Protein AF-0000000084964442 (afdb_homodimer)

Sequence (424 aa):
MKFLTIVCALVITWIYAESMQFTDYELRPHERMAIGCAGRRMQLNNQMKEVMCVPRHAMVKLIPQPGYTFYPNYASVKRCSGFCPRNKSCMPVRKNVKKIAVRMDGYDSSECYHVLLEEHIKCKCQCSVTENHCNIHQVYSEDNCACECMNKRECDKERQMVWNEKLCKCTCDKKEEICSSGLEWVPSRCGCAQMMEIYQLDKSNIDYIRNLMKFLTIVCALVITWIYAESMQFTDYELRPHERMAIGCAGRRMQLNNQMKEVMCVPRHAMVKLIPQPGYTFYPNYASVKRCSGFCPRNKSCMPVRKNVKKIAVRMDGYDSSECYHVLLEEHIKCKCQCSVTENHCNIHQVYSEDNCACECMNKRECDKERQMVWNEKLCKCTCDKKEEICSSGLEWVPSRCGCAQMMEIYQLDKSNIDYIRNL

Foldseek 3Di:
DDPPPPPPPPPPPPPPPVPVPCPCVVPDDDDDDDDDPPPCVVVVVVVQVVFDFWWDWDKDAADDPPQKDKVVRIDTATDTAGDDPAQWTKHAPDKDWDWDWIWIDHPPDIDIGTDIDIHGDGIDTAQPADQVNADPQWGQDRNRSDTAGPDADDDDVVLCWDADGRVRDTWQPDDFDDDPPQWGQDGVSNGTDHDPPPPPPPPVVVVVVVVD/DDPPPPPPPPPPPPPPPVPVPCPCVVPDDDDDDDDDPPPCVVVVVVVQVVFDFWWDWDKDAADDPPQKDKVVRIDIATDTAGDDPAQWTKHAPDKDWDWDWIWMDHPPDIDIGTDIDIHGDGIDTAQPADQVNADPQWDQDRNRSDTAGPDADDDDVVLPWDADGRVRDTWQPDDFDDDPPQWGQDGVSNGTDHDPPPPPPPPVVVVVVVVD

Organism: Atta cephalotes (NCBI:txid12957)

pLDDT: mean 80.45, std 22.85, range [29.47, 98.81]

Secondary structure (DSSP, 8-state):
------------------------GGGSPPPEEEE--TT-HHHHHHHHHHTBSEEEEEEEE--PPTT-EEES-EEEEEEEESB-STT-EEEEEEEEEEEEEEEEE-SS-EEEEEEEEEEEEEEEEE-SS-GGGS-TTEEEETTTTEEEES------GGGTEEEETTTTEEEE-SPPPPPPTTEEEEGGGTEEEEE-------HHHHHHHHT-/------------------------GGGSPPPEEEE--TT-HHHHHHHHHHTBSEEEEEEEE--PPTT-EEES-EEEEEEEESB-STT-EEEEEEEEEEEEEEEEE-SS-EEEEEEEEEEEEEEEEE-SS-GGG--TTEEEETTTTEEEES------GGGTEEEETTTTEEEE-SPPPPPPTTEEEEGGGTEEEEEE------HHHHHHHH--

Structure (mmCIF, N/CA/C/O backbone):
data_AF-0000000084964442-model_v1
#
loop_
_entity.id
_entity.type
_entity.pdbx_description
1 polymer 'Platelet-derived growth factor (PDGF) family profile domain-containing protein'
#
loop_
_atom_site.group_PDB
_atom_site.id
_atom_site.type_symbol
_atom_site.label_atom_id
_atom_site.label_alt_id
_atom_site.label_comp_id
_atom_site.label_asym_id
_atom_site.label_entity_id
_atom_site.label_seq_id
_atom_site.pdbx_PDB_ins_code
_atom_site.Cartn_x
_atom_site.Cartn_y
_atom_site.Cartn_z
_atom_site.occupancy
_atom_site.B_iso_or_equiv
_atom_site.auth_seq_id
_atom_site.auth_comp_id
_atom_site.auth_asym_id
_atom_site.auth_atom_id
_atom_site.pdbx_PDB_model_num
ATOM 1 N N . MET A 1 1 ? -24.625 49.094 -37.469 1 33.22 1 MET A N 1
ATOM 2 C CA . MET A 1 1 ? -23.469 48.75 -36.656 1 33.22 1 MET A CA 1
ATOM 3 C C . MET A 1 1 ? -23.719 47.469 -35.875 1 33.22 1 MET A C 1
ATOM 5 O O . MET A 1 1 ? -24.609 47.406 -35.031 1 33.22 1 MET A O 1
ATOM 9 N N . LYS A 1 2 ? -23.609 46.156 -36.531 1 39.91 2 LYS A N 1
ATOM 10 C CA . LYS A 1 2 ? -23.812 44.781 -36.094 1 39.91 2 LYS A CA 1
ATOM 11 C C . LYS A 1 2 ? -22.859 44.406 -34.969 1 39.91 2 LYS A C 1
ATOM 13 O O . LYS A 1 2 ? -21.656 44.656 -35.062 1 39.91 2 LYS A O 1
ATOM 18 N N . PHE A 1 3 ? -23.375 44.406 -33.719 1 40.03 3 PHE A N 1
ATOM 19 C CA . PHE A 1 3 ? -22.688 43.938 -32.531 1 40.03 3 PHE A CA 1
ATOM 20 C C . PHE A 1 3 ? -22.234 42.5 -32.688 1 40.03 3 PHE A C 1
ATOM 22 O O . PHE A 1 3 ? -23.062 41.625 -32.906 1 40.03 3 PHE A O 1
ATOM 29 N N . LEU A 1 4 ? -21.031 42.25 -33.281 1 45.59 4 LEU A N 1
ATOM 30 C CA . LEU A 1 4 ? -20.359 40.969 -33.281 1 45.59 4 LEU A CA 1
ATOM 31 C C . LEU A 1 4 ? -20.188 40.469 -31.844 1 45.59 4 LEU A C 1
ATOM 33 O O . LEU A 1 4 ? -19.484 41.094 -31.031 1 45.59 4 LEU A O 1
ATOM 37 N N . THR A 1 5 ? -21.234 39.812 -31.312 1 41.22 5 THR A N 1
ATOM 38 C CA . THR A 1 5 ? -21.125 39.125 -30.031 1 41.22 5 THR A CA 1
ATOM 39 C C . THR A 1 5 ? -20.031 38.062 -30.094 1 41.22 5 THR A C 1
ATOM 41 O O . THR A 1 5 ? -20.078 37.156 -30.953 1 41.22 5 THR A O 1
ATOM 44 N N . ILE A 1 6 ? -18.75 38.406 -29.891 1 42.53 6 ILE A N 1
ATOM 45 C CA . ILE A 1 6 ? -17.672 37.469 -29.703 1 42.53 6 ILE A CA 1
ATOM 46 C C . ILE A 1 6 ? -18.031 36.5 -28.562 1 42.53 6 ILE A C 1
ATOM 48 O O . ILE A 1 6 ? -18.188 36.906 -27.422 1 42.53 6 ILE A O 1
ATOM 52 N N . VAL A 1 7 ? -18.797 35.5 -28.828 1 40.34 7 VAL A N 1
ATOM 53 C CA . VAL A 1 7 ? -19.016 34.406 -27.875 1 40.34 7 VAL A CA 1
ATOM 54 C C . VAL A 1 7 ? -17.672 33.781 -27.516 1 40.34 7 VAL A C 1
ATOM 56 O O . VAL A 1 7 ? -17.016 33.188 -28.359 1 40.34 7 VAL A O 1
ATOM 59 N N . CYS A 1 8 ? -16.922 34.375 -26.594 1 35.75 8 CYS A N 1
ATOM 60 C CA . CYS A 1 8 ? -15.75 33.719 -26.016 1 35.75 8 CYS A CA 1
ATOM 61 C C . CYS A 1 8 ? -16.109 32.375 -25.406 1 35.75 8 CYS A C 1
ATOM 63 O O . CYS A 1 8 ? -16.875 32.312 -24.438 1 35.75 8 CYS A O 1
ATOM 65 N N . ALA A 1 9 ? -16.219 31.359 -26.234 1 36.69 9 ALA A N 1
ATOM 66 C CA . ALA A 1 9 ? -16.312 30 -25.719 1 36.69 9 ALA A CA 1
ATOM 67 C C . ALA A 1 9 ? -15.172 29.688 -24.766 1 36.69 9 ALA A C 1
ATOM 69 O O . ALA A 1 9 ? -14.008 29.625 -25.172 1 36.69 9 ALA A O 1
ATOM 70 N N . LEU A 1 10 ? -15.305 30.062 -23.484 1 38.28 10 LEU A N 1
ATOM 71 C CA . LEU A 1 10 ? -14.414 29.547 -22.438 1 38.28 10 LEU A CA 1
ATOM 72 C C . LEU A 1 10 ? -14.273 28.031 -22.531 1 38.28 10 LEU A C 1
ATOM 74 O O . LEU A 1 10 ? -15.25 27.312 -22.328 1 38.28 10 LEU A O 1
ATOM 78 N N . VAL A 1 11 ? -13.445 27.484 -23.406 1 36.84 11 VAL A N 1
ATOM 79 C CA . VAL A 1 11 ? -13.039 26.094 -23.312 1 36.84 11 VAL A CA 1
ATOM 80 C C . VAL A 1 11 ? -12.5 25.812 -21.906 1 36.84 11 VAL A C 1
ATOM 82 O O . VAL A 1 11 ? -11.461 26.328 -21.516 1 36.84 11 VAL A O 1
ATOM 85 N N . ILE A 1 12 ? -13.359 25.703 -20.938 1 35.16 12 ILE A N 1
ATOM 86 C CA . ILE A 1 12 ? -12.93 25.094 -19.688 1 35.16 12 ILE A CA 1
ATOM 87 C C . ILE A 1 12 ? -12.109 23.844 -19.969 1 35.16 12 ILE A C 1
ATOM 89 O O . ILE A 1 12 ? -12.664 22.812 -20.359 1 35.16 12 ILE A O 1
ATOM 93 N N . THR A 1 13 ? -10.922 23.969 -20.547 1 33.75 13 THR A N 1
ATOM 94 C CA . THR A 1 13 ? -9.992 22.844 -20.453 1 33.75 13 THR A CA 1
ATOM 95 C C . THR A 1 13 ? -10 22.234 -19.047 1 33.75 13 THR A C 1
ATOM 97 O O . THR A 1 13 ? -9.656 22.922 -18.078 1 33.75 13 THR A O 1
ATOM 100 N N . TRP A 1 14 ? -11.016 21.422 -18.828 1 35.5 14 TRP A N 1
ATOM 101 C CA . TRP A 1 14 ? -10.891 20.484 -17.703 1 35.5 14 TRP A CA 1
ATOM 102 C C . TRP A 1 14 ? -9.484 19.891 -17.656 1 35.5 14 TRP A C 1
ATOM 104 O O . TRP A 1 14 ? -9.125 19.062 -18.5 1 35.5 14 TRP A O 1
ATOM 114 N N . ILE A 1 15 ? -8.484 20.719 -17.453 1 31.81 15 ILE A N 1
ATOM 115 C CA . ILE A 1 15 ? -7.258 20.094 -16.969 1 31.81 15 ILE A CA 1
ATOM 116 C C . ILE A 1 15 ? -7.598 19.078 -15.891 1 31.81 15 ILE A C 1
ATOM 118 O O . ILE A 1 15 ? -8.031 19.438 -14.797 1 31.81 15 ILE A O 1
ATOM 122 N N . TYR A 1 16 ? -8.141 17.938 -16.312 1 31.23 16 TYR A N 1
ATOM 123 C CA . TYR A 1 16 ? -8.078 16.766 -15.445 1 31.23 16 TYR A CA 1
ATOM 124 C C . TYR A 1 16 ? -6.691 16.625 -14.82 1 31.23 16 TYR A C 1
ATOM 126 O O . TYR A 1 16 ? -5.766 16.125 -15.461 1 31.23 16 TYR A O 1
ATOM 134 N N . ALA A 1 17 ? -6.277 17.625 -14.117 1 30.22 17 ALA A N 1
ATOM 135 C CA . ALA A 1 17 ? -5.207 17.25 -13.195 1 30.22 17 ALA A CA 1
ATOM 136 C C . ALA A 1 17 ? -5.523 15.922 -12.5 1 30.22 17 ALA A C 1
ATOM 138 O O . ALA A 1 17 ? -6.398 15.867 -11.633 1 30.22 17 ALA A O 1
ATOM 139 N N . GLU A 1 18 ? -5.5 14.797 -13.18 1 33.59 18 GLU A N 1
ATOM 140 C CA . GLU A 1 18 ? -5.383 13.539 -12.461 1 33.59 18 GLU A CA 1
ATOM 141 C C . GLU A 1 18 ? -4.324 13.625 -11.359 1 33.59 18 GLU A C 1
ATOM 143 O O . GLU A 1 18 ? -3.125 13.594 -11.648 1 33.59 18 GLU A O 1
ATOM 148 N N . SER A 1 19 ? -4.484 14.484 -10.422 1 30.66 19 SER A N 1
ATOM 149 C CA . SER A 1 19 ? -3.74 14.219 -9.195 1 30.66 19 SER A CA 1
ATOM 150 C C . SER A 1 19 ? -3.508 12.719 -9 1 30.66 19 SER A C 1
ATOM 152 O O . SER A 1 19 ? -4.434 11.922 -9.148 1 30.66 19 SER A O 1
ATOM 154 N N . MET A 1 20 ? -2.408 12.172 -9.461 1 32.12 20 MET A N 1
ATOM 155 C CA . MET A 1 20 ? -1.964 10.867 -8.984 1 32.12 20 MET A CA 1
ATOM 156 C C . MET A 1 20 ? -2.258 10.703 -7.496 1 32.12 20 MET A C 1
ATOM 158 O O . MET A 1 20 ? -1.438 11.07 -6.656 1 32.12 20 MET A O 1
ATOM 162 N N . GLN A 1 21 ? -3.33 11.172 -6.965 1 31.92 21 GLN A N 1
ATOM 163 C CA . GLN A 1 21 ? -3.703 10.609 -5.672 1 31.92 21 GLN A CA 1
ATOM 164 C C . GLN A 1 21 ? -3.377 9.117 -5.609 1 31.92 21 GLN A C 1
ATOM 166 O O . GLN A 1 21 ? -3.916 8.328 -6.383 1 31.92 21 GLN A O 1
ATOM 171 N N . PHE A 1 22 ? -2.148 8.75 -5.504 1 33.53 22 PHE A N 1
ATOM 172 C CA . PHE A 1 22 ? -1.961 7.398 -4.98 1 33.53 22 PHE A CA 1
ATOM 173 C C . PHE A 1 22 ? -3.119 7.004 -4.074 1 33.53 22 PHE A C 1
ATOM 175 O O . PHE A 1 22 ? -3.084 7.258 -2.869 1 33.53 22 PHE A O 1
ATOM 182 N N . THR A 1 23 ? -4.312 7.434 -4.227 1 37.41 23 THR A N 1
ATOM 183 C CA . THR A 1 23 ? -5.441 6.84 -3.516 1 37.41 23 THR A CA 1
ATOM 184 C C . THR A 1 23 ? -5.316 5.32 -3.479 1 37.41 23 THR A C 1
ATOM 186 O O . THR A 1 23 ? -4.75 4.715 -4.391 1 37.41 23 THR A O 1
ATOM 189 N N . ASP A 1 24 ? -5.211 4.727 -2.309 1 40.03 24 ASP A N 1
ATOM 190 C CA . ASP A 1 24 ? -5.406 3.297 -2.084 1 40.03 24 ASP A CA 1
ATOM 191 C C . ASP A 1 24 ? -6.422 2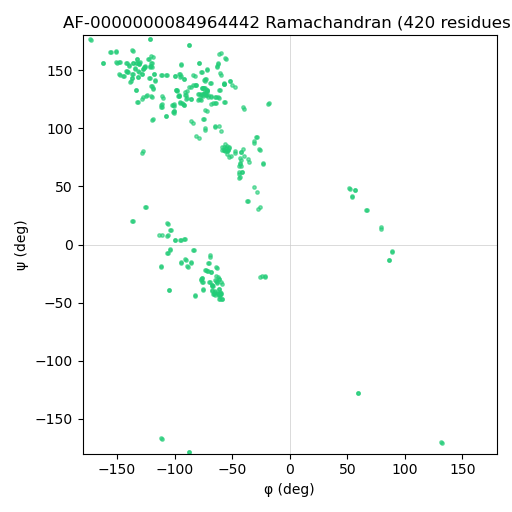.719 -3.068 1 40.03 24 ASP A C 1
ATOM 193 O O . ASP A 1 24 ? -7.617 2.666 -2.775 1 40.03 24 ASP A O 1
ATOM 197 N N . TYR A 1 25 ? -6.254 3 -4.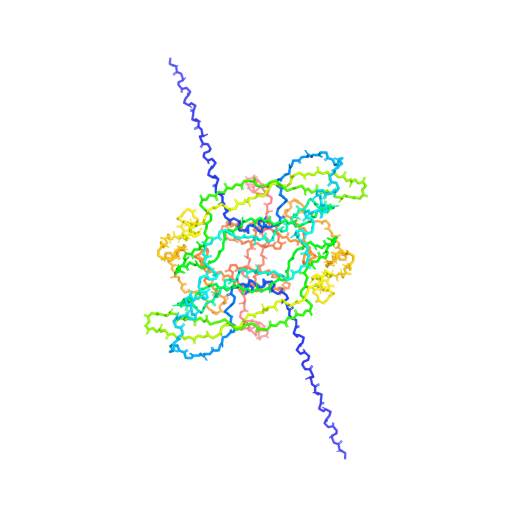32 1 44.97 25 TYR A N 1
ATOM 198 C CA . TYR A 1 25 ? -7.047 2.365 -5.367 1 44.97 25 TYR A CA 1
ATOM 199 C C . TYR A 1 25 ? -7.578 1.015 -4.902 1 44.97 25 TYR A C 1
ATOM 201 O O . TYR A 1 25 ? -8.68 0.61 -5.285 1 44.97 25 TYR A O 1
ATOM 209 N N . GLU A 1 26 ? -6.723 0.492 -3.953 1 51.12 26 GLU A N 1
ATOM 210 C CA . GLU A 1 26 ? -7.133 -0.833 -3.498 1 51.12 26 GLU A CA 1
ATOM 211 C C . GLU A 1 26 ? -8.414 -0.763 -2.668 1 51.12 26 GLU A C 1
ATOM 213 O O . GLU A 1 26 ? -9.102 -1.768 -2.498 1 51.12 26 GLU A O 1
ATOM 218 N N . LEU A 1 27 ? -8.781 0.522 -2.332 1 57.62 27 LEU A N 1
ATOM 219 C CA . LEU A 1 27 ? -9.891 0.501 -1.383 1 57.62 27 LEU A CA 1
ATOM 220 C C . LEU A 1 27 ? -11.164 1.023 -2.027 1 57.62 27 LEU A C 1
ATOM 222 O O . LEU A 1 27 ? -12.164 1.244 -1.342 1 57.62 27 LEU A O 1
ATOM 226 N N . ARG A 1 28 ? -11.148 1.254 -3.342 1 59.12 28 ARG A N 1
ATOM 227 C CA . ARG A 1 28 ? -12.391 1.725 -3.955 1 59.12 28 ARG A CA 1
ATOM 228 C C . ARG A 1 28 ? -13.227 0.557 -4.465 1 59.12 28 ARG A C 1
ATOM 230 O O . ARG A 1 28 ? -12.688 -0.456 -4.91 1 59.12 28 ARG A O 1
ATOM 237 N N . PRO A 1 29 ? -14.531 0.84 -4.238 1 73.62 29 PRO A N 1
ATOM 238 C CA . PRO A 1 29 ? -15.398 -0.229 -4.742 1 73.62 29 PRO A CA 1
ATOM 239 C C . PRO A 1 29 ? -15.195 -0.499 -6.23 1 73.62 29 PRO A C 1
ATOM 241 O O . PRO A 1 29 ? -14.938 0.43 -7 1 73.62 29 PRO A O 1
ATOM 244 N N . HIS A 1 30 ? -15.172 -1.658 -6.574 1 79.75 30 HIS A N 1
ATOM 245 C CA . HIS A 1 30 ? -15.008 -2.1 -7.957 1 79.75 30 HIS A CA 1
ATOM 246 C C . HIS A 1 30 ? -16.281 -1.85 -8.766 1 79.75 30 HIS A C 1
ATOM 248 O O . HIS A 1 30 ? -17.375 -1.835 -8.219 1 79.75 30 HIS A O 1
ATOM 254 N N . GLU A 1 31 ? -16.031 -1.445 -10.055 1 83.06 31 GLU A N 1
ATOM 255 C CA . GLU A 1 31 ? -17.188 -1.404 -10.953 1 83.06 31 GLU A CA 1
ATOM 256 C C . GLU A 1 31 ? -17.875 -2.764 -11.023 1 83.06 31 GLU A C 1
ATOM 258 O O . GLU A 1 31 ? -17.219 -3.803 -11.055 1 83.06 31 GLU A O 1
ATOM 263 N N . ARG A 1 32 ? -19.281 -2.713 -11.016 1 86.5 32 ARG A N 1
ATOM 264 C CA . ARG A 1 32 ? -20.016 -3.971 -11 1 86.5 32 ARG A CA 1
ATOM 265 C C . ARG A 1 32 ? -21.234 -3.91 -11.922 1 86.5 32 ARG A C 1
ATOM 267 O O . ARG A 1 32 ? -21.734 -2.828 -12.219 1 86.5 32 ARG A O 1
ATOM 274 N N . MET A 1 33 ? -21.641 -5.086 -12.414 1 92.12 33 MET A N 1
ATOM 275 C CA . MET A 1 33 ? -22.859 -5.281 -13.211 1 92.12 33 MET A CA 1
ATOM 276 C C . MET A 1 33 ? -23.766 -6.324 -12.578 1 92.12 33 MET A C 1
ATOM 278 O O . MET A 1 33 ? -23.344 -7.449 -12.312 1 92.12 33 MET A O 1
ATOM 282 N N . ALA A 1 34 ? -25 -5.906 -12.422 1 93.31 34 ALA A N 1
ATOM 283 C CA . ALA A 1 34 ? -25.938 -6.82 -11.773 1 93.31 34 ALA A CA 1
ATOM 284 C C . ALA A 1 34 ? -26.234 -8.023 -12.656 1 93.31 34 ALA A C 1
ATOM 286 O O . ALA A 1 34 ? -26.391 -7.883 -13.875 1 93.31 34 ALA A O 1
ATOM 287 N N . ILE A 1 35 ? -26.297 -9.172 -12.016 1 93.88 35 ILE A N 1
ATOM 288 C CA . ILE A 1 35 ? -26.656 -10.398 -12.711 1 93.88 35 ILE A CA 1
ATOM 289 C C . ILE A 1 35 ? -27.641 -11.195 -11.852 1 93.88 35 ILE A C 1
ATOM 291 O O . ILE A 1 35 ? -27.891 -10.844 -10.695 1 93.88 35 ILE A O 1
ATOM 295 N N . GLY A 1 36 ? -28.234 -12.148 -12.422 1 92.5 36 GLY A N 1
ATOM 296 C CA . GLY A 1 36 ? -29.109 -13.023 -11.648 1 92.5 36 GLY A CA 1
ATOM 297 C C . GLY A 1 36 ? -28.344 -14.031 -10.805 1 92.5 36 GLY A C 1
ATOM 298 O O . GLY A 1 36 ? -27.312 -14.562 -11.242 1 92.5 36 GLY A O 1
ATOM 299 N N . CYS A 1 37 ? -28.906 -14.391 -9.68 1 92.62 37 CYS A N 1
ATOM 300 C CA . CYS A 1 37 ? -28.219 -15.281 -8.742 1 92.62 37 CYS A CA 1
ATOM 301 C C . CYS A 1 37 ? -28.641 -16.734 -8.977 1 92.62 37 CYS A C 1
ATOM 303 O O . CYS A 1 37 ? -27.953 -17.656 -8.531 1 92.62 37 CYS A O 1
ATOM 305 N N . ALA A 1 38 ? -29.688 -16.797 -9.688 1 92.25 38 ALA A N 1
ATOM 306 C CA . ALA A 1 38 ? -30.234 -18.141 -9.852 1 92.25 38 ALA A CA 1
ATOM 307 C C . ALA A 1 38 ? -29.25 -19.047 -10.57 1 92.25 38 ALA A C 1
ATOM 309 O O . ALA A 1 38 ? -28.734 -18.703 -11.625 1 92.25 38 ALA A O 1
ATOM 310 N N . GLY A 1 39 ? -28.938 -20.266 -9.922 1 92.62 39 GLY A N 1
ATOM 311 C CA . GLY A 1 39 ? -28.109 -21.281 -10.555 1 92.62 39 GLY A CA 1
ATOM 312 C C . GLY A 1 39 ? -26.625 -20.953 -10.484 1 92.62 39 GLY A C 1
ATOM 313 O O . GLY A 1 39 ? -25.828 -21.562 -11.203 1 92.62 39 GLY A O 1
ATOM 314 N N . ARG A 1 40 ? -26.188 -20.078 -9.711 1 94.69 40 ARG A N 1
ATOM 315 C CA . ARG A 1 40 ? -24.797 -19.656 -9.734 1 94.69 40 ARG A CA 1
ATOM 316 C C . ARG A 1 40 ? -24.047 -20.203 -8.531 1 94.69 40 ARG A C 1
ATOM 318 O O . ARG A 1 40 ? -22.891 -19.844 -8.297 1 94.69 40 ARG A O 1
ATOM 325 N N . ARG A 1 41 ? -24.672 -21.016 -7.828 1 94.56 41 ARG A N 1
ATOM 326 C CA . ARG A 1 41 ? -24.078 -21.547 -6.605 1 94.56 41 ARG A CA 1
ATOM 327 C C . ARG A 1 41 ? -22.797 -22.312 -6.91 1 94.56 41 ARG A C 1
ATOM 329 O O . ARG A 1 41 ? -21.781 -22.109 -6.246 1 94.56 41 ARG A O 1
ATOM 336 N N . MET A 1 42 ? -22.859 -23.156 -7.879 1 96.75 42 MET A N 1
ATOM 337 C CA . MET A 1 42 ? -21.688 -23.969 -8.234 1 96.75 42 MET A CA 1
ATOM 338 C C . MET A 1 42 ? -20.562 -23.094 -8.773 1 96.75 42 MET A C 1
ATOM 340 O O . MET A 1 42 ? -19.391 -23.312 -8.445 1 96.75 42 MET A O 1
ATOM 344 N N . GLN A 1 43 ? -20.906 -22.156 -9.609 1 96.81 43 GLN A N 1
ATOM 345 C CA . GLN A 1 43 ? -19.922 -21.219 -10.156 1 96.81 43 GLN A CA 1
ATOM 346 C C . GLN A 1 43 ? -19.219 -20.453 -9.039 1 96.81 43 GLN A C 1
ATOM 348 O O . GLN A 1 43 ? -18 -20.328 -9.031 1 96.81 43 GLN A O 1
ATOM 353 N N . LEU A 1 44 ? -19.984 -19.969 -8.133 1 97.62 44 LEU A N 1
ATOM 354 C CA . LEU A 1 44 ? -19.438 -19.188 -7.023 1 97.62 44 LEU A CA 1
ATOM 355 C C . LEU A 1 44 ? -18.547 -20.047 -6.137 1 97.62 44 LEU A C 1
ATOM 357 O O . LEU A 1 44 ? -17.484 -19.609 -5.703 1 97.62 44 LEU A O 1
ATOM 361 N N . ASN A 1 45 ? -18.984 -21.25 -5.918 1 97.44 45 ASN A N 1
ATOM 362 C CA . ASN A 1 45 ? -18.188 -22.172 -5.105 1 97.44 45 ASN A CA 1
ATOM 363 C C . ASN A 1 45 ? -16.859 -22.516 -5.777 1 97.44 45 ASN A C 1
ATOM 365 O O . ASN A 1 45 ? -15.836 -22.625 -5.113 1 97.44 45 ASN A O 1
ATOM 369 N N . ASN A 1 46 ? -16.938 -22.766 -7.066 1 97.44 46 ASN A N 1
ATOM 370 C CA . ASN A 1 46 ? -15.711 -23.031 -7.812 1 97.44 46 ASN A CA 1
ATOM 371 C C . ASN A 1 46 ? -14.75 -21.859 -7.766 1 97.44 46 ASN A C 1
ATOM 373 O O . ASN A 1 46 ? -13.539 -22.047 -7.602 1 97.44 46 ASN A O 1
ATOM 377 N N . GLN A 1 47 ? -15.266 -20.688 -7.914 1 97.44 47 GLN A N 1
ATOM 378 C CA . GLN A 1 47 ? -14.453 -19.484 -7.816 1 97.44 47 GLN A CA 1
ATOM 379 C C . GLN A 1 47 ? -13.828 -19.359 -6.434 1 97.44 47 GLN A C 1
ATOM 381 O O . GLN A 1 47 ? -12.664 -18.953 -6.309 1 97.44 47 GLN A O 1
ATOM 386 N N . MET A 1 48 ? -14.625 -19.641 -5.457 1 97.81 48 MET A N 1
ATOM 387 C CA . MET A 1 48 ? -14.117 -19.578 -4.09 1 97.81 48 MET A CA 1
ATOM 388 C C . MET A 1 48 ? -12.961 -20.562 -3.898 1 97.81 48 MET A C 1
ATOM 390 O O . MET A 1 48 ? -11.953 -20.219 -3.273 1 97.81 48 MET A O 1
ATOM 394 N N . LYS A 1 49 ? -13.039 -21.719 -4.43 1 97.75 49 LYS A N 1
ATOM 395 C CA . LYS A 1 49 ? -12 -22.734 -4.312 1 97.75 49 LYS A CA 1
ATOM 396 C C . LYS A 1 49 ? -10.695 -22.25 -4.926 1 97.75 49 LYS A C 1
ATOM 398 O O . LYS A 1 49 ? -9.609 -22.625 -4.465 1 97.75 49 LYS A O 1
ATOM 403 N N . GLU A 1 50 ? -10.812 -21.438 -5.887 1 97.25 50 GLU A N 1
ATOM 404 C CA . GLU A 1 50 ? -9.641 -20.922 -6.586 1 97.25 50 GLU A CA 1
ATOM 405 C C . GLU A 1 50 ? -8.891 -19.906 -5.73 1 97.25 50 GLU A C 1
ATOM 407 O O . GLU A 1 50 ? -7.715 -19.625 -5.965 1 97.25 50 GLU A O 1
ATOM 412 N N . VAL A 1 51 ? -9.625 -19.344 -4.777 1 98.38 51 VAL A N 1
ATOM 413 C CA . VAL A 1 51 ? -9.008 -18.25 -4.055 1 98.38 51 VAL A CA 1
ATOM 414 C C . VAL A 1 51 ? -9.031 -18.531 -2.557 1 98.38 51 VAL A C 1
ATOM 416 O O . VAL A 1 51 ? -9.125 -17.609 -1.745 1 98.38 51 VAL A O 1
ATOM 419 N N . MET A 1 52 ? -8.945 -19.75 -2.242 1 98.31 52 MET A N 1
ATOM 420 C CA . MET A 1 52 ? -8.93 -20.141 -0.835 1 98.31 52 MET A CA 1
ATOM 421 C C . MET A 1 52 ? -7.711 -19.562 -0.124 1 98.31 52 MET A C 1
ATOM 423 O O . MET A 1 52 ? -6.695 -19.266 -0.759 1 98.31 52 MET A O 1
ATOM 427 N N . CYS A 1 53 ? -7.828 -19.406 1.138 1 98.69 53 CYS A N 1
ATOM 428 C CA . CYS A 1 53 ? -6.742 -18.891 1.97 1 98.69 53 CYS A CA 1
ATOM 429 C C . CYS A 1 53 ? -5.652 -19.953 2.145 1 98.69 53 CYS A C 1
ATOM 431 O O . CYS A 1 53 ? -5.766 -20.828 2.99 1 98.69 53 CYS A O 1
ATOM 433 N N . VAL A 1 54 ? -4.605 -19.828 1.382 1 98.62 54 VAL A N 1
ATOM 434 C CA . VAL A 1 54 ? -3.463 -20.734 1.422 1 98.62 54 VAL A CA 1
ATOM 435 C C . VAL A 1 54 ? -2.188 -19.969 1.064 1 98.62 54 VAL A C 1
ATOM 437 O O . VAL A 1 54 ? -2.248 -18.875 0.499 1 98.62 54 VAL A O 1
ATOM 440 N N . PRO A 1 55 ? -1.05 -20.516 1.521 1 98.62 55 PRO A N 1
ATOM 441 C CA . PRO A 1 55 ? 0.186 -19.891 1.032 1 98.62 55 PRO A CA 1
ATOM 442 C C . PRO A 1 55 ? 0.324 -19.969 -0.486 1 98.62 55 PRO A C 1
ATOM 444 O O . PRO A 1 55 ? 0.097 -21.031 -1.077 1 98.62 55 PRO A O 1
ATOM 447 N N . ARG A 1 56 ? 0.658 -18.875 -1.099 1 98 56 ARG A N 1
ATOM 448 C CA . ARG A 1 56 ? 0.843 -18.828 -2.545 1 98 56 ARG A CA 1
ATOM 449 C C . ARG A 1 56 ? 2.117 -18.078 -2.908 1 98 56 ARG A C 1
ATOM 451 O O . ARG A 1 56 ? 2.539 -17.172 -2.182 1 98 56 ARG A O 1
ATOM 458 N N . HIS A 1 57 ? 2.625 -18.484 -4.023 1 96.81 57 HIS A N 1
ATOM 459 C CA . HIS A 1 57 ? 3.785 -17.734 -4.5 1 96.81 57 HIS A CA 1
ATOM 460 C C . HIS A 1 57 ? 3.418 -16.297 -4.836 1 96.81 57 HIS A C 1
ATOM 462 O O . HIS A 1 57 ? 2.459 -16.047 -5.57 1 96.81 57 HIS A O 1
ATOM 468 N N . ALA A 1 58 ? 4.152 -15.406 -4.262 1 96.75 58 ALA A N 1
ATOM 469 C CA . ALA A 1 58 ? 3.996 -13.977 -4.5 1 96.75 58 ALA A CA 1
ATOM 470 C C . ALA A 1 58 ? 5.328 -13.336 -4.879 1 96.75 58 ALA A C 1
ATOM 472 O O . ALA A 1 58 ? 6.387 -13.773 -4.426 1 96.75 58 ALA A O 1
ATOM 473 N N . MET A 1 59 ? 5.23 -12.336 -5.734 1 96.75 59 MET A N 1
ATOM 474 C CA . MET A 1 59 ? 6.41 -11.578 -6.137 1 96.75 59 MET A CA 1
ATOM 475 C C . MET A 1 59 ? 6.699 -10.453 -5.148 1 96.75 59 MET A C 1
ATOM 477 O O . MET A 1 59 ? 5.82 -9.633 -4.863 1 96.75 59 MET A O 1
ATOM 481 N N . VAL A 1 60 ? 7.871 -10.461 -4.66 1 95.88 60 VAL A N 1
ATOM 482 C CA . VAL A 1 60 ? 8.266 -9.438 -3.695 1 95.88 60 VAL A CA 1
ATOM 483 C C . VAL A 1 60 ? 9.461 -8.648 -4.238 1 95.88 60 VAL A C 1
ATOM 485 O O . VAL A 1 60 ? 10.477 -9.234 -4.613 1 95.88 60 VAL A O 1
ATOM 488 N N . LYS A 1 61 ? 9.266 -7.363 -4.223 1 95.12 61 LYS A N 1
ATOM 489 C CA . LYS A 1 61 ? 10.359 -6.504 -4.668 1 95.12 61 LYS A CA 1
ATOM 490 C C . LYS A 1 61 ? 11.445 -6.398 -3.602 1 95.12 61 LYS A C 1
ATOM 492 O O . LYS A 1 61 ? 11.148 -6.207 -2.42 1 95.12 61 LYS A O 1
ATOM 497 N N . LEU A 1 62 ? 12.656 -6.523 -4.023 1 94.62 62 LEU A N 1
ATOM 498 C CA . LEU A 1 62 ? 13.797 -6.375 -3.127 1 94.62 62 LEU A CA 1
ATOM 499 C C . LEU A 1 62 ? 14.367 -4.965 -3.203 1 94.62 62 LEU A C 1
ATOM 501 O O . LEU A 1 62 ? 14.688 -4.477 -4.289 1 94.62 62 LEU A O 1
ATOM 505 N N . ILE A 1 63 ? 14.5 -4.414 -2.074 1 89.94 63 ILE A N 1
ATOM 506 C CA . ILE A 1 63 ? 14.922 -3.02 -2.043 1 89.94 63 ILE A CA 1
ATOM 507 C C . ILE A 1 63 ? 16.328 -2.922 -1.469 1 89.94 63 ILE A C 1
ATOM 509 O O . ILE A 1 63 ? 16.547 -3.197 -0.286 1 89.94 63 ILE A O 1
ATOM 513 N N . PRO A 1 64 ? 17.234 -2.434 -2.27 1 89.88 64 PRO A N 1
ATOM 514 C CA . PRO A 1 64 ? 18.609 -2.236 -1.788 1 89.88 64 PRO A CA 1
ATOM 515 C C . PRO A 1 64 ? 18.812 -0.875 -1.125 1 89.88 64 PRO A C 1
ATOM 517 O O . PRO A 1 64 ? 17.875 -0.066 -1.073 1 89.88 64 PRO A O 1
ATOM 520 N N . GLN A 1 65 ? 19.938 -0.71 -0.546 1 85.62 65 GLN A N 1
ATOM 521 C CA . GLN A 1 65 ? 20.281 0.621 -0.068 1 85.62 65 GLN A CA 1
ATOM 522 C C . GLN A 1 65 ? 20.391 1.611 -1.225 1 85.62 65 GLN A C 1
ATOM 524 O O . GLN A 1 65 ? 20.609 1.215 -2.371 1 85.62 65 GLN A O 1
ATOM 529 N N . PRO A 1 66 ? 20.141 2.857 -0.893 1 83.44 66 PRO A N 1
ATOM 530 C CA . PRO A 1 66 ? 20.203 3.863 -1.955 1 83.44 66 PRO A CA 1
ATOM 531 C C . PRO A 1 66 ? 21.516 3.797 -2.74 1 83.44 66 PRO A C 1
ATOM 533 O O . PRO A 1 66 ? 22.578 3.588 -2.154 1 83.44 66 PRO A O 1
ATOM 536 N N . GLY A 1 67 ? 21.422 3.979 -4.027 1 84.69 67 GLY A N 1
ATOM 537 C CA . GLY A 1 67 ? 22.594 3.982 -4.883 1 84.69 67 GLY A CA 1
ATOM 538 C C . GLY A 1 67 ? 22.969 2.604 -5.395 1 84.69 67 GLY A C 1
ATOM 539 O O . GLY A 1 67 ? 23.906 2.459 -6.184 1 84.69 67 GLY A O 1
ATOM 540 N N . TYR A 1 68 ? 22.312 1.637 -4.93 1 89.75 68 TYR A N 1
ATOM 541 C CA . TYR A 1 68 ? 22.594 0.267 -5.344 1 89.75 68 TYR A CA 1
ATOM 542 C C . TYR A 1 68 ? 21.375 -0.361 -6.02 1 89.75 68 TYR A C 1
ATOM 544 O O . TYR A 1 68 ? 20.25 0.127 -5.871 1 89.75 68 TYR A O 1
ATOM 552 N N . THR A 1 69 ? 21.734 -1.474 -6.777 1 91.5 69 THR A N 1
ATOM 553 C CA . THR A 1 69 ? 20.672 -2.27 -7.387 1 91.5 69 THR A CA 1
ATOM 554 C C . THR A 1 69 ? 20.875 -3.756 -7.105 1 91.5 69 THR A C 1
ATOM 556 O O . THR A 1 69 ? 22.016 -4.211 -6.961 1 91.5 69 THR A O 1
ATOM 559 N N . PHE A 1 70 ? 19.828 -4.449 -7.008 1 95.31 70 PHE A N 1
ATOM 560 C CA . PHE A 1 70 ? 19.906 -5.898 -6.848 1 95.31 70 PHE A CA 1
ATOM 561 C C . PHE A 1 70 ? 19.672 -6.602 -8.18 1 95.31 70 PHE A C 1
ATOM 563 O O . PHE A 1 70 ? 18.875 -6.145 -9 1 95.31 70 PHE A O 1
ATOM 570 N N . TYR A 1 71 ? 20.438 -7.703 -8.258 1 96.31 71 TYR A N 1
ATOM 571 C CA . TYR A 1 71 ? 20.156 -8.656 -9.328 1 96.31 71 TYR A CA 1
ATOM 572 C C . TYR A 1 71 ? 19.984 -10.062 -8.773 1 96.31 71 TYR A C 1
ATOM 574 O O . TYR A 1 71 ? 20.938 -10.648 -8.242 1 96.31 71 TYR A O 1
ATOM 582 N N . PRO A 1 72 ? 18.859 -10.727 -9.094 1 96.94 72 PRO A N 1
ATOM 583 C CA . PRO A 1 72 ? 17.609 -10.047 -9.461 1 96.94 72 PRO A CA 1
ATOM 584 C C . PRO A 1 72 ? 17.078 -9.141 -8.352 1 96.94 72 PRO A C 1
ATOM 586 O O . PRO A 1 72 ? 17.562 -9.203 -7.219 1 96.94 72 PRO A O 1
ATOM 589 N N . ASN A 1 73 ? 16.141 -8.25 -8.703 1 96.38 73 ASN A N 1
ATOM 590 C CA . ASN A 1 73 ? 15.594 -7.336 -7.711 1 96.38 73 ASN A CA 1
ATOM 591 C C . ASN A 1 73 ? 14.172 -7.734 -7.312 1 96.38 73 ASN A C 1
ATOM 593 O O . ASN A 1 73 ? 13.398 -6.902 -6.84 1 96.38 73 ASN A O 1
ATOM 597 N N . TYR A 1 74 ? 13.859 -8.93 -7.602 1 97.5 74 TYR A N 1
ATOM 598 C CA . TYR A 1 74 ? 12.609 -9.555 -7.184 1 97.5 74 TYR A CA 1
ATOM 599 C C . TYR A 1 74 ? 12.852 -10.969 -6.68 1 97.5 74 TYR A C 1
ATOM 601 O O . TYR A 1 74 ? 13.836 -11.617 -7.062 1 97.5 74 TYR A O 1
ATOM 609 N N . ALA A 1 75 ? 11.969 -11.422 -5.871 1 97.25 75 ALA A N 1
ATOM 610 C CA . ALA A 1 75 ? 11.992 -12.797 -5.379 1 97.25 75 ALA A CA 1
ATOM 611 C C . ALA A 1 75 ? 10.578 -13.375 -5.293 1 97.25 75 ALA A C 1
ATOM 613 O O . ALA A 1 75 ? 9.609 -12.633 -5.129 1 97.25 75 ALA A O 1
ATOM 614 N N . SER A 1 76 ? 10.477 -14.656 -5.48 1 97.25 76 SER A N 1
ATOM 615 C CA . SER A 1 76 ? 9.227 -15.391 -5.293 1 97.25 76 SER A CA 1
ATOM 616 C C . SER A 1 76 ? 9.211 -16.109 -3.947 1 97.25 76 SER A C 1
ATOM 618 O O . SER A 1 76 ? 10.062 -16.953 -3.676 1 97.25 76 SER A O 1
ATOM 620 N N . VAL A 1 77 ? 8.336 -15.695 -3.129 1 97.38 77 VAL A N 1
ATOM 621 C CA . VAL A 1 77 ? 8.188 -16.328 -1.825 1 97.38 77 VAL A CA 1
ATOM 622 C C . VAL A 1 77 ? 6.715 -16.609 -1.542 1 97.38 77 VAL A C 1
ATOM 624 O O . VAL A 1 77 ? 5.84 -15.898 -2.045 1 97.38 77 VAL A O 1
ATOM 627 N N . LYS A 1 78 ? 6.492 -17.578 -0.688 1 98.38 78 LYS A N 1
ATOM 628 C CA . LYS A 1 78 ? 5.105 -17.906 -0.358 1 98.38 78 LYS A CA 1
ATOM 629 C C . LYS A 1 78 ? 4.539 -16.906 0.659 1 98.38 78 LYS A C 1
ATOM 631 O O . LYS A 1 78 ? 5.156 -16.656 1.695 1 98.38 78 LYS A O 1
ATOM 636 N N . ARG A 1 79 ? 3.367 -16.344 0.36 1 98.19 79 ARG A N 1
ATOM 637 C CA . ARG A 1 79 ? 2.627 -15.453 1.239 1 98.19 79 ARG A CA 1
ATOM 638 C C . ARG A 1 79 ? 1.162 -15.859 1.336 1 98.19 79 ARG A C 1
ATOM 640 O O . ARG A 1 79 ? 0.575 -16.328 0.354 1 98.19 79 ARG A O 1
ATOM 647 N N . CYS A 1 80 ? 0.66 -15.68 2.484 1 98.56 80 CYS A N 1
ATOM 648 C CA . CYS A 1 80 ? -0.75 -15.984 2.695 1 98.56 80 CYS A CA 1
ATOM 649 C C . CYS A 1 80 ? -1.64 -14.953 2.012 1 98.56 80 CYS A C 1
ATOM 651 O O . CYS A 1 80 ? -1.423 -13.75 2.154 1 98.56 80 CYS A O 1
ATOM 653 N N . SER A 1 81 ? -2.641 -15.438 1.271 1 98.06 81 SER A N 1
ATOM 654 C CA . SER A 1 81 ? -3.645 -14.594 0.627 1 98.06 81 SER A CA 1
ATOM 655 C C . SER A 1 81 ? -4.871 -15.406 0.229 1 98.06 81 SER A C 1
ATOM 657 O O . SER A 1 81 ? -4.797 -16.625 0.093 1 98.06 81 SER A O 1
ATOM 659 N N . GLY A 1 82 ? -5.969 -14.617 0.121 1 98.19 82 GLY A N 1
ATOM 660 C CA . GLY A 1 82 ? -7.16 -15.289 -0.361 1 98.19 82 GLY A CA 1
ATOM 661 C C . GLY A 1 82 ? -8.391 -15.008 0.483 1 98.19 82 GLY A C 1
ATOM 662 O O . GLY A 1 82 ? -8.344 -14.188 1.402 1 98.19 82 GLY A O 1
ATOM 663 N N . PHE A 1 83 ? -9.414 -15.781 0.183 1 98.06 83 PHE A N 1
ATOM 664 C CA . PHE A 1 83 ? -10.758 -15.578 0.707 1 98.06 83 PHE A CA 1
ATOM 665 C C . PHE A 1 83 ? -10.828 -15.945 2.184 1 98.06 83 PHE A C 1
ATOM 667 O O . PHE A 1 83 ? -10.328 -17 2.588 1 98.06 83 PHE A O 1
ATOM 674 N N . CYS A 1 84 ? -11.406 -15.117 2.914 1 97.12 84 CYS A N 1
ATOM 675 C CA . CYS A 1 84 ? -11.844 -15.383 4.281 1 97.12 84 CYS A CA 1
ATOM 676 C C . CYS A 1 84 ? -13.242 -14.828 4.531 1 97.12 84 CYS A C 1
ATOM 678 O O . CYS A 1 84 ? -13.617 -13.797 3.967 1 97.12 84 CYS A O 1
ATOM 680 N N . PRO A 1 85 ? -13.969 -15.5 5.34 1 93.06 85 PRO A N 1
ATOM 681 C CA . PRO A 1 85 ? -15.328 -15.023 5.613 1 93.06 85 PRO A CA 1
ATOM 682 C C . PRO A 1 85 ? -15.344 -13.758 6.469 1 93.06 85 PRO A C 1
ATOM 684 O O . PRO A 1 85 ? -14.406 -13.508 7.23 1 93.06 85 PRO A O 1
ATOM 687 N N . ARG A 1 86 ? -16.375 -12.992 6.242 1 87.88 86 ARG A N 1
ATOM 688 C CA . ARG A 1 86 ? -16.641 -11.805 7.047 1 87.88 86 ARG A CA 1
ATOM 689 C C . ARG A 1 86 ? -15.469 -10.828 6.973 1 87.88 86 ARG A C 1
ATOM 691 O O . ARG A 1 86 ? -15.016 -10.477 5.879 1 87.88 86 ARG A O 1
ATOM 698 N N . ASN A 1 87 ? -14.969 -10.406 8.188 1 89.88 87 ASN A N 1
ATOM 699 C CA . ASN A 1 87 ? -13.945 -9.367 8.211 1 89.88 87 ASN A CA 1
ATOM 700 C C . ASN A 1 87 ? -12.562 -9.945 8.484 1 89.88 87 ASN A C 1
ATOM 702 O O . ASN A 1 87 ? -11.609 -9.203 8.719 1 89.88 87 ASN A O 1
ATOM 706 N N . LYS A 1 88 ? -12.5 -11.219 8.398 1 94.88 88 LYS A N 1
ATOM 707 C CA . LYS A 1 88 ? -11.219 -11.867 8.633 1 94.88 88 LYS A CA 1
ATOM 708 C C . LYS A 1 88 ? -10.312 -11.758 7.41 1 94.88 88 LYS A C 1
ATOM 710 O O . LYS A 1 88 ? -10.797 -11.578 6.289 1 94.88 88 LYS A O 1
ATOM 715 N N . SER A 1 89 ? -9.062 -11.859 7.719 1 95.94 89 SER A N 1
ATOM 716 C CA . SER A 1 89 ? -8.047 -11.836 6.672 1 95.94 89 SER A CA 1
ATOM 717 C C . SER A 1 89 ? -7.207 -13.109 6.688 1 95.94 89 SER A C 1
ATOM 719 O O . SER A 1 89 ? -7.125 -13.797 7.707 1 95.94 89 SER A O 1
ATOM 721 N N . CYS A 1 90 ? -6.695 -13.414 5.547 1 98.31 90 CYS A N 1
ATOM 722 C CA . CYS A 1 90 ? -5.828 -14.578 5.434 1 98.31 90 CYS A CA 1
ATOM 723 C C . CYS A 1 90 ? -4.453 -14.297 6.027 1 98.31 90 CYS A C 1
ATOM 725 O O . CYS A 1 90 ? -3.645 -13.586 5.426 1 98.31 90 CYS A O 1
ATOM 727 N N . MET A 1 91 ? -4.18 -14.898 7.184 1 97.88 91 MET A N 1
ATOM 728 C CA . MET A 1 91 ? -2.986 -14.555 7.949 1 97.88 91 MET A CA 1
ATOM 729 C C . MET A 1 91 ? -2.059 -15.75 8.094 1 97.88 91 MET A C 1
ATOM 731 O O . MET A 1 91 ? -2.52 -16.891 8.156 1 97.88 91 MET A O 1
ATOM 735 N N . PRO A 1 92 ? -0.739 -15.516 8.133 1 98.12 92 PRO A N 1
ATOM 736 C CA . PRO A 1 92 ? 0.196 -16.609 8.383 1 98.12 92 PRO A CA 1
ATOM 737 C C . PRO A 1 92 ? 0.195 -17.062 9.844 1 98.12 92 PRO A C 1
ATOM 739 O O . PRO A 1 92 ? 0.167 -16.234 10.75 1 98.12 92 PRO A O 1
ATOM 742 N N . VAL A 1 93 ? 0.174 -18.328 10.039 1 97.94 93 VAL A N 1
ATOM 743 C CA . VAL A 1 93 ? 0.253 -18.844 11.398 1 97.94 93 VAL A CA 1
ATOM 744 C C . VAL A 1 93 ? 1.58 -19.562 11.602 1 97.94 93 VAL A C 1
ATOM 746 O O . VAL A 1 93 ? 2.002 -19.797 12.734 1 97.94 93 VAL A O 1
ATOM 749 N N . ARG A 1 94 ? 2.242 -19.953 10.586 1 98.5 94 ARG A N 1
ATOM 750 C CA . ARG A 1 94 ? 3.596 -20.5 10.586 1 98.5 94 ARG A CA 1
ATOM 751 C C . ARG A 1 94 ? 4.441 -19.859 9.492 1 98.5 94 ARG A C 1
ATOM 753 O O . ARG A 1 94 ? 3.982 -19.703 8.359 1 98.5 94 ARG A O 1
ATOM 760 N N . LYS A 1 95 ? 5.625 -19.469 9.906 1 98.19 95 LYS A N 1
ATOM 761 C CA . LYS A 1 95 ? 6.508 -18.766 8.977 1 98.19 95 LYS A CA 1
ATOM 762 C C . LYS A 1 95 ? 7.906 -19.375 8.984 1 98.19 95 LYS A C 1
ATOM 764 O O . LYS A 1 95 ? 8.289 -20.062 9.93 1 98.19 95 LYS A O 1
ATOM 769 N N . ASN A 1 96 ? 8.578 -19.188 7.902 1 97.5 96 ASN A N 1
ATOM 770 C CA . ASN A 1 96 ? 9.984 -19.516 7.73 1 97.5 96 ASN A CA 1
ATOM 771 C C . ASN A 1 96 ? 10.766 -18.375 7.09 1 97.5 96 ASN A C 1
ATOM 773 O O . ASN A 1 96 ? 10.172 -17.406 6.609 1 97.5 96 ASN A O 1
ATOM 777 N N . VAL A 1 97 ? 12.07 -18.406 7.277 1 96.38 97 VAL A N 1
ATOM 778 C CA . VAL A 1 97 ? 12.914 -17.422 6.633 1 96.38 97 VAL A CA 1
ATOM 779 C C . VAL A 1 97 ? 13.578 -18.016 5.398 1 96.38 97 VAL A C 1
ATOM 781 O O . VAL A 1 97 ? 14.242 -19.047 5.484 1 96.38 97 VAL A O 1
ATOM 784 N N . LYS A 1 98 ? 13.328 -17.469 4.297 1 96.69 98 LYS A N 1
ATOM 785 C CA . LYS A 1 98 ? 13.953 -17.875 3.043 1 96.69 98 LYS A CA 1
ATOM 786 C C . LYS A 1 98 ? 15.125 -16.969 2.684 1 96.69 98 LYS A C 1
ATOM 788 O O . LYS A 1 98 ? 14.992 -15.734 2.732 1 96.69 98 LYS A O 1
ATOM 793 N N . LYS A 1 99 ? 16.188 -17.547 2.328 1 96.38 99 LYS A N 1
ATOM 794 C CA . LYS A 1 99 ? 17.375 -16.797 1.893 1 96.38 99 LYS A CA 1
ATOM 795 C C . LYS A 1 99 ? 17.406 -16.672 0.372 1 96.38 99 LYS A C 1
ATOM 797 O O . LYS A 1 99 ? 17.469 -17.672 -0.337 1 96.38 99 LYS A O 1
ATOM 802 N N . ILE A 1 100 ? 17.438 -15.484 -0.054 1 97 100 ILE A N 1
ATOM 803 C CA . ILE A 1 100 ? 17.484 -15.211 -1.487 1 97 100 ILE A CA 1
ATOM 804 C C . ILE A 1 100 ? 18.828 -14.625 -1.865 1 97 100 ILE A C 1
ATOM 806 O O . ILE A 1 100 ? 19.219 -13.555 -1.383 1 97 100 ILE A O 1
ATOM 810 N N . ALA A 1 101 ? 19.531 -15.32 -2.754 1 97.31 101 ALA A N 1
ATOM 811 C CA . ALA A 1 101 ? 20.812 -14.797 -3.219 1 97.31 101 ALA A CA 1
ATOM 812 C C . ALA A 1 101 ? 20.609 -13.648 -4.203 1 97.31 101 ALA A C 1
ATOM 814 O O . ALA A 1 101 ? 19.797 -13.75 -5.121 1 97.31 101 ALA A O 1
ATOM 815 N N . VAL A 1 102 ? 21.406 -12.602 -3.957 1 97.5 102 VAL A N 1
ATOM 816 C CA . VAL A 1 102 ? 21.344 -11.461 -4.867 1 97.5 102 VAL A CA 1
ATOM 817 C C . VAL A 1 102 ? 22.75 -10.891 -5.078 1 97.5 102 VAL A C 1
ATOM 819 O O . VAL A 1 102 ? 23.625 -11.039 -4.219 1 97.5 102 VAL A O 1
ATOM 822 N N . ARG A 1 103 ? 22.938 -10.367 -6.234 1 96.88 103 ARG A N 1
ATOM 823 C CA . ARG A 1 103 ? 24.094 -9.508 -6.469 1 96.88 103 ARG A CA 1
ATOM 824 C C . ARG A 1 103 ? 23.719 -8.039 -6.32 1 96.88 103 ARG A C 1
ATOM 826 O O . ARG A 1 103 ? 22.719 -7.586 -6.879 1 96.88 103 ARG A O 1
ATOM 833 N N . MET A 1 104 ? 24.422 -7.375 -5.555 1 94.75 104 MET A N 1
ATOM 834 C CA . MET A 1 104 ? 24.234 -5.941 -5.352 1 94.75 104 MET A CA 1
ATOM 835 C C . MET A 1 104 ? 25.281 -5.148 -6.133 1 94.75 104 MET A C 1
ATOM 837 O O . MET A 1 104 ? 26.484 -5.277 -5.887 1 94.75 104 MET A O 1
ATOM 841 N N . ASP A 1 105 ? 24.75 -4.32 -7.039 1 94 105 ASP A N 1
ATOM 842 C CA . ASP A 1 105 ? 25.656 -3.547 -7.887 1 94 105 ASP A CA 1
ATOM 843 C C . ASP A 1 105 ? 25.609 -2.064 -7.523 1 94 105 ASP A C 1
ATOM 845 O O . ASP A 1 105 ? 24.531 -1.468 -7.441 1 94 105 ASP A O 1
ATOM 849 N N . GLY A 1 106 ? 26.766 -1.557 -7.27 1 90.69 106 GLY A N 1
ATOM 850 C CA . GLY A 1 106 ? 26.953 -0.122 -7.125 1 90.69 106 GLY A CA 1
ATOM 851 C C . GLY A 1 106 ? 27.75 0.496 -8.258 1 90.69 106 GLY A C 1
ATOM 852 O O . GLY A 1 106 ? 27.844 -0.082 -9.344 1 90.69 106 GLY A O 1
ATOM 853 N N . TYR A 1 107 ? 28.172 1.73 -8.055 1 88.56 107 TYR A N 1
ATOM 854 C CA . TYR A 1 107 ? 28.922 2.426 -9.102 1 88.56 107 TYR A CA 1
ATOM 855 C C . TYR A 1 107 ? 30.203 1.673 -9.445 1 88.56 107 TYR A C 1
ATOM 857 O O . TYR A 1 107 ? 30.516 1.471 -10.617 1 88.56 107 TYR A O 1
ATOM 865 N N . ASP A 1 108 ? 30.922 1.177 -8.461 1 89 108 ASP A N 1
ATOM 866 C CA . ASP A 1 108 ? 32.219 0.533 -8.766 1 89 108 ASP A CA 1
ATOM 867 C C . ASP A 1 108 ? 32.375 -0.757 -7.965 1 89 108 ASP A C 1
ATOM 869 O O . ASP A 1 108 ? 33.5 -1.188 -7.695 1 89 108 ASP A O 1
ATOM 873 N N . SER A 1 109 ? 31.297 -1.226 -7.539 1 89.81 109 SER A N 1
ATOM 874 C CA . SER A 1 109 ? 31.391 -2.43 -6.723 1 89.81 109 SER A CA 1
ATOM 875 C C . SER A 1 109 ? 30.219 -3.371 -6.969 1 89.81 109 SER A C 1
ATOM 877 O O . SER A 1 109 ? 29.125 -2.928 -7.328 1 89.81 109 SER A O 1
ATOM 879 N N . SER A 1 110 ? 30.594 -4.676 -6.895 1 92.75 110 SER A N 1
ATOM 880 C CA . SER A 1 110 ? 29.578 -5.723 -6.934 1 92.75 110 SER A CA 1
ATOM 881 C C . SER A 1 110 ? 29.797 -6.746 -5.82 1 92.75 110 SER A C 1
ATOM 883 O O . SER A 1 110 ? 30.906 -7.25 -5.645 1 92.75 110 SER A O 1
ATOM 885 N N . GLU A 1 111 ? 28.797 -6.855 -5.059 1 94.38 111 GLU A N 1
ATOM 886 C CA . GLU A 1 111 ? 28.844 -7.816 -3.957 1 94.38 111 GLU A CA 1
ATOM 887 C C . GLU A 1 111 ? 27.594 -8.703 -3.951 1 94.38 111 GLU A C 1
ATOM 889 O O . GLU A 1 111 ? 26.562 -8.352 -4.535 1 94.38 111 GLU A O 1
ATOM 894 N N . CYS A 1 112 ? 27.828 -9.844 -3.311 1 96.5 112 CYS A N 1
ATOM 895 C CA . CYS A 1 112 ? 26.703 -10.766 -3.238 1 96.5 112 CYS A CA 1
ATOM 896 C C . CYS A 1 112 ? 26.203 -10.906 -1.806 1 96.5 112 CYS A C 1
ATOM 898 O O . CYS A 1 112 ? 26.984 -10.836 -0.86 1 96.5 112 CYS A O 1
ATOM 900 N N . TYR A 1 113 ? 24.875 -11.078 -1.744 1 95.81 113 TYR A N 1
ATOM 901 C CA . TYR A 1 113 ? 24.234 -11.188 -0.439 1 95.81 113 TYR A CA 1
ATOM 902 C C . TYR A 1 113 ? 23.109 -12.234 -0.462 1 95.81 113 TYR A C 1
ATOM 904 O O . TYR A 1 113 ? 22.609 -12.578 -1.529 1 95.81 113 TYR A O 1
ATOM 912 N N . HIS A 1 114 ? 22.844 -12.734 0.753 1 96.81 114 HIS A N 1
ATOM 913 C CA . HIS A 1 114 ? 21.516 -13.312 0.997 1 96.81 114 HIS A CA 1
ATOM 914 C C . HIS A 1 114 ? 20.562 -12.273 1.581 1 96.81 114 HIS A C 1
ATOM 916 O O . HIS A 1 114 ? 20.859 -11.664 2.609 1 96.81 114 HIS A O 1
ATOM 922 N N . VAL A 1 115 ? 19.516 -12.078 0.871 1 96.5 115 VAL A N 1
ATOM 923 C CA . VAL A 1 115 ? 18.422 -11.297 1.432 1 96.5 115 VAL A CA 1
ATOM 924 C C . VAL A 1 115 ? 17.438 -12.219 2.156 1 96.5 115 VAL A C 1
ATOM 926 O O . VAL A 1 115 ? 17.031 -13.25 1.61 1 96.5 115 VAL A O 1
ATOM 929 N N . LEU A 1 116 ? 17.141 -11.844 3.385 1 95.94 116 LEU A N 1
ATOM 930 C CA . LEU A 1 116 ? 16.266 -12.672 4.188 1 95.94 116 LEU A CA 1
ATOM 931 C C . LEU A 1 116 ? 14.812 -12.227 4.039 1 95.94 116 LEU A C 1
ATOM 933 O O . LEU A 1 116 ? 14.469 -11.094 4.383 1 95.94 116 LEU A O 1
ATOM 937 N N . LEU A 1 117 ? 14 -13.156 3.57 1 96.31 117 LEU A N 1
ATOM 938 C CA . LEU A 1 117 ? 12.586 -12.859 3.387 1 96.31 117 LEU A CA 1
ATOM 939 C C . LEU A 1 117 ? 11.719 -13.82 4.191 1 96.31 117 LEU A C 1
ATOM 941 O O . LEU A 1 117 ? 12.031 -15.008 4.297 1 96.31 117 LEU A O 1
ATOM 945 N N . GLU A 1 118 ? 10.68 -13.273 4.68 1 96 118 GLU A N 1
ATOM 946 C CA . GLU A 1 118 ? 9.688 -14.102 5.355 1 96 118 GLU A CA 1
ATOM 947 C C . GLU A 1 118 ? 8.875 -14.914 4.352 1 96 118 GLU A C 1
ATOM 949 O O . GLU A 1 118 ? 8.414 -14.383 3.336 1 96 118 GLU A O 1
ATOM 954 N N . GLU A 1 119 ? 8.781 -16.203 4.625 1 97.69 119 GLU A N 1
ATOM 955 C CA . GLU A 1 119 ? 7.949 -17.109 3.84 1 97.69 119 GLU A CA 1
ATOM 956 C C . GLU A 1 119 ? 6.855 -17.734 4.699 1 97.69 119 GLU A C 1
ATOM 958 O O . GLU A 1 119 ? 7.121 -18.203 5.809 1 97.69 119 GLU A O 1
ATOM 963 N N . HIS A 1 120 ? 5.672 -17.75 4.176 1 98.56 120 HIS A N 1
ATOM 964 C CA . HIS A 1 120 ? 4.539 -18.297 4.914 1 98.56 120 HIS A CA 1
ATOM 965 C C . HIS A 1 120 ? 4.363 -19.781 4.625 1 98.56 120 HIS A C 1
ATOM 967 O O . HIS A 1 120 ? 4.332 -20.203 3.463 1 98.56 120 HIS A O 1
ATOM 973 N N . ILE A 1 121 ? 4.215 -20.516 5.727 1 98.69 121 ILE A N 1
ATOM 974 C CA . ILE A 1 121 ? 4.133 -21.969 5.594 1 98.69 121 ILE A CA 1
ATOM 975 C C . ILE A 1 121 ? 2.689 -22.422 5.793 1 98.69 121 ILE A C 1
ATOM 977 O O . ILE A 1 121 ? 2.219 -23.344 5.105 1 98.69 121 ILE A O 1
ATOM 981 N N . LYS A 1 122 ? 2.023 -21.781 6.73 1 98.81 122 LYS A N 1
ATOM 982 C CA . LYS A 1 122 ? 0.634 -22.094 7.047 1 98.81 122 LYS A CA 1
ATOM 983 C C . LYS A 1 122 ? -0.187 -20.828 7.242 1 98.81 122 LYS A C 1
ATOM 985 O O . LYS A 1 122 ? 0.287 -19.859 7.844 1 98.81 122 LYS A O 1
ATOM 990 N N . CYS A 1 123 ? -1.406 -20.922 6.781 1 98.75 123 CYS A N 1
ATOM 991 C CA . CYS A 1 123 ? -2.277 -19.766 6.84 1 98.75 123 CYS A CA 1
ATOM 992 C C . CYS A 1 123 ? -3.588 -20.094 7.547 1 98.75 123 CYS A C 1
ATOM 994 O O . CYS A 1 123 ? -4.008 -21.25 7.57 1 98.75 123 CYS A O 1
ATOM 996 N N . LYS A 1 124 ? -4.199 -19.094 8.133 1 98.5 124 LYS A N 1
ATOM 997 C CA . LYS A 1 124 ? -5.527 -19.203 8.734 1 98.5 124 LYS A CA 1
ATOM 998 C C . LYS A 1 124 ? -6.285 -17.875 8.617 1 98.5 124 LYS A C 1
ATOM 1000 O O . LYS A 1 124 ? -5.68 -16.797 8.641 1 98.5 124 LYS A O 1
ATOM 1005 N N . CYS A 1 125 ? -7.59 -18 8.461 1 97.75 125 CYS A N 1
ATOM 1006 C CA . CYS A 1 125 ? -8.43 -16.812 8.508 1 97.75 125 CYS A CA 1
ATOM 1007 C C . CYS A 1 125 ? -8.562 -16.297 9.938 1 97.75 125 CYS A C 1
ATOM 1009 O O . CYS A 1 125 ? -9.078 -16.984 10.812 1 97.75 125 CYS A O 1
ATOM 1011 N N . GLN A 1 126 ? -8.047 -15.125 10.133 1 96.06 126 GLN A N 1
ATOM 1012 C CA . GLN A 1 126 ? -8.094 -14.492 11.445 1 96.06 126 GLN A CA 1
ATOM 1013 C C . GLN A 1 126 ? -8.125 -12.977 11.32 1 96.06 126 GLN A C 1
ATOM 1015 O O . GLN A 1 126 ? -7.918 -12.43 10.234 1 96.06 126 GLN A O 1
ATOM 1020 N N . CYS A 1 127 ? -8.469 -12.352 12.453 1 95.75 127 CYS A N 1
ATOM 1021 C CA . CYS A 1 127 ? -8.453 -10.898 12.461 1 95.75 127 CYS A CA 1
ATOM 1022 C C . CYS A 1 127 ? -7.027 -10.367 12.359 1 95.75 127 CYS A C 1
ATOM 1024 O O . CYS A 1 127 ? -6.145 -10.805 13.102 1 95.75 127 CYS A O 1
ATOM 1026 N N . SER A 1 128 ? -6.879 -9.516 11.391 1 94.12 128 SER A N 1
ATOM 1027 C CA . SER A 1 128 ? -5.566 -8.891 11.25 1 94.12 128 SER A CA 1
ATOM 1028 C C . SER A 1 128 ? -5.348 -7.812 12.305 1 94.12 128 SER A C 1
ATOM 1030 O O . SER A 1 128 ? -4.207 -7.508 12.664 1 94.12 128 SER A O 1
ATOM 1032 N N . VAL A 1 129 ? -6.395 -7.184 12.758 1 94.56 129 VAL A N 1
ATOM 1033 C CA . VAL A 1 129 ? -6.363 -6.18 13.82 1 94.56 129 VAL A CA 1
ATOM 1034 C C . VAL A 1 129 ? -6.742 -6.82 15.148 1 94.56 129 VAL A C 1
ATOM 1036 O O . VAL A 1 129 ? -7.684 -7.617 15.219 1 94.56 129 VAL A O 1
ATOM 1039 N N . THR A 1 130 ? -5.91 -6.516 16.188 1 92.75 130 THR A N 1
ATOM 1040 C CA . THR A 1 130 ? -6.203 -7.031 17.516 1 92.75 130 THR A CA 1
ATOM 1041 C C . THR A 1 130 ? -6.375 -5.883 18.516 1 92.75 130 THR A C 1
ATOM 1043 O O . THR A 1 130 ? -6.23 -4.715 18.156 1 92.75 130 THR A O 1
ATOM 1046 N N . GLU A 1 131 ? -6.695 -6.266 19.703 1 94 131 GLU A N 1
ATOM 1047 C CA . GLU A 1 131 ? -6.934 -5.297 20.781 1 94 131 GLU A CA 1
ATOM 1048 C C . GLU A 1 131 ? -5.699 -4.43 21.016 1 94 131 GLU A C 1
ATOM 1050 O O . GLU A 1 131 ? -5.82 -3.238 21.312 1 94 131 GLU A O 1
ATOM 1055 N N . ASN A 1 132 ? -4.551 -4.977 20.844 1 94 132 ASN A N 1
ATOM 1056 C CA . ASN A 1 132 ? -3.295 -4.281 21.109 1 94 132 ASN A CA 1
ATOM 1057 C C . ASN A 1 132 ? -3.035 -3.188 20.078 1 94 132 ASN A C 1
ATOM 1059 O O . ASN A 1 132 ? -2.199 -2.309 20.297 1 94 132 ASN A O 1
ATOM 1063 N N . HIS A 1 133 ? -3.707 -3.201 18.984 1 94.81 133 HIS A N 1
ATOM 1064 C CA . HIS A 1 133 ? -3.533 -2.205 17.938 1 94.81 133 HIS A CA 1
ATOM 1065 C C . HIS A 1 133 ? -4.391 -0.973 18.188 1 94.81 133 HIS A C 1
ATOM 1067 O O . HIS A 1 133 ? -4.199 0.067 17.562 1 94.81 133 HIS A O 1
ATOM 1073 N N . CYS A 1 134 ? -5.332 -1.109 19.078 1 94.94 134 CYS A N 1
ATOM 1074 C CA . CYS A 1 134 ? -6.273 -0.022 19.312 1 94.94 134 CYS A CA 1
ATOM 1075 C C . CYS A 1 134 ? -5.688 1 20.281 1 94.94 134 CYS A C 1
ATOM 1077 O O . CYS A 1 134 ? -4.945 0.641 21.203 1 94.94 134 CYS A O 1
ATOM 1079 N N . ASN A 1 135 ? -6.027 2.248 20.062 1 92.12 135 ASN A N 1
ATOM 1080 C CA . ASN A 1 135 ? -5.586 3.291 20.984 1 92.12 135 ASN A CA 1
ATOM 1081 C C . ASN A 1 135 ? -6.566 3.477 22.141 1 92.12 135 ASN A C 1
ATOM 1083 O O . ASN A 1 135 ? -7.555 2.748 22.234 1 92.12 135 ASN A O 1
ATOM 1087 N N . ILE A 1 136 ? -6.238 4.418 22.984 1 91.56 136 ILE A N 1
ATOM 1088 C CA . ILE A 1 136 ? -6.945 4.559 24.25 1 91.56 136 ILE A CA 1
ATOM 1089 C C . ILE A 1 136 ? -8.375 5.031 24 1 91.56 136 ILE A C 1
ATOM 1091 O O . ILE A 1 136 ? -9.25 4.863 24.844 1 91.56 136 ILE A O 1
ATOM 1095 N N . HIS A 1 137 ? -8.617 5.645 22.938 1 93.25 137 HIS A N 1
ATOM 1096 C CA . HIS A 1 137 ? -9.953 6.168 22.641 1 93.25 137 HIS A CA 1
ATOM 1097 C C . HIS A 1 137 ? -10.789 5.148 21.875 1 93.25 137 HIS A C 1
ATOM 1099 O O . HIS A 1 137 ? -11.945 5.414 21.547 1 93.25 137 HIS A O 1
ATOM 1105 N N . GLN A 1 138 ? -10.211 3.953 21.703 1 95.62 138 GLN A N 1
ATOM 1106 C CA . GLN A 1 138 ? -10.867 2.936 20.891 1 95.62 138 GLN A CA 1
ATOM 1107 C C . GLN A 1 138 ? -11.148 1.674 21.703 1 95.62 138 GLN A C 1
ATOM 1109 O O . GLN A 1 138 ? -10.484 1.423 22.703 1 95.62 138 GLN A O 1
ATOM 1114 N N . VAL A 1 139 ? -12.188 0.983 21.234 1 95.56 139 VAL A N 1
ATOM 1115 C CA . VAL A 1 139 ? -12.508 -0.333 21.781 1 95.56 139 VAL A CA 1
ATOM 1116 C C . VAL A 1 139 ? -12.453 -1.378 20.656 1 95.56 139 VAL A C 1
ATOM 1118 O O . VAL A 1 139 ? -12.969 -1.148 19.562 1 95.56 139 VAL A O 1
ATOM 1121 N N . TYR A 1 140 ? -11.82 -2.486 21.047 1 96.44 140 TYR A N 1
ATOM 1122 C CA . TYR A 1 140 ? -11.672 -3.549 20.062 1 96.44 140 TYR A CA 1
ATOM 1123 C C . TYR A 1 140 ? -12.977 -4.312 19.875 1 96.44 140 TYR A C 1
ATOM 1125 O O . TYR A 1 140 ? -13.602 -4.73 20.859 1 96.44 140 TYR A O 1
ATOM 1133 N N . SER A 1 141 ? -13.352 -4.441 18.594 1 94.44 141 SER A N 1
ATOM 1134 C CA . SER A 1 141 ? -14.5 -5.262 18.219 1 94.44 141 SER A CA 1
ATOM 1135 C C . SER A 1 141 ? -14.055 -6.547 17.531 1 94.44 141 SER A C 1
ATOM 1137 O O . SER A 1 141 ? -13.641 -6.527 16.375 1 94.44 141 SER A O 1
ATOM 1139 N N . GLU A 1 142 ? -14.219 -7.637 18.141 1 91.75 142 GLU A N 1
ATOM 1140 C CA . GLU A 1 142 ? -13.812 -8.922 17.578 1 91.75 142 GLU A CA 1
ATOM 1141 C C . GLU A 1 142 ? -14.656 -9.289 16.359 1 91.75 142 GLU A C 1
ATOM 1143 O O . GLU A 1 142 ? -14.141 -9.828 15.375 1 91.75 142 GLU A O 1
ATOM 1148 N N . ASP A 1 143 ? -15.906 -9.016 16.422 1 88.06 143 ASP A N 1
ATOM 1149 C CA . ASP A 1 143 ? -16.828 -9.352 15.344 1 88.06 143 ASP A CA 1
ATOM 1150 C C . ASP A 1 143 ? -16.484 -8.602 14.062 1 88.06 143 ASP A C 1
ATOM 1152 O O . ASP A 1 143 ? -16.609 -9.141 12.961 1 88.06 143 ASP A O 1
ATOM 1156 N N . ASN A 1 144 ? -15.992 -7.438 14.281 1 90.31 144 ASN A N 1
ATOM 1157 C CA . ASN A 1 144 ? -15.703 -6.605 13.125 1 90.31 144 ASN A CA 1
ATOM 1158 C C . ASN A 1 144 ? -14.203 -6.566 12.82 1 90.31 144 ASN A C 1
ATOM 1160 O O . ASN A 1 144 ? -13.781 -5.969 11.828 1 90.31 144 ASN A O 1
ATOM 1164 N N . CYS A 1 145 ? -13.477 -7.164 13.633 1 93.5 145 CYS A N 1
ATOM 1165 C CA . CYS A 1 145 ? -12.023 -7.16 13.508 1 93.5 145 CYS A CA 1
ATOM 1166 C C . CYS A 1 145 ? -11.484 -5.742 13.375 1 93.5 145 CYS A C 1
ATOM 1168 O O . CYS A 1 145 ? -10.695 -5.457 12.469 1 93.5 145 CYS A O 1
ATOM 1170 N N . ALA A 1 146 ? -11.969 -4.891 14.258 1 94.25 146 ALA A N 1
ATOM 1171 C CA . ALA A 1 146 ? -11.648 -3.475 14.102 1 94.25 146 ALA A CA 1
ATOM 1172 C C . ALA A 1 146 ? -11.617 -2.766 15.453 1 94.25 146 ALA A C 1
ATOM 1174 O O . ALA A 1 146 ? -12.195 -3.252 16.422 1 94.25 146 ALA A O 1
ATOM 1175 N N . CYS A 1 147 ? -10.867 -1.668 15.414 1 95.56 147 CYS A N 1
ATOM 1176 C CA . CYS A 1 147 ? -10.938 -0.733 16.531 1 95.56 147 CYS A CA 1
ATOM 1177 C C . CYS A 1 147 ? -12.023 0.31 16.312 1 95.56 147 CYS A C 1
ATOM 1179 O O . CYS A 1 147 ? -12.055 0.965 15.266 1 95.56 147 CYS A O 1
ATOM 1181 N N . GLU A 1 148 ? -12.867 0.427 17.234 1 94.81 148 GLU A N 1
ATOM 1182 C CA . GLU A 1 148 ? -14 1.34 17.094 1 94.81 148 GLU A CA 1
ATOM 1183 C C . GLU A 1 148 ? -13.953 2.445 18.141 1 94.81 148 GLU A C 1
ATOM 1185 O O . GLU A 1 148 ? -13.594 2.195 19.297 1 94.81 148 GLU A O 1
ATOM 1190 N N . CYS A 1 149 ? -14.328 3.662 17.688 1 95.12 149 CYS A N 1
ATOM 1191 C CA . CYS A 1 149 ? -14.336 4.785 18.609 1 95.12 149 CYS A CA 1
ATOM 1192 C C . CYS A 1 149 ? -15.508 4.688 19.578 1 95.12 149 CYS A C 1
ATOM 1194 O O . CYS A 1 149 ? -16.609 4.289 19.188 1 95.12 149 CYS A O 1
ATOM 1196 N N . MET A 1 150 ? -15.273 5.055 20.859 1 88.5 150 MET A N 1
ATOM 1197 C CA . MET A 1 150 ? -16.281 4.988 21.906 1 88.5 150 MET A CA 1
ATOM 1198 C C . MET A 1 150 ? -17.297 6.121 21.766 1 88.5 150 MET A C 1
ATOM 1200 O O . MET A 1 150 ? -18.484 5.934 22.016 1 88.5 150 MET A O 1
ATOM 1204 N N . ASN A 1 151 ? -16.797 7.328 21.391 1 86.25 151 ASN A N 1
ATOM 1205 C CA . ASN A 1 151 ? -17.672 8.5 21.391 1 86.25 151 ASN A CA 1
ATOM 1206 C C . ASN A 1 151 ? -17.641 9.227 20.047 1 86.25 151 ASN A C 1
ATOM 1208 O O . ASN A 1 151 ? -16.906 10.203 19.891 1 86.25 151 ASN A O 1
ATOM 1212 N N . LYS A 1 152 ? -18.422 8.633 19.156 1 87.44 152 LYS A N 1
ATOM 1213 C CA . LYS A 1 152 ? -18.469 9.344 17.891 1 87.44 152 LYS A CA 1
ATOM 1214 C C . LYS A 1 152 ? -19.359 10.578 17.984 1 87.44 152 LYS A C 1
ATOM 1216 O O . LYS A 1 152 ? -20.438 10.531 18.594 1 87.44 152 LYS A O 1
ATOM 1221 N N . ARG A 1 153 ? -18.766 11.711 17.547 1 89.25 153 ARG A N 1
ATOM 1222 C CA . ARG A 1 153 ? -19.531 12.953 17.562 1 89.25 153 ARG A CA 1
ATOM 1223 C C . ARG A 1 153 ? -19.656 13.531 16.156 1 89.25 153 ARG A C 1
ATOM 1225 O O . ARG A 1 153 ? -18.875 13.195 15.266 1 89.25 153 ARG A O 1
ATOM 1232 N N . GLU A 1 154 ? -20.703 14.328 16.016 1 92.06 154 GLU A N 1
ATOM 1233 C CA . GLU A 1 154 ? -20.875 15.047 14.75 1 92.06 154 GLU A CA 1
ATOM 1234 C C . GLU A 1 154 ? -19.891 16.203 14.641 1 92.06 154 GLU A C 1
ATOM 1236 O O . GLU A 1 154 ? -19.703 16.969 15.594 1 92.06 154 GLU A O 1
ATOM 1241 N N . CYS A 1 155 ? -19.25 16.172 13.445 1 92.88 155 CYS A N 1
ATOM 1242 C CA . CYS A 1 155 ? -18.266 17.234 13.234 1 92.88 155 CYS A CA 1
ATOM 1243 C C . CYS A 1 155 ? -18.875 18.406 12.492 1 92.88 155 CYS A C 1
ATOM 1245 O O . CYS A 1 155 ? -19.938 18.281 11.875 1 92.88 155 CYS A O 1
ATOM 1247 N N . ASP A 1 156 ? -18.328 19.578 12.664 1 89 156 ASP A N 1
ATOM 1248 C CA . ASP A 1 156 ? -18.797 20.812 12.039 1 89 156 ASP A CA 1
ATOM 1249 C C . ASP A 1 156 ? -18.641 20.75 10.523 1 89 156 ASP A C 1
ATOM 1251 O O . ASP A 1 156 ? -17.562 21.031 9.992 1 89 156 ASP A O 1
ATOM 1255 N N . LYS A 1 157 ? -19.766 20.484 9.867 1 88.81 157 LYS A N 1
ATOM 1256 C CA . LYS A 1 157 ? -19.75 20.344 8.414 1 88.81 157 LYS A CA 1
ATOM 1257 C C . LYS A 1 157 ? -19.484 21.672 7.727 1 88.81 157 LYS A C 1
ATOM 1259 O O . LYS A 1 157 ? -18.844 21.719 6.664 1 88.81 157 LYS A O 1
ATOM 1264 N N . GLU A 1 158 ? -19.922 22.688 8.312 1 85.81 158 GLU A N 1
ATOM 1265 C CA . GLU A 1 158 ? -19.719 24.016 7.738 1 85.81 158 GLU A CA 1
ATOM 1266 C C . GLU A 1 158 ? -18.25 24.391 7.691 1 85.81 158 GLU A C 1
ATOM 1268 O O . GLU A 1 158 ? -17.797 25.094 6.777 1 85.81 158 GLU A O 1
ATOM 1273 N N . ARG A 1 159 ? -17.531 23.875 8.641 1 83.94 159 ARG A N 1
ATOM 1274 C CA . ARG A 1 159 ? -16.094 24.156 8.688 1 83.94 159 ARG A CA 1
ATOM 1275 C C . ARG A 1 159 ? -15.297 23.047 7.996 1 83.94 159 ARG A C 1
ATOM 1277 O O . ARG A 1 159 ? -14.07 23.016 8.07 1 83.94 159 ARG A O 1
ATOM 1284 N N . GLN A 1 160 ? -16.062 22.094 7.426 1 87.75 160 GLN A N 1
ATOM 1285 C CA . GLN A 1 160 ? -15.469 21 6.664 1 87.75 160 GLN A CA 1
ATOM 1286 C C . GLN A 1 160 ? -14.641 20.078 7.562 1 87.75 160 GLN A C 1
ATOM 1288 O O . GLN A 1 160 ? -13.555 19.656 7.184 1 87.75 160 GLN A O 1
ATOM 1293 N N . MET A 1 161 ? -15.062 20.016 8.758 1 89.75 161 MET A N 1
ATOM 1294 C CA . MET A 1 161 ? -14.484 19.047 9.68 1 89.75 161 MET A CA 1
ATOM 1295 C C . MET A 1 161 ? -15.102 17.672 9.477 1 89.75 161 MET A C 1
ATOM 1297 O O . MET A 1 161 ? -16.312 17.547 9.266 1 89.75 161 MET A O 1
ATOM 1301 N N . VAL A 1 162 ? -14.203 16.656 9.492 1 92.56 162 VAL A N 1
ATOM 1302 C CA . VAL A 1 162 ? -14.688 15.305 9.289 1 92.56 162 VAL A CA 1
ATOM 1303 C C . VAL A 1 162 ? -14.203 14.398 10.422 1 92.56 162 VAL A C 1
ATOM 1305 O O . VAL A 1 162 ? -13.117 14.609 10.969 1 92.56 162 VAL A O 1
ATOM 1308 N N . TRP A 1 163 ? -15.016 13.391 10.68 1 92.38 163 TRP A N 1
ATOM 1309 C CA . TRP A 1 163 ? -14.672 12.453 11.742 1 92.38 163 TRP A CA 1
ATOM 1310 C C . TRP A 1 163 ? -13.516 11.555 11.328 1 92.38 163 TRP A C 1
ATOM 1312 O O . TRP A 1 163 ? -13.547 10.938 10.258 1 92.38 163 TRP A O 1
ATOM 1322 N N . ASN A 1 164 ? -12.57 11.531 12.203 1 92.19 164 ASN A N 1
ATOM 1323 C CA . ASN A 1 164 ? -11.422 10.648 12 1 92.19 164 ASN A CA 1
ATOM 1324 C C . ASN A 1 164 ? -11.531 9.375 12.828 1 92.19 164 ASN A C 1
ATOM 1326 O O . ASN A 1 164 ? -11.383 9.414 14.055 1 92.19 164 ASN A O 1
ATOM 1330 N N . GLU A 1 165 ? -11.68 8.258 12.133 1 91.19 165 GLU A N 1
ATOM 1331 C CA . GLU A 1 165 ? -11.93 6.988 12.797 1 91.19 165 GLU A CA 1
ATOM 1332 C C . GLU A 1 165 ? -10.68 6.492 13.523 1 91.19 165 GLU A C 1
ATOM 1334 O O . GLU A 1 165 ? -10.766 5.664 14.43 1 91.19 165 GLU A O 1
ATOM 1339 N N . LYS A 1 166 ? -9.555 6.918 13.133 1 90 166 LYS A N 1
ATOM 1340 C CA . LYS A 1 166 ? -8.32 6.484 13.766 1 90 166 LYS A CA 1
ATOM 1341 C C . LYS A 1 166 ? -8.047 7.285 15.039 1 90 166 LYS A C 1
ATOM 1343 O O . LYS A 1 166 ? -7.715 6.715 16.078 1 90 166 LYS A O 1
ATOM 1348 N N . LEU A 1 167 ? -8.234 8.633 14.977 1 88.31 167 LEU A N 1
ATOM 1349 C CA . LEU A 1 167 ? -7.941 9.516 16.094 1 88.31 167 LEU A CA 1
ATOM 1350 C C . LEU A 1 167 ? -9.164 9.695 16.984 1 88.31 167 LEU A C 1
ATOM 1352 O O . LEU A 1 167 ? -9.055 10.172 18.109 1 88.31 167 LEU A O 1
ATOM 1356 N N . CYS A 1 168 ? -10.219 9.289 16.484 1 93.44 168 CYS A N 1
ATOM 1357 C CA . CYS A 1 168 ? -11.492 9.406 17.172 1 93.44 168 CYS A CA 1
ATOM 1358 C C . CYS A 1 168 ? -11.789 10.852 17.531 1 93.44 168 CYS A C 1
ATOM 1360 O O . CYS A 1 168 ? -12.141 11.156 18.672 1 93.44 168 CYS A O 1
ATOM 1362 N N . LYS A 1 169 ? -11.617 11.734 16.609 1 90.06 169 LYS A N 1
ATOM 1363 C CA . LYS A 1 169 ? -11.914 13.156 16.75 1 90.06 169 LYS A CA 1
ATOM 1364 C C . LYS A 1 169 ? -12.18 13.797 15.398 1 90.06 169 LYS A C 1
ATOM 1366 O O . LYS A 1 169 ? -11.906 13.195 14.359 1 90.06 169 LYS A O 1
ATOM 1371 N N . CYS A 1 170 ? -12.727 14.953 15.461 1 90.31 170 CYS A N 1
ATOM 1372 C CA . CYS A 1 170 ? -12.938 15.711 14.234 1 90.31 170 CYS A CA 1
ATOM 1373 C C . CYS A 1 170 ? -11.641 16.344 13.75 1 90.31 170 CYS A C 1
ATOM 1375 O O . CYS A 1 170 ? -10.914 16.953 14.539 1 90.31 170 CYS A O 1
ATOM 1377 N N . THR A 1 171 ? -11.336 16.031 12.555 1 89.81 171 THR A N 1
ATOM 1378 C CA . THR A 1 171 ? -10.125 16.594 11.969 1 89.81 171 THR A CA 1
ATOM 1379 C C . THR A 1 171 ? -10.445 17.359 10.695 1 89.81 171 THR A C 1
ATOM 1381 O O . THR A 1 171 ? -11.516 17.172 10.102 1 89.81 171 THR A O 1
ATOM 1384 N N . CYS A 1 172 ? -9.484 18.281 10.312 1 88.19 172 CYS A N 1
ATOM 1385 C CA . CYS A 1 172 ? -9.664 19.109 9.117 1 88.19 172 CYS A CA 1
ATOM 1386 C C . CYS A 1 172 ? -9.352 18.312 7.859 1 88.19 172 CYS A C 1
ATOM 1388 O O . CYS A 1 172 ? -8.281 17.703 7.75 1 88.19 172 CYS A O 1
ATOM 1390 N N . ASP A 1 173 ? -10.367 18.266 6.879 1 85.19 173 ASP A N 1
ATOM 1391 C CA . ASP A 1 173 ? -10.195 17.516 5.637 1 85.19 173 ASP A CA 1
ATOM 1392 C C . ASP A 1 173 ? -9.812 18.438 4.484 1 85.19 173 ASP A C 1
ATOM 1394 O O . ASP A 1 173 ? -9.625 17.984 3.354 1 85.19 173 ASP A O 1
ATOM 1398 N N . LYS A 1 174 ? -9.617 19.688 4.785 1 83.12 174 LYS A N 1
ATOM 1399 C CA . LYS A 1 174 ? -9.242 20.656 3.758 1 83.12 174 LYS A CA 1
ATOM 1400 C C . LYS A 1 174 ? -7.723 20.703 3.574 1 83.12 174 LYS A C 1
ATOM 1402 O O . LYS A 1 174 ? -6.973 20.547 4.539 1 83.12 174 LYS A O 1
ATOM 1407 N N . LYS A 1 175 ? -7.391 20.719 2.264 1 79.06 175 LYS A N 1
ATOM 1408 C CA . LYS A 1 175 ? -5.98 20.953 1.979 1 79.06 175 LYS A CA 1
ATOM 1409 C C . LYS A 1 175 ? -5.543 22.312 2.514 1 79.06 175 LYS A C 1
ATOM 1411 O O . LYS A 1 175 ? -6.336 23.266 2.559 1 79.06 175 LYS A O 1
ATOM 1416 N N . GLU A 1 176 ? -4.262 22.344 2.932 1 77.62 176 GLU A N 1
ATOM 1417 C CA . GLU A 1 176 ? -3.719 23.609 3.41 1 77.62 176 GLU A CA 1
ATOM 1418 C C . GLU A 1 176 ? -3.842 24.688 2.35 1 77.62 176 GLU A C 1
ATOM 1420 O O . GLU A 1 176 ? -3.49 24.484 1.188 1 77.62 176 GLU A O 1
ATOM 1425 N N . GLU A 1 177 ? -4.496 25.734 2.697 1 77.69 177 GLU A N 1
ATOM 1426 C CA . GLU A 1 177 ? -4.656 26.859 1.781 1 77.69 177 GLU A CA 1
ATOM 1427 C C . GLU A 1 177 ? -3.598 27.922 2.027 1 77.69 177 GLU A C 1
ATOM 1429 O O . GLU A 1 177 ? -3.064 28.031 3.135 1 77.69 177 GLU A O 1
ATOM 1434 N N . ILE A 1 178 ? -3.219 28.484 0.869 1 78.19 178 ILE A N 1
ATOM 1435 C CA . ILE A 1 178 ? -2.336 29.641 1.009 1 78.19 178 ILE A CA 1
ATOM 1436 C C . ILE A 1 178 ? -3.094 30.797 1.659 1 78.19 178 ILE A C 1
ATOM 1438 O O . ILE A 1 178 ? -4.145 31.203 1.165 1 78.19 178 ILE A O 1
ATOM 1442 N N . CYS A 1 179 ? -2.564 31.188 2.701 1 79.88 179 CYS A N 1
ATOM 1443 C CA . CYS A 1 179 ? -3.244 32.219 3.459 1 79.88 179 CYS A CA 1
ATOM 1444 C C . CYS A 1 179 ? -2.678 33.594 3.123 1 79.88 179 CYS A C 1
ATOM 1446 O O . CYS A 1 179 ? -1.542 33.719 2.658 1 79.88 179 CYS A O 1
ATOM 1448 N N . SER A 1 180 ? -3.627 34.625 3.16 1 80.94 180 SER A N 1
ATOM 1449 C CA . SER A 1 180 ? -3.203 36 2.947 1 80.94 180 SER A CA 1
ATOM 1450 C C . SER A 1 180 ? -2.105 36.406 3.928 1 80.94 180 SER A C 1
ATOM 1452 O O . SER A 1 180 ? -1.896 35.719 4.938 1 80.94 180 SER A O 1
ATOM 1454 N N . SER A 1 181 ? -1.44 37.406 3.52 1 75.81 181 SER A N 1
ATOM 1455 C CA . SER A 1 181 ? -0.333 37.906 4.344 1 75.81 181 SER A CA 1
ATOM 1456 C C . SER A 1 181 ? -0.753 38.062 5.801 1 75.81 181 SER A C 1
ATOM 1458 O O . SER A 1 181 ? -1.825 38.594 6.09 1 75.81 181 SER A O 1
ATOM 1460 N N . GLY A 1 182 ? 0.089 37.625 6.746 1 73.69 182 GLY A N 1
ATOM 1461 C CA . GLY A 1 182 ? -0.166 37.75 8.172 1 73.69 182 GLY A CA 1
ATOM 1462 C C . GLY A 1 182 ? -0.986 36.594 8.734 1 73.69 182 GLY A C 1
ATOM 1463 O O . GLY A 1 182 ? -1.16 36.5 9.953 1 73.69 182 GLY A O 1
ATOM 1464 N N . LEU A 1 183 ? -1.535 35.875 7.82 1 77.94 183 LEU A N 1
ATOM 1465 C CA . LEU A 1 183 ? -2.34 34.719 8.258 1 77.94 183 LEU A CA 1
ATOM 1466 C C . LEU A 1 183 ? -1.615 33.406 7.988 1 77.94 183 LEU A C 1
ATOM 1468 O O . LEU A 1 183 ? -0.813 33.312 7.059 1 77.94 183 LEU A O 1
ATOM 1472 N N . GLU A 1 184 ? -1.89 32.531 8.93 1 77.75 184 GLU A N 1
ATOM 1473 C CA . GLU A 1 184 ? -1.321 31.188 8.742 1 77.75 184 GLU A CA 1
ATOM 1474 C C . GLU A 1 184 ? -2.398 30.109 8.828 1 77.75 184 GLU A C 1
ATOM 1476 O O . GLU A 1 184 ? -3.391 30.266 9.547 1 77.75 184 GLU A O 1
ATOM 1481 N N . TRP A 1 185 ? -2.104 29.047 8.117 1 80.19 185 TRP A N 1
ATOM 1482 C CA . TRP A 1 185 ? -3.045 27.938 8.141 1 80.19 185 TRP A CA 1
ATOM 1483 C C . TRP A 1 185 ? -3.02 27.234 9.484 1 80.19 185 TRP A C 1
ATOM 1485 O O . TRP A 1 185 ? -1.952 26.859 9.977 1 80.19 185 TRP A O 1
ATOM 1495 N N . VAL A 1 186 ? -4.246 27.094 10.078 1 77.31 186 VAL A N 1
ATOM 1496 C CA . VAL A 1 186 ? -4.387 26.406 11.359 1 77.31 186 VAL A CA 1
ATOM 1497 C C . VAL A 1 186 ? -5.281 25.188 11.195 1 77.31 186 VAL A C 1
ATOM 1499 O O . VAL A 1 186 ? -6.508 25.297 11.188 1 77.31 186 VAL A O 1
ATOM 1502 N N . PRO A 1 187 ? -4.691 24.016 11.242 1 78.12 187 PRO A N 1
ATOM 1503 C CA . PRO A 1 187 ? -5.453 22.797 10.977 1 78.12 187 PRO A CA 1
ATOM 1504 C C . PRO A 1 187 ? -6.594 22.578 11.969 1 78.12 187 PRO A C 1
ATOM 1506 O O . PRO A 1 187 ? -7.668 22.109 11.586 1 78.12 187 PRO A O 1
ATOM 1509 N N . SER A 1 188 ? -6.352 22.891 13.211 1 77.31 188 SER A N 1
ATOM 1510 C CA . SER A 1 188 ? -7.391 22.672 14.203 1 77.31 188 SER A CA 1
ATOM 1511 C C . SER A 1 188 ? -8.617 23.531 13.93 1 77.31 188 SER A C 1
ATOM 1513 O O . SER A 1 188 ? -9.719 23.219 14.391 1 77.31 188 SER A O 1
ATOM 1515 N N . ARG A 1 189 ? -8.422 24.562 13.172 1 78.38 189 ARG A N 1
ATOM 1516 C CA . ARG A 1 189 ? -9.523 25.453 12.836 1 78.38 189 ARG A CA 1
ATOM 1517 C C . ARG A 1 189 ? -9.977 25.25 11.398 1 78.38 189 ARG A C 1
ATOM 1519 O O . ARG A 1 189 ? -10.977 25.844 10.961 1 78.38 189 ARG A O 1
ATOM 1526 N N . CYS A 1 190 ? -9.242 24.469 10.742 1 86.25 190 CYS A N 1
ATOM 1527 C CA . CYS A 1 190 ? -9.484 24.188 9.328 1 86.25 190 CYS A CA 1
ATOM 1528 C C . CYS A 1 190 ? -9.562 25.469 8.523 1 86.25 190 CYS A C 1
ATOM 1530 O O . CYS A 1 190 ? -10.5 25.672 7.75 1 86.25 190 CYS A O 1
ATOM 1532 N N . GLY A 1 191 ? -8.672 26.406 8.859 1 81.81 191 GLY A N 1
ATOM 1533 C CA . GLY A 1 191 ? -8.664 27.703 8.211 1 81.81 191 GLY A CA 1
ATOM 1534 C C . GLY A 1 191 ? -7.48 28.562 8.609 1 81.81 191 GLY A C 1
ATOM 1535 O O . GLY A 1 191 ? -6.578 28.094 9.305 1 81.81 191 GLY A O 1
ATOM 1536 N N . CYS A 1 192 ? -7.43 29.75 7.93 1 81.31 192 CYS A N 1
ATOM 1537 C CA . CYS A 1 192 ? -6.344 30.688 8.188 1 81.31 192 CYS A CA 1
ATOM 1538 C C . CYS A 1 192 ? -6.641 31.531 9.422 1 81.31 192 CYS A C 1
ATOM 1540 O O . CYS A 1 192 ? -7.797 31.859 9.695 1 81.31 192 CYS A O 1
ATOM 1542 N N . ALA A 1 193 ? -5.633 31.734 10.266 1 79.06 193 ALA A N 1
ATOM 1543 C CA . ALA A 1 193 ? -5.785 32.562 11.453 1 79.06 193 ALA A CA 1
ATOM 1544 C C . ALA A 1 193 ? -4.566 33.469 11.664 1 79.06 193 ALA A C 1
ATOM 1546 O O . ALA A 1 193 ? -3.48 33.156 11.156 1 79.06 193 ALA A O 1
ATOM 1547 N N . GLN A 1 194 ? -4.699 34.719 12.086 1 76.5 194 GLN A N 1
ATOM 1548 C CA . GLN A 1 194 ? -3.633 35.688 12.344 1 76.5 194 GLN A CA 1
ATOM 1549 C C . GLN A 1 194 ? -2.744 35.219 13.5 1 76.5 194 GLN A C 1
ATOM 1551 O O . GLN A 1 194 ? -3.238 34.688 14.5 1 76.5 194 GLN A O 1
ATOM 1556 N N . MET A 1 195 ? -1.406 35.094 13.109 1 63 195 MET A N 1
ATOM 1557 C CA . MET A 1 195 ? -0.435 34.656 14.109 1 63 195 MET A CA 1
ATOM 1558 C C . MET A 1 195 ? 0.054 35.844 14.945 1 63 195 MET A C 1
ATOM 1560 O O . MET A 1 195 ? 0.208 36.938 14.43 1 63 195 MET A O 1
ATOM 1564 N N . MET A 1 196 ? -0.284 36.094 16.094 1 56.09 196 MET A N 1
ATOM 1565 C CA . MET A 1 196 ? 0.462 37.062 16.875 1 56.09 196 MET A CA 1
ATOM 1566 C C . MET A 1 196 ? 1.753 36.469 17.422 1 56.09 196 MET A C 1
ATOM 1568 O O . MET A 1 196 ? 1.737 35.375 18.016 1 56.09 196 MET A O 1
ATOM 1572 N N . GLU A 1 197 ? 2.748 36.625 16.703 1 47.47 197 GLU A N 1
ATOM 1573 C CA . GLU A 1 197 ? 4.086 36.219 17.109 1 47.47 197 GLU A CA 1
ATOM 1574 C C . GLU A 1 197 ? 4.336 36.531 18.594 1 47.47 197 GLU A C 1
ATOM 1576 O O . GLU A 1 197 ? 4.195 37.656 19.016 1 47.47 197 GLU A O 1
ATOM 1581 N N . ILE A 1 198 ? 3.834 35.812 19.453 1 43.28 198 ILE A N 1
ATOM 1582 C CA . ILE A 1 198 ? 4.406 36.156 20.75 1 43.28 198 ILE A CA 1
ATOM 1583 C C . ILE A 1 198 ? 5.922 36 20.703 1 43.28 198 ILE A C 1
ATOM 1585 O O . ILE A 1 198 ? 6.438 34.938 20.406 1 43.28 198 ILE A O 1
ATOM 1589 N N . TYR A 1 199 ? 6.688 37 20.234 1 38.03 199 TYR A N 1
ATOM 1590 C CA . TYR A 1 199 ? 8.094 37 20.609 1 38.03 199 TYR A CA 1
ATOM 1591 C C . TYR A 1 199 ? 8.312 36.281 21.938 1 38.03 199 TYR A C 1
ATOM 1593 O O . TYR A 1 199 ? 7.648 36.594 22.922 1 38.03 199 TYR A O 1
ATOM 1601 N N . GLN A 1 200 ? 8.398 35 21.906 1 36.41 200 GLN A N 1
ATOM 1602 C CA . GLN A 1 200 ? 9.062 34.5 23.109 1 36.41 200 GLN A CA 1
ATOM 1603 C C . GLN A 1 200 ? 9.938 35.594 23.734 1 36.41 200 GLN A C 1
ATOM 1605 O O . GLN A 1 200 ? 10.945 36 23.141 1 36.41 200 GLN A O 1
ATOM 1610 N N . LEU A 1 201 ? 9.414 36.562 24.266 1 35.41 201 LEU A N 1
ATOM 1611 C CA . LEU A 1 201 ? 10.172 37.344 25.266 1 35.41 201 LEU A CA 1
ATOM 1612 C C . LEU A 1 201 ? 11.141 36.438 26.016 1 35.41 201 LEU A C 1
ATOM 1614 O O . LEU A 1 201 ? 10.75 35.375 26.516 1 35.41 201 LEU A O 1
ATOM 1618 N N . ASP A 1 202 ? 12.352 36.281 25.5 1 35.81 202 ASP A N 1
ATOM 1619 C CA . ASP A 1 202 ? 13.5 35.688 26.172 1 35.81 202 ASP A CA 1
ATOM 1620 C C . ASP A 1 202 ? 13.289 35.688 27.688 1 35.81 202 ASP A C 1
ATOM 1622 O O . ASP A 1 202 ? 12.664 36.594 28.25 1 35.81 202 ASP A O 1
ATOM 1626 N N . LYS A 1 203 ? 13.312 34.469 28.344 1 39.91 203 LYS A N 1
ATOM 1627 C CA . LYS A 1 203 ? 13.57 34.344 29.781 1 39.91 203 LYS A CA 1
ATOM 1628 C C . LYS A 1 203 ? 14.32 35.594 30.297 1 39.91 203 LYS A C 1
ATOM 1630 O O . LYS A 1 203 ? 14.531 35.719 31.516 1 39.91 203 LYS A O 1
ATOM 1635 N N . SER A 1 204 ? 15.062 36.219 29.438 1 36.88 204 SER A N 1
ATOM 1636 C CA . SER A 1 204 ? 15.82 37.312 30.031 1 36.88 204 SER A CA 1
ATOM 1637 C C . SER A 1 204 ? 14.898 38.438 30.5 1 36.88 204 SER A C 1
ATOM 1639 O O . SER A 1 204 ? 15.148 39.094 31.516 1 36.88 204 SER A O 1
ATOM 1641 N N . ASN A 1 205 ? 13.789 38.719 29.766 1 36.38 205 ASN A N 1
ATOM 1642 C CA . ASN A 1 205 ? 13.078 39.875 30.281 1 36.38 205 ASN A CA 1
ATOM 1643 C C . ASN A 1 205 ? 12.047 39.469 31.328 1 36.38 205 ASN A C 1
ATOM 1645 O O . ASN A 1 205 ? 11.32 40.344 31.844 1 36.38 205 ASN A O 1
ATOM 1649 N N . ILE A 1 206 ? 11.594 38.25 31.469 1 34.91 206 ILE A N 1
ATOM 1650 C CA . ILE A 1 206 ? 10.852 37.906 32.656 1 34.91 206 ILE A CA 1
ATOM 1651 C C . ILE A 1 206 ? 11.75 38.062 33.906 1 34.91 206 ILE A C 1
ATOM 1653 O O . ILE A 1 206 ? 11.297 38.5 34.969 1 34.91 206 ILE A O 1
ATOM 1657 N N . ASP A 1 207 ? 12.992 37.625 33.781 1 34.53 207 ASP A N 1
ATOM 1658 C CA . ASP A 1 207 ? 13.867 37.938 34.906 1 34.53 207 ASP A CA 1
ATOM 1659 C C . ASP A 1 207 ? 14.016 39.469 35.062 1 34.53 207 ASP A C 1
ATOM 1661 O O . ASP A 1 207 ? 14.258 39.938 36.156 1 34.53 207 ASP A O 1
ATOM 1665 N N . TYR A 1 208 ? 13.875 40.188 33.938 1 34.22 208 TYR A N 1
ATOM 1666 C CA . TYR A 1 208 ? 13.977 41.625 34.125 1 34.22 208 TYR A CA 1
ATOM 1667 C C . TYR A 1 208 ? 12.711 42.188 34.75 1 34.22 208 TYR A C 1
ATOM 1669 O O . TYR A 1 208 ? 12.773 43.156 35.531 1 34.22 208 TYR A O 1
ATOM 1677 N N . ILE A 1 209 ? 11.578 41.656 34.5 1 36.19 209 ILE A N 1
ATOM 1678 C CA . ILE A 1 209 ? 10.43 42.219 35.188 1 36.19 209 ILE A CA 1
ATOM 1679 C C . ILE A 1 209 ? 10.414 41.719 36.625 1 36.19 209 ILE A C 1
ATOM 1681 O O . ILE A 1 209 ? 9.93 42.438 37.531 1 36.19 209 ILE A O 1
ATOM 1685 N N . ARG A 1 210 ? 10.875 40.594 36.906 1 34.94 210 ARG A N 1
ATOM 1686 C CA . ARG A 1 210 ? 10.984 40.281 38.344 1 34.94 210 ARG A CA 1
ATOM 1687 C C . ARG A 1 210 ? 12.031 41.156 39.031 1 34.94 210 ARG A C 1
ATOM 1689 O O . ARG A 1 210 ? 11.961 41.375 40.219 1 34.94 210 ARG A O 1
ATOM 1696 N N . ASN A 1 211 ? 13.086 41.438 38.25 1 35.69 211 ASN A N 1
ATOM 1697 C CA . ASN A 1 211 ? 14.062 42.25 38.938 1 35.69 211 ASN A CA 1
ATOM 1698 C C . ASN A 1 211 ? 13.703 43.75 38.875 1 35.69 211 ASN A C 1
ATOM 1700 O O . ASN A 1 211 ? 14.477 44.594 39.281 1 35.69 211 ASN A O 1
ATOM 1704 N N . LEU A 1 212 ? 12.617 44.031 38.125 1 32.72 212 LEU A N 1
ATOM 1705 C CA . LEU A 1 212 ? 12.18 45.375 38.438 1 32.72 212 LEU A CA 1
ATOM 1706 C C . LEU A 1 212 ? 11.234 45.375 39.656 1 32.72 212 LEU A C 1
ATOM 1708 O O . LEU A 1 212 ? 10.414 44.469 39.781 1 32.72 212 LEU A O 1
ATOM 1712 N N . MET B 1 1 ? 21.953 2.189 62.469 1 33.28 1 MET B N 1
ATOM 1713 C CA . MET B 1 1 ? 20.875 2.695 61.625 1 33.28 1 MET B CA 1
ATOM 1714 C C . MET B 1 1 ? 21.188 2.467 60.156 1 33.28 1 MET B C 1
ATOM 1716 O O . MET B 1 1 ? 22.094 3.094 59.594 1 33.28 1 MET B O 1
ATOM 1720 N N . LYS B 1 2 ? 21.078 1.176 59.562 1 41.5 2 LYS B N 1
ATOM 1721 C CA . LYS B 1 2 ? 21.297 0.633 58.25 1 41.5 2 LYS B CA 1
ATOM 1722 C C . LYS B 1 2 ? 20.406 1.309 57.219 1 41.5 2 LYS B C 1
ATOM 1724 O O . LYS B 1 2 ? 19.188 1.403 57.406 1 41.5 2 LYS B O 1
ATOM 1729 N N . PHE B 1 3 ? 20.953 2.299 56.5 1 42 3 PHE B N 1
ATOM 1730 C CA . PHE B 1 3 ? 20.328 2.967 55.344 1 42 3 PHE B CA 1
ATOM 1731 C C . PHE B 1 3 ? 19.922 1.954 54.281 1 42 3 PHE B C 1
ATOM 1733 O O . PHE B 1 3 ? 20.766 1.253 53.719 1 42 3 PHE B O 1
ATOM 1740 N N . LEU B 1 4 ? 18.703 1.303 54.438 1 45.91 4 LEU B N 1
ATOM 1741 C CA . LEU B 1 4 ? 18.078 0.531 53.375 1 45.91 4 LEU B CA 1
ATOM 1742 C C . LEU B 1 4 ? 17.906 1.372 52.094 1 45.91 4 LEU B C 1
ATOM 1744 O O . LEU B 1 4 ? 17.203 2.377 52.094 1 45.91 4 LEU B O 1
ATOM 1748 N N . THR B 1 5 ? 18.984 1.499 51.312 1 42.47 5 THR B N 1
ATOM 1749 C CA . THR B 1 5 ? 18.906 2.08 49.969 1 42.47 5 THR B CA 1
ATOM 1750 C C . THR B 1 5 ? 17.875 1.344 49.125 1 42.47 5 THR B C 1
ATOM 1752 O O . THR B 1 5 ? 17.969 0.129 48.938 1 42.47 5 THR B O 1
ATOM 1755 N N . ILE B 1 6 ? 16.578 1.699 49.25 1 42.25 6 ILE B N 1
ATOM 1756 C CA . ILE B 1 6 ? 15.555 1.236 48.344 1 42.25 6 ILE B CA 1
ATOM 1757 C C . ILE B 1 6 ? 15.969 1.554 46.906 1 42.25 6 ILE B C 1
ATOM 1759 O O . ILE B 1 6 ? 16.109 2.723 46.531 1 42.25 6 ILE B O 1
ATOM 1763 N N . VAL B 1 7 ? 16.797 0.754 46.312 1 41.41 7 VAL B N 1
ATOM 1764 C CA . VAL B 1 7 ? 17.078 0.855 44.875 1 41.41 7 VAL B CA 1
ATOM 1765 C C . VAL B 1 7 ? 15.781 0.723 44.062 1 41.41 7 VAL B C 1
ATOM 1767 O O . VAL B 1 7 ? 15.148 -0.338 44.062 1 41.41 7 VAL B O 1
ATOM 1770 N N . CYS B 1 8 ? 15 1.807 43.938 1 35.91 8 CYS B N 1
ATOM 1771 C CA . CYS B 1 8 ? 13.891 1.854 43 1 35.91 8 CYS B CA 1
ATOM 1772 C C . CYS B 1 8 ? 14.344 1.518 41.594 1 35.91 8 CYS B C 1
ATOM 1774 O O . CYS B 1 8 ? 15.094 2.279 40.969 1 35.91 8 CYS B O 1
ATOM 1776 N N . ALA B 1 9 ? 14.531 0.266 41.312 1 37.19 9 ALA B N 1
ATOM 1777 C CA . ALA B 1 9 ? 14.727 -0.152 39.938 1 37.19 9 ALA B CA 1
ATOM 1778 C C . ALA B 1 9 ? 13.602 0.361 39.031 1 37.19 9 ALA B C 1
ATOM 1780 O O . ALA B 1 9 ? 12.453 -0.073 39.156 1 37.19 9 ALA B O 1
ATOM 1781 N N . LEU B 1 10 ? 13.688 1.625 38.562 1 37.84 10 LEU B N 1
ATOM 1782 C CA . LEU B 1 10 ? 12.844 2.094 37.469 1 37.84 10 LEU B CA 1
ATOM 1783 C C . LEU B 1 10 ? 12.844 1.096 36.312 1 37.84 10 LEU B C 1
ATOM 1785 O O . LEU B 1 10 ? 13.875 0.887 35.656 1 37.84 10 LEU B O 1
ATOM 1789 N N . VAL B 1 11 ? 12.102 -0.007 36.375 1 36.97 11 VAL B N 1
ATOM 1790 C CA . VAL B 1 11 ? 11.82 -0.803 35.188 1 36.97 11 VAL B CA 1
ATOM 1791 C C . VAL B 1 11 ? 11.289 0.099 34.094 1 36.97 11 VAL B C 1
ATOM 1793 O O . VAL B 1 11 ? 10.195 0.648 34.188 1 36.97 11 VAL B O 1
ATOM 1796 N N . ILE B 1 12 ? 12.125 0.875 33.438 1 35.31 12 ILE B N 1
ATOM 1797 C CA . ILE B 1 12 ? 11.742 1.466 32.156 1 35.31 12 ILE B CA 1
ATOM 1798 C C . ILE B 1 12 ? 11.023 0.423 31.312 1 35.31 12 ILE B C 1
ATOM 1800 O O . ILE B 1 12 ? 11.648 -0.503 30.797 1 35.31 12 ILE B O 1
ATOM 1804 N N . THR B 1 13 ? 9.812 -0.018 31.703 1 34.09 13 THR B N 1
ATOM 1805 C CA . THR B 1 13 ? 8.984 -0.689 30.719 1 34.09 13 THR B CA 1
ATOM 1806 C C . THR B 1 13 ? 9.031 0.041 29.375 1 34.09 13 THR B C 1
ATOM 1808 O O . THR B 1 13 ? 8.641 1.205 29.281 1 34.09 13 THR B O 1
ATOM 1811 N N . TRP B 1 14 ? 10.109 -0.221 28.656 1 35.53 14 TRP B N 1
ATOM 1812 C CA . TRP B 1 14 ? 10.047 0.065 27.219 1 35.53 14 TRP B CA 1
ATOM 1813 C C . TRP B 1 14 ? 8.695 -0.35 26.641 1 35.53 14 TRP B C 1
ATOM 1815 O O . TRP B 1 14 ? 8.422 -1.541 26.484 1 35.53 14 TRP B O 1
ATOM 1825 N N . ILE B 1 15 ? 7.629 0.271 27.109 1 31.61 15 ILE B N 1
ATOM 1826 C CA . ILE B 1 15 ? 6.457 0.195 26.25 1 31.61 15 ILE B CA 1
ATOM 1827 C C . ILE B 1 15 ? 6.871 0.411 24.797 1 31.61 15 ILE B C 1
ATOM 1829 O O . ILE B 1 15 ? 7.277 1.512 24.406 1 31.61 15 ILE B O 1
ATOM 1833 N N . TYR B 1 16 ? 7.523 -0.589 24.219 1 31.2 16 TYR B N 1
ATOM 1834 C CA . TYR B 1 16 ? 7.523 -0.653 22.766 1 31.2 16 TYR B CA 1
ATOM 1835 C C . TYR B 1 16 ? 6.133 -0.37 22.203 1 31.2 16 TYR B C 1
ATOM 1837 O O . TYR B 1 16 ? 5.273 -1.254 22.188 1 31.2 16 TYR B O 1
ATOM 1845 N N . ALA B 1 17 ? 5.605 0.758 22.531 1 29.47 17 ALA B N 1
ATOM 1846 C CA . ALA B 1 17 ? 4.539 1.147 21.609 1 29.47 17 ALA B CA 1
ATOM 1847 C C . ALA B 1 17 ? 4.941 0.895 20.156 1 29.47 17 ALA B C 1
ATOM 1849 O O . ALA B 1 17 ? 5.781 1.608 19.609 1 29.47 17 ALA B O 1
ATOM 1850 N N . GLU B 1 18 ? 5.066 -0.336 19.719 1 33.56 18 GLU B N 1
ATOM 1851 C CA . GLU B 1 18 ? 5.031 -0.562 18.266 1 33.56 18 GLU B CA 1
ATOM 1852 C C . GLU B 1 18 ? 3.918 0.25 17.609 1 33.56 18 GLU B C 1
ATOM 1854 O O . GLU B 1 18 ? 2.738 -0.087 17.734 1 33.56 18 GLU B O 1
ATOM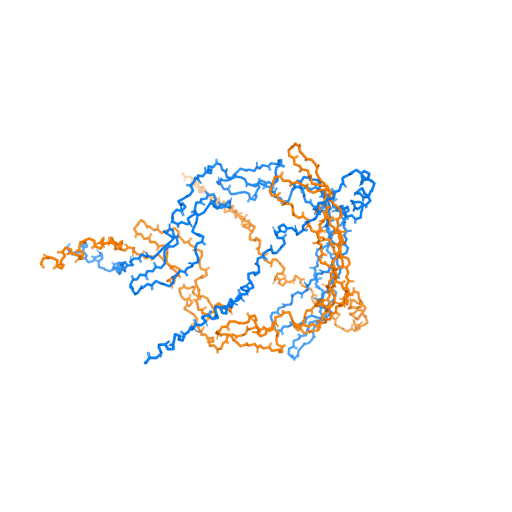 1859 N N . SER B 1 19 ? 3.959 1.522 17.672 1 30.83 19 SER B N 1
ATOM 1860 C CA . SER B 1 19 ? 3.191 2.232 16.656 1 30.83 19 SER B CA 1
ATOM 1861 C C . SER B 1 19 ? 3.094 1.422 15.375 1 30.83 19 SER B C 1
ATOM 1863 O O . SER B 1 19 ? 4.094 0.88 14.898 1 30.83 19 SER B O 1
ATOM 1865 N N . MET B 1 20 ? 2.082 0.617 15.18 1 31.48 20 MET B N 1
ATOM 1866 C CA . MET B 1 20 ? 1.754 0.116 13.844 1 31.48 20 MET B CA 1
ATOM 1867 C C . MET B 1 20 ? 2.006 1.183 12.781 1 31.48 20 MET B C 1
ATOM 1869 O O . MET B 1 20 ? 1.128 2 12.5 1 31.48 20 MET B O 1
ATOM 1873 N N . GLN B 1 21 ? 3.008 1.998 12.844 1 32.25 21 GLN B N 1
ATOM 1874 C CA . GLN B 1 21 ? 3.379 2.664 11.594 1 32.25 21 GLN B CA 1
ATOM 1875 C C . GLN B 1 21 ? 3.178 1.739 10.398 1 32.25 21 GLN B C 1
ATOM 1877 O O . GLN B 1 21 ? 3.811 0.685 10.312 1 32.25 21 GLN B O 1
ATOM 1882 N N . PHE B 1 22 ? 1.967 1.454 10.016 1 34.38 22 PHE B N 1
ATOM 1883 C CA . PHE B 1 22 ? 1.881 0.993 8.633 1 34.38 22 PHE B CA 1
ATOM 1884 C C . PHE B 1 22 ? 3.045 1.533 7.812 1 34.38 22 PHE B C 1
ATOM 1886 O O . PHE B 1 22 ? 2.967 2.637 7.27 1 34.38 22 PHE B O 1
ATOM 1893 N N . THR B 1 23 ? 4.203 1.748 8.289 1 37.34 23 THR B N 1
ATOM 1894 C CA . THR B 1 23 ? 5.379 2.033 7.477 1 37.34 23 THR B CA 1
ATOM 1895 C C . THR B 1 23 ? 5.387 1.166 6.219 1 37.34 23 THR B C 1
ATOM 1897 O O . THR B 1 23 ? 4.859 0.051 6.227 1 37.34 23 THR B O 1
ATOM 1900 N N . ASP B 1 24 ? 5.305 1.747 5.055 1 39.69 24 ASP B N 1
ATOM 1901 C CA . ASP B 1 24 ? 5.66 1.115 3.787 1 39.69 24 ASP B CA 1
ATOM 1902 C C . ASP B 1 24 ? 6.734 0.05 3.988 1 39.69 24 ASP B C 1
ATOM 1904 O O . ASP B 1 24 ? 7.926 0.327 3.834 1 39.69 24 ASP B O 1
ATOM 1908 N N . TYR B 1 25 ? 6.57 -0.772 4.98 1 45.25 25 TYR B N 1
ATOM 1909 C CA . TYR B 1 25 ? 7.449 -1.924 5.156 1 45.25 25 TYR B CA 1
ATOM 1910 C C . TYR B 1 25 ? 8.055 -2.357 3.822 1 45.25 25 TYR B C 1
ATOM 1912 O O . TYR B 1 25 ? 9.195 -2.818 3.773 1 45.25 25 TYR B O 1
ATOM 1920 N N . GLU B 1 26 ? 7.18 -2 2.811 1 51.19 26 GLU B N 1
ATOM 1921 C CA . GLU B 1 26 ? 7.664 -2.428 1.502 1 51.19 26 GLU B CA 1
ATOM 1922 C C . GLU B 1 26 ? 8.898 -1.638 1.086 1 51.19 26 GLU B C 1
ATOM 1924 O O . GLU B 1 26 ? 9.648 -2.062 0.201 1 51.19 26 GLU B O 1
ATOM 1929 N N . LEU B 1 27 ? 9.172 -0.567 1.923 1 57.59 27 LEU B N 1
ATOM 1930 C CA . LEU B 1 27 ? 10.242 0.247 1.356 1 57.59 27 LEU B CA 1
ATOM 1931 C C . LEU B 1 27 ? 11.5 0.174 2.221 1 57.59 27 LEU B C 1
ATOM 1933 O O . LEU B 1 27 ? 12.453 0.924 2.002 1 57.59 27 LEU B O 1
ATOM 1937 N N . ARG B 1 28 ? 11.5 -0.725 3.229 1 58.97 28 ARG B N 1
ATOM 1938 C CA . ARG B 1 28 ? 12.719 -0.808 4.031 1 58.97 28 ARG B CA 1
ATOM 1939 C C . ARG B 1 28 ? 13.672 -1.866 3.479 1 58.97 28 ARG B C 1
ATOM 1941 O O . ARG B 1 28 ? 13.227 -2.896 2.965 1 58.97 28 ARG B O 1
ATOM 1948 N N . PRO B 1 29 ? 14.938 -1.408 3.613 1 73.5 29 PRO B N 1
ATOM 1949 C CA . PRO B 1 29 ? 15.906 -2.4 3.141 1 73.5 29 PRO B CA 1
ATOM 1950 C C . PRO B 1 29 ? 15.781 -3.736 3.869 1 73.5 29 PRO B C 1
ATOM 1952 O O . PRO B 1 29 ? 15.469 -3.768 5.062 1 73.5 29 PRO B O 1
ATOM 1955 N N . HIS B 1 30 ? 15.867 -4.746 3.209 1 79.94 30 HIS B N 1
ATOM 1956 C CA . HIS B 1 30 ? 15.789 -6.102 3.732 1 79.94 30 HIS B CA 1
ATOM 1957 C C . HIS B 1 30 ? 17.047 -6.477 4.496 1 79.94 30 HIS B C 1
ATOM 1959 O O . HIS B 1 30 ? 18.141 -5.961 4.203 1 79.94 30 HIS B O 1
ATOM 1965 N N . GLU B 1 31 ? 16.828 -7.238 5.598 1 83.81 31 GLU B N 1
ATOM 1966 C CA . GLU B 1 31 ? 18 -7.82 6.242 1 83.81 31 GLU B CA 1
ATOM 1967 C C . GLU B 1 31 ? 18.797 -8.68 5.266 1 83.81 31 GLU B C 1
ATOM 1969 O O . GLU B 1 31 ? 18.219 -9.406 4.453 1 83.81 31 GLU B O 1
ATOM 1974 N N . ARG B 1 32 ? 20.188 -8.531 5.363 1 87.06 32 ARG B N 1
ATOM 1975 C CA . ARG B 1 32 ? 21.016 -9.242 4.406 1 87.06 32 ARG B CA 1
ATOM 1976 C C . ARG B 1 32 ? 22.25 -9.82 5.082 1 87.06 32 ARG B C 1
ATOM 1978 O O . ARG B 1 32 ? 22.688 -9.32 6.117 1 87.06 32 ARG B O 1
ATOM 1985 N N . MET B 1 33 ? 22.797 -10.898 4.504 1 92.56 33 MET B N 1
ATOM 1986 C CA . MET B 1 33 ? 24.047 -11.531 4.91 1 92.56 33 MET B CA 1
ATOM 1987 C C . MET B 1 33 ? 25.016 -11.633 3.732 1 92.56 33 MET B C 1
ATOM 1989 O O . MET B 1 33 ? 24.656 -12.188 2.688 1 92.56 33 MET B O 1
ATOM 1993 N N . ALA B 1 34 ? 26.203 -11.141 4.008 1 93.5 34 ALA B N 1
ATOM 1994 C CA . ALA B 1 34 ? 27.172 -11.148 2.918 1 93.5 34 ALA B CA 1
ATOM 1995 C C . ALA B 1 34 ? 27.609 -12.57 2.572 1 93.5 34 ALA B C 1
ATOM 1997 O O . ALA B 1 34 ? 27.812 -13.398 3.463 1 93.5 34 ALA B O 1
ATOM 1998 N N . ILE B 1 35 ? 27.719 -12.797 1.283 1 94.19 35 ILE B N 1
ATOM 1999 C CA . ILE B 1 35 ? 28.219 -14.078 0.794 1 94.19 35 ILE B CA 1
ATOM 2000 C C . ILE B 1 35 ? 29.219 -13.852 -0.333 1 94.19 35 ILE B C 1
ATOM 2002 O O . ILE B 1 35 ? 29.406 -12.719 -0.793 1 94.19 35 ILE B O 1
ATOM 2006 N N . GLY B 1 36 ? 29.922 -14.852 -0.676 1 92.75 36 GLY B N 1
ATOM 2007 C CA . GLY B 1 36 ? 30.828 -14.742 -1.811 1 92.75 36 GLY B CA 1
ATOM 2008 C C . GLY B 1 36 ? 30.109 -14.797 -3.148 1 92.75 36 GLY B C 1
ATOM 2009 O O . GLY B 1 36 ? 29.156 -15.547 -3.314 1 92.75 36 GLY B O 1
ATOM 2010 N N . CYS B 1 37 ? 30.656 -14.109 -4.121 1 92.75 37 CYS B N 1
ATOM 2011 C CA . CYS B 1 37 ? 30.016 -14.016 -5.426 1 92.75 37 CYS B CA 1
ATOM 2012 C C . CYS B 1 37 ? 30.562 -15.078 -6.375 1 92.75 37 CYS B C 1
ATOM 2014 O O . CYS B 1 37 ? 29.938 -15.367 -7.402 1 92.75 37 CYS B O 1
ATOM 2016 N N . ALA B 1 38 ? 31.656 -15.578 -5.941 1 92.25 38 ALA B N 1
ATOM 2017 C CA . ALA B 1 38 ? 32.312 -16.516 -6.848 1 92.25 38 ALA B CA 1
ATOM 2018 C C . ALA B 1 38 ? 31.422 -17.719 -7.133 1 92.25 38 ALA B C 1
ATOM 2020 O O . ALA B 1 38 ? 30.922 -18.359 -6.203 1 92.25 38 ALA B O 1
ATOM 2021 N N . GLY B 1 39 ? 31.188 -18 -8.484 1 92.81 39 GLY B N 1
ATOM 2022 C CA . GLY B 1 39 ? 30.469 -19.203 -8.898 1 92.81 39 GLY B CA 1
ATOM 2023 C C . GLY B 1 39 ? 28.953 -19.062 -8.758 1 92.81 39 GLY B C 1
ATOM 2024 O O . GLY B 1 39 ? 28.234 -20.062 -8.797 1 92.81 39 GLY B O 1
ATOM 2025 N N . ARG B 1 40 ? 28.422 -17.938 -8.57 1 94.75 40 ARG B N 1
ATOM 2026 C CA . ARG B 1 40 ? 27 -17.812 -8.281 1 94.75 40 ARG B CA 1
ATOM 2027 C C . ARG B 1 40 ? 26.25 -17.281 -9.5 1 94.75 40 ARG B C 1
ATOM 2029 O O . ARG B 1 40 ? 25.062 -16.969 -9.414 1 94.75 40 ARG B O 1
ATOM 2036 N N . ARG B 1 41 ? 26.938 -17.203 -10.547 1 94.69 41 ARG B N 1
ATOM 2037 C CA . ARG B 1 41 ? 26.328 -16.641 -11.75 1 94.69 41 ARG B CA 1
ATOM 2038 C C . ARG B 1 41 ? 25.125 -17.469 -12.188 1 94.69 41 ARG B C 1
ATOM 2040 O O . ARG B 1 41 ? 24.062 -16.922 -12.508 1 94.69 41 ARG B O 1
ATOM 2047 N N . MET B 1 42 ? 25.281 -18.75 -12.219 1 96.75 42 MET B N 1
ATOM 2048 C CA . MET B 1 42 ? 24.203 -19.625 -12.664 1 96.75 42 MET B CA 1
ATOM 2049 C C . MET B 1 42 ? 23.031 -19.578 -11.688 1 96.75 42 MET B C 1
ATOM 2051 O O . MET B 1 42 ? 21.875 -19.562 -12.109 1 96.75 42 MET B O 1
ATOM 2055 N N . GLN B 1 43 ? 23.328 -19.594 -10.43 1 96.88 43 GLN B N 1
ATOM 2056 C CA . GLN B 1 43 ? 22.297 -19.5 -9.398 1 96.88 43 GLN B CA 1
ATOM 2057 C C . GLN B 1 43 ? 21.5 -18.203 -9.547 1 96.88 43 GLN B C 1
ATOM 2059 O O . GLN B 1 43 ? 20.266 -18.234 -9.5 1 96.88 43 GLN B O 1
ATOM 2064 N N . LEU B 1 44 ? 22.172 -17.141 -9.719 1 97.62 44 LEU B N 1
ATOM 2065 C CA . LEU B 1 44 ? 21.531 -15.844 -9.844 1 97.62 44 LEU B CA 1
ATOM 2066 C C . LEU B 1 44 ? 20.672 -15.781 -11.109 1 97.62 44 LEU B C 1
ATOM 2068 O O . LEU B 1 44 ? 19.562 -15.25 -11.086 1 97.62 44 LEU B O 1
ATOM 2072 N N . ASN B 1 45 ? 21.188 -16.328 -12.156 1 97.5 45 ASN B N 1
ATOM 2073 C CA . ASN B 1 45 ? 20.453 -16.344 -13.414 1 97.5 45 ASN B CA 1
ATOM 2074 C C . ASN B 1 45 ? 19.188 -17.203 -13.305 1 97.5 45 ASN B C 1
ATOM 2076 O O . ASN B 1 45 ? 18.141 -16.828 -13.852 1 97.5 45 ASN B O 1
ATOM 2080 N N . ASN B 1 46 ? 19.328 -18.328 -12.664 1 97.44 46 ASN B N 1
ATOM 2081 C CA . ASN B 1 46 ? 18.172 -19.188 -12.445 1 97.44 46 ASN B CA 1
ATOM 2082 C C . ASN B 1 46 ? 17.109 -18.469 -11.609 1 97.44 46 ASN B C 1
ATOM 2084 O O . ASN B 1 46 ? 15.914 -18.562 -11.906 1 97.44 46 ASN B O 1
ATOM 2088 N N . GLN B 1 47 ? 17.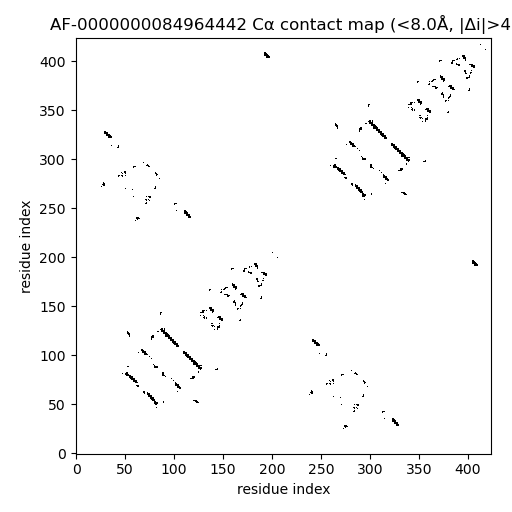531 -17.812 -10.594 1 97.44 47 GLN B N 1
ATOM 2089 C CA . GLN B 1 47 ? 16.625 -17.031 -9.758 1 97.44 47 GLN B CA 1
ATOM 2090 C C . GLN B 1 47 ? 15.93 -15.938 -10.555 1 97.44 47 GLN B C 1
ATOM 2092 O O . GLN B 1 47 ? 14.742 -15.68 -10.375 1 97.44 47 GLN B O 1
ATOM 2097 N N . MET B 1 48 ? 16.719 -15.305 -11.367 1 97.81 48 MET B N 1
ATOM 2098 C CA . MET B 1 48 ? 16.156 -14.258 -12.219 1 97.81 48 MET B CA 1
ATOM 2099 C C . MET B 1 48 ? 15.07 -14.82 -13.133 1 97.81 48 MET B C 1
ATOM 2101 O O . MET B 1 48 ? 14.016 -14.203 -13.297 1 97.81 48 MET B O 1
ATOM 2105 N N . LYS B 1 49 ? 15.266 -15.961 -13.688 1 97.75 49 LYS B N 1
ATOM 2106 C CA . LYS B 1 49 ? 14.312 -16.594 -14.594 1 97.75 49 LYS B CA 1
ATOM 2107 C C . LYS B 1 49 ? 12.992 -16.875 -13.883 1 97.75 49 LYS B C 1
ATOM 2109 O O . LYS B 1 49 ? 11.922 -16.844 -14.5 1 97.75 49 LYS B O 1
ATOM 2114 N N . GLU B 1 50 ? 13.07 -17.094 -12.633 1 97.25 50 GLU B N 1
ATOM 2115 C CA . GLU B 1 50 ? 11.891 -17.406 -11.836 1 97.25 50 GLU B CA 1
ATOM 2116 C C . GLU B 1 50 ? 11.031 -16.156 -11.625 1 97.25 50 GLU B C 1
ATOM 2118 O O . GLU B 1 50 ? 9.844 -16.266 -11.312 1 97.25 50 GLU B O 1
ATOM 2123 N N . VAL B 1 51 ? 11.68 -15.008 -11.773 1 98.38 51 VAL B N 1
ATOM 2124 C CA . VAL B 1 51 ? 10.945 -13.805 -11.406 1 98.38 51 VAL B CA 1
ATOM 2125 C C . VAL B 1 51 ? 10.938 -12.82 -12.578 1 98.38 51 VAL B C 1
ATOM 2127 O O . VAL B 1 51 ? 10.922 -11.609 -12.383 1 98.38 51 VAL B O 1
ATOM 2130 N N . MET B 1 52 ? 10.938 -13.367 -13.734 1 98.31 52 MET B N 1
ATOM 2131 C CA . MET B 1 52 ? 10.898 -12.531 -14.93 1 98.31 52 MET B CA 1
ATOM 2132 C C . MET B 1 52 ? 9.617 -11.711 -14.977 1 98.31 52 MET B C 1
ATOM 2134 O O . MET B 1 52 ? 8.602 -12.094 -14.391 1 98.31 52 MET B O 1
ATOM 2138 N N . CYS B 1 53 ? 9.664 -10.633 -15.672 1 98.69 53 CYS B N 1
ATOM 2139 C CA . CYS B 1 53 ? 8.508 -9.758 -15.852 1 98.69 53 CYS B CA 1
ATOM 2140 C C . CYS B 1 53 ? 7.496 -10.375 -16.797 1 98.69 53 CYS B C 1
ATOM 2142 O O . CYS B 1 53 ? 7.648 -10.281 -18.016 1 98.69 53 CYS B O 1
ATOM 2144 N N . VAL B 1 54 ? 6.484 -10.977 -16.266 1 98.62 54 VAL B N 1
ATOM 2145 C CA . VAL B 1 54 ? 5.418 -11.617 -17.031 1 98.62 54 VAL B CA 1
ATOM 2146 C C . VAL B 1 54 ? 4.102 -11.508 -16.266 1 98.62 54 VAL B C 1
ATOM 2148 O O . VAL B 1 54 ? 4.094 -11.25 -15.055 1 98.62 54 VAL B O 1
ATOM 2151 N N . PRO B 1 55 ? 2.988 -11.602 -17.016 1 98.62 55 PRO B N 1
ATOM 2152 C CA . PRO B 1 55 ? 1.727 -11.68 -16.281 1 98.62 55 PRO B CA 1
ATOM 2153 C C . PRO B 1 55 ? 1.652 -12.906 -15.375 1 98.62 55 PRO B C 1
ATOM 2155 O O . PRO B 1 55 ? 1.985 -14.016 -15.797 1 98.62 55 PRO B O 1
ATOM 2158 N N . ARG B 1 56 ? 1.249 -12.711 -14.148 1 98.06 56 ARG B N 1
ATOM 2159 C CA . ARG B 1 56 ? 1.114 -13.805 -13.188 1 98.06 56 ARG B CA 1
ATOM 2160 C C . ARG B 1 56 ? -0.201 -13.703 -12.43 1 98.06 56 ARG B C 1
ATOM 2162 O O . ARG B 1 56 ? -0.718 -12.602 -12.211 1 98.06 56 ARG B O 1
ATOM 2169 N N . HIS B 1 57 ? -0.626 -14.867 -12.055 1 96.88 57 HIS B N 1
ATOM 2170 C CA . HIS B 1 57 ? -1.822 -14.852 -11.219 1 96.88 57 HIS B CA 1
ATOM 2171 C C . HIS B 1 57 ? -1.555 -14.164 -9.883 1 96.88 57 HIS B C 1
ATOM 2173 O O . HIS B 1 57 ? -0.587 -14.5 -9.195 1 96.88 57 HIS B O 1
ATOM 2179 N N . ALA B 1 58 ? -2.381 -13.219 -9.586 1 96.75 58 ALA B N 1
ATOM 2180 C CA . ALA B 1 58 ? -2.332 -12.484 -8.328 1 96.75 58 ALA B CA 1
ATOM 2181 C C . ALA B 1 58 ? -3.697 -12.477 -7.648 1 96.75 58 ALA B C 1
ATOM 2183 O O . ALA B 1 58 ? -4.73 -12.492 -8.312 1 96.75 58 ALA B O 1
ATOM 2184 N N . MET B 1 59 ? -3.643 -12.484 -6.336 1 96.81 59 MET B N 1
ATOM 2185 C CA . MET B 1 59 ? -4.863 -12.398 -5.539 1 96.81 59 MET B CA 1
ATOM 2186 C C . MET B 1 59 ? -5.273 -10.953 -5.316 1 96.81 59 MET B C 1
ATOM 2188 O O . MET B 1 59 ? -4.477 -10.141 -4.844 1 96.81 59 MET B O 1
ATOM 2192 N N . VAL B 1 60 ? -6.465 -10.68 -5.684 1 96 60 VAL B N 1
ATOM 2193 C CA . VAL B 1 60 ? -6.977 -9.32 -5.527 1 96 60 VAL B CA 1
ATOM 2194 C C . VAL B 1 60 ? -8.203 -9.328 -4.617 1 96 60 VAL B C 1
ATOM 2196 O O . VAL B 1 60 ? -9.164 -10.07 -4.863 1 96 60 VAL B O 1
ATOM 2199 N N . LYS B 1 61 ? -8.117 -8.492 -3.631 1 95.19 61 LYS B N 1
ATOM 2200 C CA . LYS B 1 61 ? -9.25 -8.375 -2.727 1 95.19 61 LYS B CA 1
ATOM 2201 C C . LYS B 1 61 ? -10.383 -7.578 -3.367 1 95.19 61 LYS B C 1
ATOM 2203 O O . LYS B 1 61 ? -10.148 -6.527 -3.969 1 95.19 61 LYS B O 1
ATOM 2208 N N . LEU B 1 62 ? -11.57 -8.078 -3.234 1 94.69 62 LEU B N 1
ATOM 2209 C CA . LEU B 1 62 ? -12.75 -7.391 -3.734 1 94.69 62 LEU B CA 1
ATOM 2210 C C . LEU B 1 62 ? -13.438 -6.602 -2.621 1 94.69 62 LEU B C 1
ATOM 2212 O O . LEU B 1 62 ? -13.742 -7.156 -1.563 1 94.69 62 LEU B O 1
ATOM 2216 N N . ILE B 1 63 ? -13.648 -5.402 -2.916 1 90.12 63 ILE B N 1
ATOM 2217 C CA . ILE B 1 63 ? -14.188 -4.531 -1.878 1 90.12 63 ILE B CA 1
ATOM 2218 C C . ILE B 1 63 ? -15.617 -4.137 -2.223 1 90.12 63 ILE B C 1
ATOM 2220 O O . ILE B 1 63 ? -15.859 -3.42 -3.197 1 90.12 63 ILE B O 1
ATOM 2224 N N . PRO B 1 64 ? -16.531 -4.508 -1.376 1 90.06 64 PRO B N 1
ATOM 2225 C CA . PRO B 1 64 ? -17.938 -4.121 -1.582 1 90.06 64 PRO B CA 1
ATOM 2226 C C . PRO B 1 64 ? -18.266 -2.762 -0.971 1 90.06 64 PRO B C 1
ATOM 2228 O O . PRO B 1 64 ? -17.406 -2.137 -0.341 1 90.06 64 PRO B O 1
ATOM 2231 N N . GLN B 1 65 ? -19.422 -2.305 -1.253 1 85.88 65 GLN B N 1
ATOM 2232 C CA . GLN B 1 65 ? -19.891 -1.12 -0.547 1 85.88 65 GLN B CA 1
ATOM 2233 C C . GLN B 1 65 ? -20.031 -1.39 0.948 1 85.88 65 GLN B C 1
ATOM 2235 O O . GLN B 1 65 ? -20.188 -2.541 1.364 1 85.88 65 GLN B O 1
ATOM 2240 N N . PRO B 1 66 ? -19.906 -0.311 1.705 1 83.5 66 PRO B N 1
ATOM 2241 C CA . PRO B 1 66 ? -20.031 -0.497 3.154 1 83.5 66 PRO B CA 1
ATOM 2242 C C . PRO B 1 66 ? -21.297 -1.243 3.553 1 83.5 66 PRO B C 1
ATOM 2244 O O . PRO B 1 66 ? -22.359 -1.007 2.975 1 83.5 66 PRO B O 1
ATOM 2247 N N . GLY B 1 67 ? -21.172 -2.107 4.52 1 84.94 67 GLY B N 1
ATOM 2248 C CA . GLY B 1 67 ? -22.312 -2.854 5.023 1 84.94 67 GLY B CA 1
ATOM 2249 C C . GLY B 1 67 ? -22.547 -4.148 4.273 1 84.94 67 GLY B C 1
ATOM 2250 O O . GLY B 1 67 ? -23.453 -4.918 4.629 1 84.94 67 GLY B O 1
ATOM 2251 N N . TYR B 1 68 ? -21.812 -4.359 3.27 1 89.81 68 TYR B N 1
ATOM 2252 C CA . TYR B 1 68 ? -21.984 -5.566 2.469 1 89.81 68 TYR B CA 1
ATOM 2253 C C . TYR B 1 68 ? -20.688 -6.391 2.463 1 89.81 68 TYR B C 1
ATOM 2255 O O . TYR B 1 68 ? -19.625 -5.879 2.791 1 89.81 68 TYR B O 1
ATOM 2263 N N . THR B 1 69 ? -20.922 -7.703 2.068 1 91.69 69 THR B N 1
ATOM 2264 C CA . THR B 1 69 ? -19.781 -8.602 1.888 1 91.69 69 THR B CA 1
ATOM 2265 C C . THR B 1 69 ? -19.891 -9.336 0.557 1 91.69 69 THR B C 1
ATOM 2267 O O . THR B 1 69 ? -20.984 -9.602 0.069 1 91.69 69 THR B O 1
ATOM 2270 N N . PHE B 1 70 ? -18.797 -9.633 0.007 1 95.38 70 PHE B N 1
ATOM 2271 C CA . PHE B 1 70 ? -18.75 -10.43 -1.212 1 95.38 70 PHE B CA 1
ATOM 2272 C C . PHE B 1 70 ? -18.422 -11.883 -0.895 1 95.38 70 PHE B C 1
ATOM 2274 O O . PHE B 1 70 ? -17.625 -12.164 0.008 1 95.38 70 PHE B O 1
ATOM 2281 N N . TYR B 1 71 ? -19.078 -12.711 -1.727 1 96.31 71 TYR B N 1
ATOM 2282 C CA . TYR B 1 71 ? -18.688 -14.117 -1.765 1 96.31 71 TYR B CA 1
ATOM 2283 C C . TYR B 1 71 ? -18.422 -14.57 -3.197 1 96.31 71 TYR B C 1
ATOM 2285 O O . TYR B 1 71 ? -19.344 -14.609 -4.016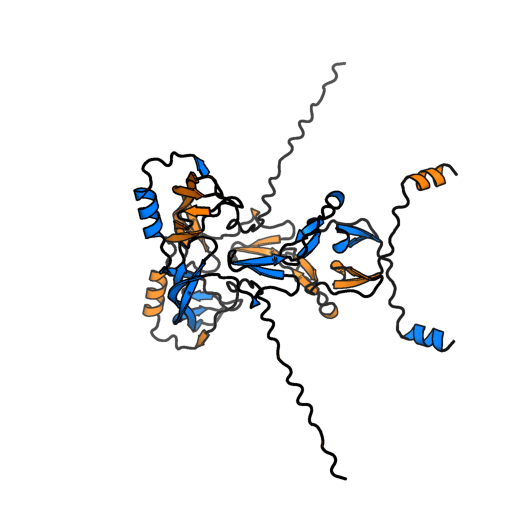 1 96.31 71 TYR B O 1
ATOM 2293 N N . PRO B 1 72 ? -17.234 -15.133 -3.479 1 97 72 PRO B N 1
ATOM 2294 C CA . PRO B 1 72 ? -16.031 -14.898 -2.678 1 97 72 PRO B CA 1
ATOM 2295 C C . PRO B 1 72 ? -15.609 -13.43 -2.66 1 97 72 PRO B C 1
ATOM 2297 O O . PRO B 1 72 ? -16.125 -12.625 -3.436 1 97 72 PRO B O 1
ATOM 2300 N N . ASN B 1 73 ? -14.742 -13.062 -1.71 1 96.38 73 ASN B N 1
ATOM 2301 C CA . ASN B 1 73 ? -14.297 -11.68 -1.614 1 96.38 73 ASN B CA 1
ATOM 2302 C C . ASN B 1 73 ? -12.867 -11.516 -2.119 1 96.38 73 ASN B C 1
ATOM 2304 O O . ASN B 1 73 ? -12.18 -10.555 -1.749 1 96.38 73 ASN B O 1
ATOM 2308 N N . TYR B 1 74 ? -12.445 -12.461 -2.842 1 97.56 74 TYR B N 1
ATOM 2309 C CA . TYR B 1 74 ? -11.164 -12.43 -3.547 1 97.56 74 TYR B CA 1
ATOM 2310 C C . TYR B 1 74 ? -11.312 -12.961 -4.969 1 97.56 74 TYR B C 1
ATOM 2312 O O . TYR B 1 74 ? -12.219 -13.742 -5.254 1 97.56 74 TYR B O 1
ATOM 2320 N N . ALA B 1 75 ? -10.438 -12.555 -5.809 1 97.31 75 ALA B N 1
ATOM 2321 C CA . ALA B 1 75 ? -10.367 -13.047 -7.18 1 97.31 75 ALA B CA 1
ATOM 2322 C C . ALA B 1 75 ? -8.922 -13.234 -7.625 1 97.31 75 ALA B C 1
ATOM 2324 O O . ALA B 1 75 ? -8.016 -12.555 -7.125 1 97.31 75 ALA B O 1
ATOM 2325 N N . SER B 1 76 ? -8.711 -14.18 -8.477 1 97.25 76 SER B N 1
ATOM 2326 C CA . SER B 1 76 ? -7.414 -14.398 -9.109 1 97.25 76 SER B CA 1
ATOM 2327 C C . SER B 1 76 ? -7.383 -13.828 -10.516 1 97.25 76 SER B C 1
ATOM 2329 O O . SER B 1 76 ? -8.172 -14.227 -11.375 1 97.25 76 SER B O 1
ATOM 2331 N N . VAL B 1 77 ? -6.574 -12.859 -10.711 1 97.44 77 VAL B N 1
ATOM 2332 C CA . VAL B 1 77 ? -6.426 -12.258 -12.023 1 97.44 77 VAL B CA 1
ATOM 2333 C C . VAL B 1 77 ? -4.945 -12.094 -12.359 1 97.44 77 VAL B C 1
ATOM 2335 O O . VAL B 1 77 ? -4.109 -11.969 -11.461 1 97.44 77 VAL B O 1
ATOM 2338 N N . LYS B 1 78 ? -4.676 -12.031 -13.641 1 98.38 78 LYS B N 1
ATOM 2339 C CA . LYS B 1 78 ? -3.283 -11.875 -14.047 1 98.38 78 LYS B CA 1
ATOM 2340 C C . LYS B 1 78 ? -2.838 -10.422 -13.906 1 98.38 78 LYS B C 1
ATOM 2342 O O . LYS B 1 78 ? -3.51 -9.508 -14.398 1 98.38 78 LYS B O 1
ATOM 2347 N N . ARG B 1 79 ? -1.701 -10.203 -13.242 1 98.25 79 ARG B N 1
ATOM 2348 C CA . ARG B 1 79 ? -1.068 -8.891 -13.078 1 98.25 79 ARG B CA 1
ATOM 2349 C C . ARG B 1 79 ? 0.419 -8.961 -13.406 1 98.25 79 ARG B C 1
ATOM 2351 O O . ARG B 1 79 ? 1.077 -9.969 -13.117 1 98.25 79 ARG B O 1
ATOM 2358 N N . CYS B 1 80 ? 0.864 -7.918 -13.977 1 98.56 80 CYS B N 1
ATOM 2359 C CA . CYS B 1 80 ? 2.285 -7.84 -14.297 1 98.56 80 CYS B CA 1
ATOM 2360 C C . CYS B 1 80 ? 3.115 -7.645 -13.031 1 98.56 80 CYS B C 1
ATOM 2362 O O . CYS B 1 80 ? 2.803 -6.785 -12.203 1 98.56 80 CYS B O 1
ATOM 2364 N N . SER B 1 81 ? 4.176 -8.445 -12.891 1 98.06 81 SER B N 1
ATOM 2365 C CA . SER B 1 81 ? 5.137 -8.328 -11.797 1 98.06 81 SER B CA 1
ATOM 2366 C C . SER B 1 81 ? 6.438 -9.047 -12.125 1 98.06 81 SER B C 1
ATOM 2368 O O . SER B 1 81 ? 6.465 -9.938 -12.977 1 98.06 81 SER B O 1
ATOM 2370 N N . GLY B 1 82 ? 7.469 -8.539 -11.414 1 98.19 82 GLY B N 1
ATOM 2371 C CA . GLY B 1 82 ? 8.727 -9.242 -11.586 1 98.19 82 GLY B CA 1
ATOM 2372 C C . GLY B 1 82 ? 9.898 -8.312 -11.859 1 98.19 82 GLY B C 1
ATOM 2373 O O . GLY B 1 82 ? 9.75 -7.094 -11.812 1 98.19 82 GLY B O 1
ATOM 2374 N N . PHE B 1 83 ? 11 -8.945 -12.211 1 98.12 83 PHE B N 1
ATOM 2375 C CA . PHE B 1 83 ? 12.305 -8.305 -12.336 1 98.12 83 PHE B CA 1
ATOM 2376 C C . PHE B 1 83 ? 12.352 -7.402 -13.562 1 98.12 83 PHE B C 1
ATOM 2378 O O . PHE B 1 83 ? 11.93 -7.805 -14.648 1 98.12 83 PHE B O 1
ATOM 2385 N N . CYS B 1 84 ? 12.828 -6.266 -13.375 1 97.12 84 CYS B N 1
ATOM 2386 C CA . CYS B 1 84 ? 13.227 -5.344 -14.43 1 97.12 84 CYS B CA 1
ATOM 2387 C C . CYS B 1 84 ? 14.562 -4.688 -14.109 1 97.12 84 CYS B C 1
ATOM 2389 O O . CYS B 1 84 ? 14.875 -4.445 -12.938 1 97.12 84 CYS B O 1
ATOM 2391 N N . PRO B 1 85 ? 15.312 -4.422 -15.102 1 93.12 85 PRO B N 1
ATOM 2392 C CA . PRO B 1 85 ? 16.609 -3.795 -14.859 1 93.12 85 PRO B CA 1
ATOM 2393 C C . PRO B 1 85 ? 16.5 -2.332 -14.438 1 93.12 85 PRO B C 1
ATOM 2395 O O . PRO B 1 85 ? 15.5 -1.674 -14.758 1 93.12 85 PRO B O 1
ATOM 2398 N N . ARG B 1 86 ? 17.469 -1.938 -13.664 1 87.81 86 ARG B N 1
ATOM 2399 C CA . ARG B 1 86 ? 17.594 -0.542 -13.258 1 87.81 86 ARG B CA 1
ATOM 2400 C C . ARG B 1 86 ? 16.359 -0.075 -12.508 1 87.81 86 ARG B C 1
ATOM 2402 O O . ARG B 1 86 ? 15.914 -0.729 -11.555 1 87.81 86 ARG B O 1
ATOM 2409 N N . ASN B 1 87 ? 15.781 1.08 -12.977 1 89.81 87 ASN B N 1
ATOM 2410 C CA . ASN B 1 87 ? 14.672 1.671 -12.234 1 89.81 87 ASN B CA 1
ATOM 2411 C C . ASN B 1 87 ? 13.336 1.396 -12.906 1 89.81 87 ASN B C 1
ATOM 2413 O O . ASN B 1 87 ? 12.312 1.971 -12.523 1 89.81 87 ASN B O 1
ATOM 2417 N N . LYS B 1 88 ? 13.391 0.521 -13.82 1 94.88 88 LYS B N 1
ATOM 2418 C CA . LYS B 1 88 ? 12.156 0.181 -14.523 1 94.88 88 LYS B CA 1
ATOM 2419 C C . LYS B 1 88 ? 11.297 -0.77 -13.688 1 94.88 88 LYS B C 1
ATOM 2421 O O . LYS B 1 88 ? 11.805 -1.477 -12.82 1 94.88 88 LYS B O 1
ATOM 2426 N N . SER B 1 89 ? 10.039 -0.691 -14.016 1 95.94 89 SER B N 1
ATOM 2427 C CA . SER B 1 89 ? 9.062 -1.565 -13.367 1 95.94 89 SER B CA 1
ATOM 2428 C C . SER B 1 89 ? 8.328 -2.428 -14.383 1 95.94 89 SER B C 1
ATOM 2430 O O . SER B 1 89 ? 8.266 -2.084 -15.57 1 95.94 89 SER B O 1
ATOM 2432 N N . CYS B 1 90 ? 7.898 -3.537 -13.914 1 98.31 90 CYS B N 1
ATOM 2433 C CA . CYS B 1 90 ? 7.129 -4.434 -14.773 1 98.31 90 CYS B CA 1
ATOM 2434 C C . CYS B 1 90 ? 5.715 -3.908 -14.984 1 98.31 90 CYS B C 1
ATOM 2436 O O . CYS B 1 90 ? 4.875 -3.996 -14.086 1 98.31 90 CYS B O 1
ATOM 2438 N N . MET B 1 91 ? 5.449 -3.42 -16.203 1 97.88 91 MET B N 1
ATOM 2439 C CA . MET B 1 91 ? 4.203 -2.701 -16.469 1 97.88 91 MET B CA 1
ATOM 2440 C C . MET B 1 91 ? 3.369 -3.43 -17.516 1 97.88 91 MET B C 1
ATOM 2442 O O . MET B 1 91 ? 3.914 -4.07 -18.406 1 97.88 91 MET B O 1
ATOM 2446 N N . PRO B 1 92 ? 2.031 -3.363 -17.391 1 98.12 92 PRO B N 1
ATOM 2447 C CA . PRO B 1 92 ? 1.177 -3.941 -18.422 1 98.12 92 PRO B CA 1
ATOM 2448 C C . PRO B 1 92 ? 1.156 -3.105 -19.703 1 98.12 92 PRO B C 1
ATOM 2450 O O . PRO B 1 92 ? 1.079 -1.876 -19.641 1 98.12 92 PRO B O 1
ATOM 2453 N N . VAL B 1 93 ? 1.275 -3.746 -20.812 1 98 93 VAL B N 1
ATOM 2454 C CA . VAL B 1 93 ? 1.188 -3.031 -22.078 1 98 93 VAL B CA 1
ATOM 2455 C C . VAL B 1 93 ? -0.079 -3.449 -22.812 1 98 93 VAL B C 1
ATOM 2457 O O . VAL B 1 93 ? -0.525 -2.756 -23.734 1 98 93 VAL B O 1
ATOM 2460 N N . ARG B 1 94 ? -0.669 -4.523 -22.5 1 98.5 94 ARG B N 1
ATOM 2461 C CA . ARG B 1 94 ? -1.974 -4.98 -22.969 1 98.5 94 ARG B CA 1
ATOM 2462 C C . ARG B 1 94 ? -2.826 -5.484 -21.812 1 98.5 94 ARG B C 1
ATOM 2464 O O . ARG B 1 94 ? -2.344 -6.227 -20.953 1 98.5 94 ARG B O 1
ATOM 2471 N N . LYS B 1 95 ? -4.047 -5.023 -21.812 1 98.19 95 LYS B N 1
ATOM 2472 C CA . LYS B 1 95 ? -4.945 -5.355 -20.719 1 98.19 95 LYS B CA 1
ATOM 2473 C C . LYS B 1 95 ? -6.293 -5.844 -21.234 1 98.19 95 LYS B C 1
ATOM 2475 O O . LYS B 1 95 ? -6.648 -5.594 -22.391 1 98.19 95 LYS B O 1
ATOM 2480 N N . ASN B 1 96 ? -6.945 -6.602 -20.422 1 97.5 96 ASN B N 1
ATOM 2481 C CA . ASN B 1 96 ? -8.32 -7.055 -20.625 1 97.5 96 ASN B CA 1
ATOM 2482 C C . ASN B 1 96 ? -9.156 -6.875 -19.375 1 97.5 96 ASN B C 1
ATOM 2484 O O . ASN B 1 96 ? -8.625 -6.59 -18.297 1 97.5 96 ASN B O 1
ATOM 2488 N N . VAL B 1 97 ? -10.469 -6.859 -19.578 1 96.31 97 VAL B N 1
ATOM 2489 C CA . VAL B 1 97 ? -11.367 -6.789 -18.422 1 96.31 97 VAL B CA 1
ATOM 2490 C C . VAL B 1 97 ? -11.938 -8.172 -18.125 1 96.31 97 VAL B C 1
ATOM 2492 O O . VAL B 1 97 ? -12.531 -8.812 -19 1 96.31 97 VAL B O 1
ATOM 2495 N N . LYS B 1 98 ? -11.688 -8.656 -16.984 1 96.69 98 LYS B N 1
ATOM 2496 C CA . LYS B 1 98 ? -12.227 -9.93 -16.531 1 96.69 98 LYS B CA 1
ATOM 2497 C C . LYS B 1 98 ? -13.445 -9.719 -15.641 1 96.69 98 LYS B C 1
ATOM 2499 O O . LYS B 1 98 ? -13.422 -8.898 -14.719 1 96.69 98 LYS B O 1
ATOM 2504 N N . LYS B 1 99 ? -14.453 -10.453 -15.906 1 96.31 99 LYS B N 1
ATOM 2505 C CA . LYS B 1 99 ? -15.672 -10.406 -15.094 1 96.31 99 LYS B CA 1
ATOM 2506 C C . LYS B 1 99 ? -15.672 -11.5 -14.031 1 96.31 99 LYS B C 1
ATOM 2508 O O . LYS B 1 99 ? -15.625 -12.688 -14.359 1 96.31 99 LYS B O 1
ATOM 2513 N N . ILE B 1 100 ? -15.773 -11.078 -12.844 1 96.94 100 ILE B N 1
ATOM 2514 C CA . ILE B 1 100 ? -15.781 -12.016 -11.719 1 96.94 100 ILE B CA 1
ATOM 2515 C C . ILE B 1 100 ? -17.172 -12.039 -11.078 1 96.94 100 ILE B C 1
ATOM 2517 O O . ILE B 1 100 ? -17.641 -11.023 -10.578 1 96.94 100 ILE B O 1
ATOM 2521 N N . ALA B 1 101 ? -17.766 -13.227 -11.078 1 97.31 101 ALA B N 1
ATOM 2522 C CA . ALA B 1 101 ? -19.062 -13.352 -10.43 1 97.31 101 ALA B CA 1
ATOM 2523 C C . ALA B 1 101 ? -18.922 -13.375 -8.906 1 97.31 101 ALA B C 1
ATOM 2525 O O . ALA B 1 101 ? -18.062 -14.07 -8.367 1 97.31 101 ALA B O 1
ATOM 2526 N N . VAL B 1 102 ? -19.812 -12.578 -8.281 1 97.44 102 VAL B N 1
ATOM 2527 C CA . VAL B 1 102 ? -19.812 -12.555 -6.824 1 97.44 102 VAL B CA 1
ATOM 2528 C C . VAL B 1 102 ? -21.25 -12.469 -6.305 1 97.44 102 VAL B C 1
ATOM 2530 O O . VAL B 1 102 ? -22.141 -11.969 -7 1 97.44 102 VAL B O 1
ATOM 2533 N N . ARG B 1 103 ? -21.438 -13.047 -5.176 1 96.88 103 ARG B N 1
ATOM 2534 C CA . ARG B 1 103 ? -22.656 -12.773 -4.41 1 96.88 103 ARG B CA 1
ATOM 2535 C C . ARG B 1 103 ? -22.406 -11.695 -3.355 1 96.88 103 ARG B C 1
ATOM 2537 O O . ARG B 1 103 ? -21.422 -11.773 -2.609 1 96.88 103 ARG B O 1
ATOM 2544 N N . MET B 1 104 ? -23.172 -10.75 -3.352 1 94.81 104 MET B N 1
ATOM 2545 C CA . MET B 1 104 ? -23.125 -9.672 -2.365 1 94.81 104 MET B CA 1
ATOM 2546 C C . MET B 1 104 ? -24.188 -9.859 -1.298 1 94.81 104 MET B C 1
ATOM 2548 O O . MET B 1 104 ? -25.391 -9.859 -1.607 1 94.81 104 MET B O 1
ATOM 2552 N N . ASP B 1 105 ? -23.703 -9.961 -0.071 1 94.12 105 ASP B N 1
ATOM 2553 C CA . ASP B 1 105 ? -24.641 -10.195 1.03 1 94.12 105 ASP B CA 1
ATOM 2554 C C . ASP B 1 105 ? -24.734 -8.969 1.942 1 94.12 105 ASP B C 1
ATOM 2556 O O . ASP B 1 105 ? -23.703 -8.445 2.385 1 94.12 105 ASP B O 1
ATOM 2560 N N . GLY B 1 106 ? -25.922 -8.555 2.145 1 90.81 106 GLY B N 1
ATOM 2561 C CA . GLY B 1 106 ? -26.219 -7.551 3.152 1 90.81 106 GLY B CA 1
ATOM 2562 C C . GLY B 1 106 ? -27.016 -8.102 4.324 1 90.81 106 GLY B C 1
ATOM 2563 O O . GLY B 1 106 ? -27.016 -9.305 4.562 1 90.81 106 GLY B O 1
ATOM 2564 N N . TYR B 1 107 ? -27.547 -7.18 5.121 1 88.88 107 TYR B N 1
ATOM 2565 C CA . TYR B 1 107 ? -28.297 -7.605 6.293 1 88.88 107 TYR B CA 1
ATOM 2566 C C . TYR B 1 107 ? -29.516 -8.445 5.883 1 88.88 107 TYR B C 1
ATOM 2568 O O . TYR B 1 107 ? -29.766 -9.5 6.461 1 88.88 107 TYR B O 1
ATOM 2576 N N . ASP B 1 108 ? -30.234 -8.055 4.855 1 89.44 108 ASP B N 1
ATOM 2577 C CA . ASP B 1 108 ? -31.438 -8.789 4.496 1 89.44 108 ASP B CA 1
ATOM 2578 C C . ASP B 1 108 ? -31.531 -9 2.988 1 89.44 108 ASP B C 1
ATOM 2580 O O . ASP B 1 108 ? -32.625 -9.148 2.439 1 89.44 108 ASP B O 1
ATOM 2584 N N . SER B 1 109 ? -30.422 -8.891 2.402 1 90 109 SER B N 1
ATOM 2585 C CA . SER B 1 109 ? -30.469 -9.031 0.95 1 90 109 SER B CA 1
ATOM 2586 C C . SER B 1 109 ? -29.219 -9.727 0.428 1 90 109 SER B C 1
ATOM 2588 O O . SER B 1 109 ? -28.156 -9.648 1.043 1 90 109 SER B O 1
ATOM 2590 N N . SER B 1 110 ? -29.484 -10.523 -0.644 1 92.88 110 SER B N 1
ATOM 2591 C CA . SER B 1 110 ? -28.391 -11.148 -1.387 1 92.88 110 SER B CA 1
ATOM 2592 C C . SER B 1 110 ? -28.562 -10.961 -2.891 1 92.88 110 SER B C 1
ATOM 2594 O O . SER B 1 110 ? -29.641 -11.242 -3.432 1 92.88 110 SER B O 1
ATOM 2596 N N . GLU B 1 111 ? -27.578 -10.375 -3.434 1 94.38 111 GLU B N 1
ATOM 2597 C CA . GLU B 1 111 ? -27.594 -10.141 -4.875 1 94.38 111 GLU B CA 1
ATOM 2598 C C . GLU B 1 111 ? -26.281 -10.594 -5.516 1 94.38 111 GLU B C 1
ATOM 2600 O O . GLU B 1 111 ? -25.266 -10.719 -4.84 1 94.38 111 GLU B O 1
ATOM 2605 N N . CYS B 1 112 ? -26.453 -10.859 -6.809 1 96.5 112 CYS B N 1
ATOM 2606 C CA . CYS B 1 112 ? -25.266 -11.289 -7.523 1 96.5 112 CYS B CA 1
ATOM 2607 C C . CYS B 1 112 ? -24.812 -10.234 -8.523 1 96.5 112 CYS B C 1
ATOM 2609 O O . CYS B 1 112 ? -25.641 -9.523 -9.102 1 96.5 112 CYS B O 1
ATOM 2611 N N . TYR B 1 113 ? -23.469 -10.188 -8.656 1 95.81 113 TYR B N 1
ATOM 2612 C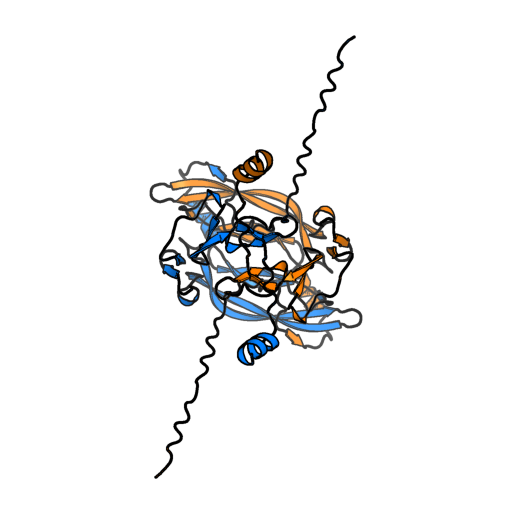 CA . TYR B 1 113 ? -22.875 -9.195 -9.539 1 95.81 113 TYR B CA 1
ATOM 2613 C C . TYR B 1 113 ? -21.672 -9.781 -10.289 1 95.81 113 TYR B C 1
ATOM 2615 O O . TYR B 1 113 ? -21.109 -10.789 -9.859 1 95.81 113 TYR B O 1
ATOM 2623 N N . HIS B 1 114 ? -21.406 -9.141 -11.43 1 96.75 114 HIS B N 1
ATOM 2624 C CA . HIS B 1 114 ? -20.062 -9.211 -11.977 1 96.75 114 HIS B CA 1
ATOM 2625 C C . HIS B 1 114 ? -19.219 -8.031 -11.516 1 96.75 114 HIS B C 1
ATOM 2627 O O . HIS B 1 114 ? -19.594 -6.875 -11.703 1 96.75 114 HIS B O 1
ATOM 2633 N N . VAL B 1 115 ? -18.156 -8.383 -10.883 1 96.5 115 VAL B N 1
ATOM 2634 C CA . VAL B 1 115 ? -17.141 -7.367 -10.602 1 96.5 115 VAL B CA 1
ATOM 2635 C C . VAL B 1 115 ? -16.125 -7.32 -11.734 1 96.5 115 VAL B C 1
ATOM 2637 O O . VAL B 1 115 ? -15.617 -8.359 -12.164 1 96.5 115 VAL B O 1
ATOM 2640 N N . LEU B 1 116 ? -15.906 -6.102 -12.219 1 95.94 116 LEU B N 1
ATOM 2641 C CA . LEU B 1 116 ? -14.984 -5.941 -13.336 1 95.94 116 LEU B CA 1
ATOM 2642 C C . LEU B 1 116 ? -13.57 -5.66 -12.844 1 95.94 116 LEU B C 1
ATOM 2644 O O . LEU B 1 116 ? -13.328 -4.652 -12.172 1 95.94 116 LEU B O 1
ATOM 2648 N N . LEU B 1 117 ? -12.672 -6.555 -13.227 1 96.38 117 LEU B N 1
ATOM 2649 C CA . LEU B 1 117 ? -11.273 -6.395 -12.828 1 96.38 117 LEU B CA 1
ATOM 2650 C C . LEU B 1 117 ? -10.367 -6.316 -14.047 1 96.38 117 LEU B C 1
ATOM 2652 O O . LEU B 1 117 ? -10.594 -7.008 -15.039 1 96.38 117 LEU B O 1
ATOM 2656 N N . GLU B 1 118 ? -9.391 -5.504 -13.898 1 96.06 118 GLU B N 1
ATOM 2657 C CA . GLU B 1 118 ? -8.359 -5.43 -14.922 1 96.06 118 GLU B CA 1
ATOM 2658 C C . GLU B 1 118 ? -7.449 -6.656 -14.883 1 96.06 118 GLU B C 1
ATOM 2660 O O . GLU B 1 118 ? -7.004 -7.07 -13.812 1 96.06 118 GLU B O 1
ATOM 2665 N N . GLU B 1 119 ? -7.266 -7.258 -16.047 1 97.69 119 GLU B N 1
ATOM 2666 C CA . GLU B 1 119 ? -6.344 -8.375 -16.203 1 97.69 119 GLU B CA 1
ATOM 2667 C C . GLU B 1 119 ? -5.234 -8.031 -17.203 1 97.69 119 GLU B C 1
ATOM 2669 O O . GLU B 1 119 ? -5.504 -7.477 -18.266 1 97.69 119 GLU B O 1
ATOM 2674 N N . HIS B 1 120 ? -4.027 -8.328 -16.828 1 98.56 120 HIS B N 1
ATOM 2675 C CA . HIS B 1 120 ? -2.885 -8.023 -17.688 1 98.56 120 HIS B CA 1
ATOM 2676 C C . HIS B 1 120 ? -2.582 -9.172 -18.641 1 98.56 120 HIS B C 1
ATOM 2678 O O . HIS B 1 120 ? -2.479 -10.328 -18.219 1 98.56 120 HIS B O 1
ATOM 2684 N N . ILE B 1 121 ? -2.416 -8.781 -19.906 1 98.69 121 ILE B N 1
ATOM 2685 C CA . ILE B 1 121 ? -2.215 -9.797 -20.938 1 98.69 121 ILE B CA 1
ATOM 2686 C C . ILE B 1 121 ? -0.748 -9.82 -21.359 1 98.69 121 ILE B C 1
ATOM 2688 O O . ILE B 1 121 ? -0.183 -10.883 -21.609 1 98.69 121 ILE B O 1
ATOM 2692 N N . LYS B 1 122 ? -0.169 -8.625 -21.438 1 98.81 122 LYS B N 1
ATOM 2693 C CA . LYS B 1 122 ? 1.23 -8.469 -21.828 1 98.81 122 LYS B CA 1
ATOM 2694 C C . LYS B 1 122 ? 1.938 -7.453 -20.938 1 98.81 122 LYS B C 1
ATOM 2696 O O . LYS B 1 122 ? 1.366 -6.418 -20.594 1 98.81 122 LYS B O 1
ATOM 2701 N N . CYS B 1 123 ? 3.182 -7.777 -20.672 1 98.75 123 CYS B N 1
ATOM 2702 C CA . CYS B 1 123 ? 3.955 -6.922 -19.781 1 98.75 123 CYS B CA 1
ATOM 2703 C C . CYS B 1 123 ? 5.262 -6.488 -20.438 1 98.75 123 CYS B C 1
ATOM 2705 O O . CYS B 1 123 ? 5.773 -7.172 -21.312 1 98.75 123 CYS B O 1
ATOM 2707 N N . LYS B 1 124 ? 5.762 -5.348 -20.031 1 98.5 124 LYS B N 1
ATOM 2708 C CA . LYS B 1 124 ? 7.066 -4.848 -20.438 1 98.5 124 LYS B CA 1
ATOM 2709 C C . LYS B 1 124 ? 7.723 -4.039 -19.328 1 98.5 124 LYS B C 1
ATOM 2711 O O . LYS B 1 124 ? 7.035 -3.393 -18.531 1 98.5 124 LYS B O 1
ATOM 2716 N N . CYS B 1 125 ? 9.031 -4.141 -19.266 1 97.75 125 CYS B N 1
ATOM 2717 C CA . CYS B 1 125 ? 9.781 -3.283 -18.359 1 97.75 125 CYS B CA 1
ATOM 2718 C C . CYS B 1 125 ? 9.812 -1.846 -18.859 1 97.75 125 CYS B C 1
ATOM 2720 O O . CYS B 1 125 ? 10.344 -1.573 -19.938 1 97.75 125 CYS B O 1
ATOM 2722 N N . GLN B 1 126 ? 9.195 -0.993 -18.109 1 96.19 126 GLN B N 1
ATOM 2723 C CA . GLN B 1 126 ? 9.148 0.423 -18.453 1 96.19 126 GLN B CA 1
ATOM 2724 C C . GLN B 1 126 ? 9.047 1.296 -17.203 1 96.19 126 GLN B C 1
ATOM 2726 O O . GLN B 1 126 ? 8.844 0.789 -16.109 1 96.19 126 GLN B O 1
ATOM 2731 N N . CYS B 1 127 ? 9.297 2.578 -17.453 1 95.75 127 CYS B N 1
ATOM 2732 C CA . CYS B 1 127 ? 9.156 3.506 -16.328 1 95.75 127 CYS B CA 1
ATOM 2733 C C . CYS B 1 127 ? 7.699 3.646 -15.914 1 95.75 127 CYS B C 1
ATOM 2735 O O . CYS B 1 127 ? 6.824 3.857 -16.75 1 95.75 127 CYS B O 1
ATOM 2737 N N . SER B 1 128 ? 7.523 3.438 -14.633 1 94.06 128 SER B N 1
ATOM 2738 C CA . SER B 1 128 ? 6.172 3.611 -14.117 1 94.06 128 SER B CA 1
ATOM 2739 C C . SER B 1 128 ? 5.82 5.09 -13.969 1 94.06 128 SER B C 1
ATOM 2741 O O . SER B 1 128 ? 4.645 5.457 -14 1 94.06 128 SER B O 1
ATOM 2743 N N . VAL B 1 129 ? 6.797 5.926 -13.742 1 94.62 129 VAL B N 1
ATOM 2744 C CA . VAL B 1 129 ? 6.637 7.371 -13.656 1 94.62 129 VAL B CA 1
ATOM 2745 C C . VAL B 1 129 ? 7.016 8.016 -14.984 1 94.62 129 VAL B C 1
ATOM 2747 O O . VAL B 1 129 ? 8.016 7.645 -15.602 1 94.62 129 VAL B O 1
ATOM 2750 N N . THR B 1 130 ? 6.125 8.945 -15.445 1 92.88 130 THR B N 1
ATOM 2751 C CA . THR B 1 130 ? 6.406 9.664 -16.672 1 92.88 130 THR B CA 1
ATOM 2752 C C . THR B 1 130 ? 6.441 11.172 -16.422 1 92.88 130 THR B C 1
ATOM 2754 O O . THR B 1 130 ? 6.211 11.625 -15.305 1 92.88 130 THR B O 1
ATOM 2757 N N . GLU B 1 131 ? 6.75 11.875 -17.484 1 94.06 131 GLU B N 1
ATOM 2758 C CA . GLU B 1 131 ? 6.867 13.328 -17.406 1 94.06 131 GLU B CA 1
ATOM 2759 C C . GLU B 1 131 ? 5.555 13.961 -16.953 1 94.06 131 GLU B C 1
ATOM 2761 O O . GLU B 1 131 ? 5.562 14.961 -16.219 1 94.06 131 GLU B O 1
ATOM 2766 N N . ASN B 1 132 ? 4.465 13.391 -17.297 1 94.06 132 ASN B N 1
ATOM 2767 C CA . ASN B 1 132 ? 3.146 13.93 -16.984 1 94.06 132 ASN B CA 1
ATOM 2768 C C . ASN B 1 132 ? 2.834 13.812 -15.5 1 94.06 132 ASN B C 1
ATOM 2770 O O . ASN B 1 132 ? 1.921 14.477 -15 1 94.06 132 ASN B O 1
ATOM 2774 N N . HIS B 1 133 ? 3.545 13.023 -14.773 1 94.88 133 HIS B N 1
ATOM 2775 C CA . HIS B 1 133 ? 3.326 12.828 -13.344 1 94.88 133 HIS B CA 1
ATOM 2776 C C . HIS B 1 133 ? 4.066 13.883 -12.531 1 94.88 133 HIS B C 1
ATOM 2778 O O . HIS B 1 133 ? 3.814 14.039 -11.336 1 94.88 133 HIS B O 1
ATOM 2784 N N . CYS B 1 134 ? 4.992 14.555 -13.156 1 95.06 134 CYS B N 1
ATOM 2785 C CA . CYS B 1 134 ? 5.828 15.508 -12.438 1 95.06 134 CYS B CA 1
ATOM 2786 C C . CYS B 1 134 ? 5.125 16.844 -12.289 1 95.06 134 CYS B C 1
ATOM 2788 O O . CYS B 1 134 ? 4.383 17.266 -13.18 1 95.06 134 CYS B O 1
ATOM 2790 N N . ASN B 1 135 ? 5.359 17.484 -11.164 1 92.38 135 ASN B N 1
ATOM 2791 C CA . ASN B 1 135 ? 4.793 18.812 -10.961 1 92.38 135 ASN B CA 1
ATOM 2792 C C . ASN B 1 135 ? 5.707 19.906 -11.516 1 92.38 135 ASN B C 1
ATOM 2794 O O . ASN B 1 135 ? 6.746 19.609 -12.102 1 92.38 135 ASN B O 1
ATOM 2798 N N . ILE B 1 136 ? 5.266 21.125 -11.336 1 91.81 136 ILE B N 1
ATOM 2799 C CA . ILE B 1 136 ? 5.906 22.266 -12.008 1 91.81 136 ILE B CA 1
ATOM 2800 C C . ILE B 1 136 ? 7.301 22.484 -11.43 1 91.81 136 ILE B C 1
ATOM 2802 O O . ILE B 1 136 ? 8.156 23.094 -12.07 1 91.81 136 ILE B O 1
ATOM 2806 N N . HIS B 1 137 ? 7.539 22.062 -10.266 1 93.38 137 HIS B N 1
ATOM 2807 C CA . HIS B 1 137 ? 8.836 22.281 -9.633 1 93.38 137 HIS B CA 1
ATOM 2808 C C . HIS B 1 137 ? 9.781 21.125 -9.898 1 93.38 137 HIS B C 1
ATOM 2810 O O . HIS B 1 137 ? 10.93 21.125 -9.445 1 93.38 137 HIS B O 1
ATOM 2816 N N . GLN B 1 138 ? 9.312 20.172 -10.727 1 95.75 138 GLN B N 1
ATOM 2817 C CA . GLN B 1 138 ? 10.086 18.953 -10.969 1 95.75 138 GLN B CA 1
ATOM 2818 C C . GLN B 1 138 ? 10.43 18.812 -12.445 1 95.75 138 GLN B C 1
ATOM 2820 O O . GLN B 1 138 ? 9.75 19.359 -13.305 1 95.75 138 GLN B O 1
ATOM 2825 N N . VAL B 1 139 ? 11.547 18.109 -12.648 1 95.69 139 VAL B N 1
ATOM 2826 C CA . VAL B 1 139 ? 11.953 17.719 -13.992 1 95.69 139 VAL B CA 1
ATOM 2827 C C . VAL B 1 139 ? 12.031 16.203 -14.086 1 95.69 139 VAL B C 1
ATOM 2829 O O . VAL B 1 139 ? 12.57 15.539 -13.195 1 95.69 139 VAL B O 1
ATOM 2832 N N . TYR B 1 140 ? 11.477 15.734 -15.219 1 96.5 140 TYR B N 1
ATOM 2833 C CA . TYR B 1 140 ? 11.453 14.289 -15.414 1 96.5 140 TYR B CA 1
ATOM 2834 C C . TYR B 1 140 ? 12.828 13.773 -15.828 1 96.5 140 TYR B C 1
ATOM 2836 O O . TYR B 1 140 ? 13.445 14.312 -16.75 1 96.5 140 TYR B O 1
ATOM 2844 N N . SER B 1 141 ? 13.266 12.742 -15.086 1 94.5 141 SER B N 1
ATOM 2845 C CA . SER B 1 141 ? 14.492 12.023 -15.43 1 94.5 141 SER B CA 1
ATOM 2846 C C . SER B 1 141 ? 14.188 10.641 -16 1 94.5 141 SER B C 1
ATOM 2848 O O . SER B 1 141 ? 13.82 9.727 -15.258 1 94.5 141 SER B O 1
ATOM 2850 N N . GLU B 1 142 ? 14.422 10.43 -17.219 1 91.94 142 GLU B N 1
ATOM 2851 C CA . GLU B 1 142 ? 14.141 9.156 -17.859 1 91.94 142 GLU B CA 1
ATOM 2852 C C . GLU B 1 142 ? 15.047 8.055 -17.328 1 91.94 142 GLU B C 1
ATOM 2854 O O . GLU B 1 142 ? 14.609 6.918 -17.141 1 91.94 142 GLU B O 1
ATOM 2859 N N . ASP B 1 143 ? 16.266 8.367 -17.109 1 88 143 ASP B N 1
ATOM 2860 C CA . ASP B 1 143 ? 17.25 7.395 -16.641 1 88 143 ASP B CA 1
ATOM 2861 C C . ASP B 1 143 ? 16.891 6.859 -15.258 1 88 143 ASP B C 1
ATOM 2863 O O . ASP B 1 143 ? 17.094 5.68 -14.969 1 88 143 ASP B O 1
ATOM 2867 N N . ASN B 1 144 ? 16.297 7.727 -14.539 1 90.38 144 ASN B N 1
ATOM 2868 C CA . ASN B 1 144 ? 15.977 7.34 -13.164 1 90.38 144 ASN B CA 1
ATOM 2869 C C . ASN B 1 144 ? 14.492 7.016 -13 1 90.38 144 ASN B C 1
ATOM 2871 O O . ASN B 1 144 ? 14.055 6.605 -11.922 1 90.38 144 ASN B O 1
ATOM 2875 N N . CYS B 1 145 ? 13.797 7.207 -14.023 1 93.5 145 CYS B N 1
ATOM 2876 C CA . CYS B 1 145 ? 12.352 7 -13.992 1 93.5 145 CYS B CA 1
ATOM 2877 C C . CYS B 1 145 ? 11.711 7.746 -12.836 1 93.5 145 CYS B C 1
ATOM 2879 O O . CYS B 1 145 ? 10.93 7.172 -12.07 1 93.5 145 CYS B O 1
ATOM 2881 N N . ALA B 1 146 ? 12.086 9 -12.734 1 94.31 146 ALA B N 1
ATOM 2882 C CA . ALA B 1 146 ? 11.656 9.75 -11.555 1 94.31 146 ALA B CA 1
ATOM 2883 C C . ALA B 1 146 ? 11.508 11.234 -11.867 1 94.31 146 ALA B C 1
ATOM 2885 O O . ALA B 1 146 ? 12.078 11.727 -12.844 1 94.31 146 ALA B O 1
ATOM 2886 N N . CYS B 1 147 ? 10.688 11.852 -11.031 1 95.62 147 CYS B N 1
ATOM 2887 C CA . CYS B 1 147 ? 10.633 13.305 -11.023 1 95.62 147 CYS B CA 1
ATOM 2888 C C . CYS B 1 147 ? 11.633 13.891 -10.031 1 95.62 147 CYS B C 1
ATOM 2890 O O . CYS B 1 147 ? 11.664 13.5 -8.867 1 95.62 147 CYS B O 1
ATOM 2892 N N . GLU B 1 148 ? 12.438 14.734 -10.492 1 94.81 148 GLU B N 1
ATOM 2893 C CA . GLU B 1 148 ? 13.492 15.297 -9.656 1 94.81 148 GLU B CA 1
ATOM 2894 C C . GLU B 1 148 ? 13.312 16.797 -9.484 1 94.81 148 GLU B C 1
ATOM 2896 O O . GLU B 1 148 ? 12.93 17.5 -10.422 1 94.81 148 GLU B O 1
ATOM 2901 N N . CYS B 1 149 ? 13.609 17.266 -8.242 1 95.25 149 CYS B N 1
ATOM 2902 C CA . CYS B 1 149 ? 13.477 18.688 -7.973 1 95.25 149 CYS B CA 1
ATOM 2903 C C . CYS B 1 149 ? 14.625 19.469 -8.609 1 95.25 149 CYS B C 1
ATOM 2905 O O . CYS B 1 149 ? 15.766 19 -8.625 1 95.25 149 CYS B O 1
ATOM 2907 N N . MET B 1 150 ? 14.297 20.656 -9.141 1 88.44 150 MET B N 1
ATOM 2908 C CA . MET B 1 150 ? 15.273 21.516 -9.812 1 88.44 150 MET B CA 1
ATOM 2909 C C . MET B 1 150 ? 16.172 22.219 -8.805 1 88.44 150 MET B C 1
ATOM 2911 O O . MET B 1 150 ? 17.359 22.406 -9.062 1 88.44 150 MET B O 1
ATOM 2915 N N . ASN B 1 151 ? 15.602 22.641 -7.656 1 86.19 151 ASN B N 1
ATOM 2916 C CA . ASN B 1 151 ? 16.359 23.469 -6.727 1 86.19 151 ASN B CA 1
ATOM 2917 C C . ASN B 1 151 ? 16.328 22.891 -5.309 1 86.19 151 ASN B C 1
ATOM 2919 O O . ASN B 1 151 ? 15.562 23.375 -4.465 1 86.19 151 ASN B O 1
ATOM 2923 N N . LYS B 1 152 ? 17.172 21.891 -5.195 1 87.5 152 LYS B N 1
ATOM 2924 C CA . LYS B 1 152 ? 17.234 21.359 -3.836 1 87.5 152 LYS B CA 1
ATOM 2925 C C . LYS B 1 152 ? 18.031 22.281 -2.918 1 87.5 152 LYS B C 1
ATOM 2927 O O . LYS B 1 152 ? 19.062 22.797 -3.311 1 87.5 152 LYS B O 1
ATOM 2932 N N . ARG B 1 153 ? 17.375 22.625 -1.787 1 89.25 153 ARG B N 1
ATOM 2933 C CA . ARG B 1 153 ? 18.047 23.484 -0.812 1 89.25 153 ARG B CA 1
ATOM 2934 C C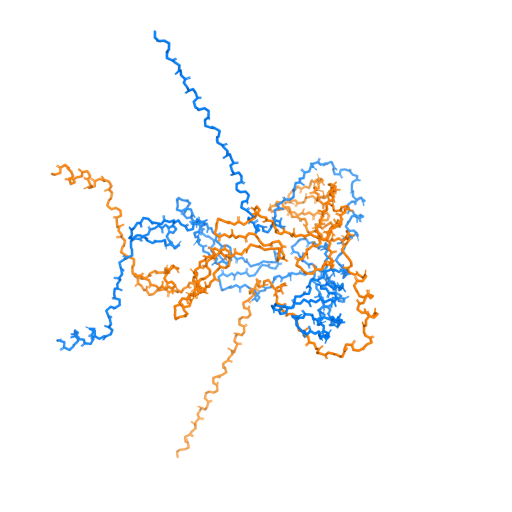 . ARG B 1 153 ? 18.156 22.781 0.537 1 89.25 153 ARG B C 1
ATOM 2936 O O . ARG B 1 153 ? 17.438 21.828 0.816 1 89.25 153 ARG B O 1
ATOM 2943 N N . GLU B 1 154 ? 19.141 23.25 1.295 1 92 154 GLU B N 1
ATOM 2944 C CA . GLU B 1 154 ? 19.297 22.75 2.654 1 92 154 GLU B CA 1
ATOM 2945 C C . GLU B 1 154 ? 18.219 23.312 3.578 1 92 154 GLU B C 1
ATOM 2947 O O . GLU B 1 154 ? 17.938 24.516 3.547 1 92 154 GLU B O 1
ATOM 2952 N N . CYS B 1 155 ? 17.625 22.344 4.285 1 92.88 155 CYS B N 1
ATOM 2953 C CA . CYS B 1 155 ? 16.562 22.766 5.191 1 92.88 155 CYS B CA 1
ATOM 2954 C C . CYS B 1 155 ? 17.109 23 6.598 1 92.88 155 CYS B C 1
ATOM 2956 O O . CYS B 1 155 ? 18.203 22.531 6.934 1 92.88 155 CYS B O 1
ATOM 2958 N N . ASP B 1 156 ? 16.453 23.812 7.355 1 88.81 156 ASP B N 1
ATOM 2959 C CA . ASP B 1 156 ? 16.844 24.156 8.719 1 88.81 156 ASP B CA 1
ATOM 2960 C C . ASP B 1 156 ? 16.766 22.922 9.633 1 88.81 156 ASP B C 1
ATOM 2962 O O . ASP B 1 156 ? 15.688 22.609 10.141 1 88.81 156 ASP B O 1
ATOM 2966 N N . LYS B 1 157 ? 17.922 22.359 9.891 1 88.44 157 LYS B N 1
ATOM 2967 C CA . LYS B 1 157 ? 17.984 21.141 10.695 1 88.44 157 LYS B CA 1
ATOM 2968 C C . LYS B 1 157 ? 17.641 21.422 12.156 1 88.44 157 LYS B C 1
ATOM 2970 O O . LYS B 1 157 ? 17.062 20.578 12.844 1 88.44 157 LYS B O 1
ATOM 2975 N N . GLU B 1 158 ? 17.969 22.547 12.586 1 85.38 158 GLU B N 1
ATOM 2976 C CA . GLU B 1 158 ? 17.688 22.938 13.969 1 85.38 158 GLU B CA 1
ATOM 2977 C C . GLU B 1 158 ? 16.188 23 14.227 1 85.38 158 GLU B C 1
ATOM 2979 O O . GLU B 1 158 ? 15.734 22.688 15.328 1 85.38 158 GLU B O 1
ATOM 2984 N N . ARG B 1 159 ? 15.477 23.344 13.203 1 83.38 159 ARG B N 1
ATOM 2985 C CA . ARG B 1 159 ? 14.031 23.422 13.336 1 83.38 159 ARG B CA 1
ATOM 2986 C C . ARG B 1 159 ? 13.359 22.125 12.898 1 83.38 159 ARG B C 1
ATOM 2988 O O . ARG B 1 159 ? 12.133 22.062 12.781 1 83.38 159 ARG B O 1
ATOM 2995 N N . GLN B 1 160 ? 14.219 21.156 12.555 1 87.5 160 GLN B N 1
ATOM 2996 C CA . GLN B 1 160 ? 13.75 19.828 12.18 1 87.5 160 GLN B CA 1
ATOM 2997 C C . GLN B 1 160 ? 12.969 19.875 10.867 1 87.5 160 GLN B C 1
ATOM 2999 O O . GLN B 1 160 ? 11.938 19.219 10.734 1 87.5 160 GLN B O 1
ATOM 3004 N N . MET B 1 161 ? 13.344 20.797 10.078 1 89.56 161 MET B N 1
ATOM 3005 C CA . MET B 1 161 ? 12.805 20.844 8.719 1 89.56 161 MET B CA 1
ATOM 3006 C C . MET B 1 161 ? 13.547 19.875 7.809 1 89.56 161 MET B C 1
ATOM 3008 O O . MET B 1 161 ? 14.773 19.75 7.891 1 89.56 161 MET B O 1
ATOM 3012 N N . VAL B 1 162 ? 12.734 19.172 6.988 1 92.56 162 VAL B N 1
ATOM 3013 C CA . VAL B 1 162 ? 13.344 18.203 6.09 1 92.56 162 VAL B CA 1
ATOM 3014 C C . VAL B 1 162 ? 12.883 18.469 4.656 1 92.56 162 VAL B C 1
ATOM 3016 O O . VAL B 1 162 ? 11.758 18.906 4.426 1 92.56 162 VAL B O 1
ATOM 3019 N N . TRP B 1 163 ? 13.773 18.109 3.734 1 92.31 163 TRP B N 1
ATOM 3020 C CA . TRP B 1 163 ? 13.469 18.297 2.322 1 92.31 163 TRP B CA 1
ATOM 3021 C C . TRP B 1 163 ? 12.398 17.312 1.855 1 92.31 163 TRP B C 1
ATOM 3023 O O . TRP B 1 163 ? 12.531 16.109 2.062 1 92.31 163 TRP B O 1
ATOM 3033 N N . ASN B 1 164 ? 11.414 17.891 1.236 1 92.25 164 ASN B N 1
ATOM 3034 C CA . ASN B 1 164 ? 10.359 17.062 0.653 1 92.25 164 ASN B CA 1
ATOM 3035 C C . ASN B 1 164 ? 10.539 16.906 -0.854 1 92.25 164 ASN B C 1
ATOM 3037 O O . ASN B 1 164 ? 10.336 17.859 -1.611 1 92.25 164 ASN B O 1
ATOM 3041 N N . GLU B 1 165 ? 10.812 15.695 -1.269 1 91.25 165 GLU B N 1
ATOM 3042 C CA . GLU B 1 165 ? 11.133 15.422 -2.666 1 91.25 165 GLU B CA 1
ATOM 3043 C C . GLU B 1 165 ? 9.898 15.555 -3.553 1 91.25 165 GLU B C 1
ATOM 3045 O O . GLU B 1 165 ? 10.008 15.742 -4.766 1 91.25 165 GLU B O 1
ATOM 3050 N N . LYS B 1 166 ? 8.766 15.422 -3.004 1 90.25 166 LYS B N 1
ATOM 3051 C CA . LYS B 1 166 ? 7.539 15.531 -3.793 1 90.25 166 LYS B CA 1
ATOM 3052 C C . LYS B 1 166 ? 7.148 17 -3.996 1 90.25 166 LYS B C 1
ATOM 3054 O O . LYS B 1 166 ? 6.816 17.406 -5.113 1 90.25 166 LYS B O 1
ATOM 3059 N N . LEU B 1 167 ? 7.234 17.812 -2.93 1 88.38 167 LEU B N 1
ATOM 3060 C CA . LEU B 1 167 ? 6.82 19.203 -2.973 1 88.38 167 LEU B CA 1
ATOM 3061 C C . LEU B 1 167 ? 7.992 20.109 -3.352 1 88.38 167 LEU B C 1
ATOM 3063 O O . LEU B 1 167 ? 7.793 21.266 -3.713 1 88.38 167 LEU B O 1
ATOM 3067 N N . CYS B 1 168 ? 9.086 19.547 -3.309 1 93.5 168 CYS B N 1
ATOM 3068 C CA . CYS B 1 168 ? 10.32 20.266 -3.609 1 93.5 168 CYS B CA 1
ATOM 3069 C C . CYS B 1 168 ? 10.469 21.484 -2.713 1 93.5 168 CYS B C 1
ATOM 3071 O O . CYS B 1 168 ? 10.75 22.578 -3.197 1 93.5 168 CYS B O 1
ATOM 3073 N N . LYS B 1 169 ? 10.266 21.328 -1.46 1 90.12 169 LYS B N 1
ATOM 3074 C CA . LYS B 1 169 ? 10.438 22.359 -0.443 1 90.12 169 LYS B CA 1
ATOM 3075 C C . LYS B 1 169 ? 10.695 21.734 0.929 1 90.12 169 LYS B C 1
ATOM 3077 O O . LYS B 1 169 ? 10.516 20.531 1.119 1 90.12 169 LYS B O 1
ATOM 3082 N N . CYS B 1 170 ? 11.141 22.562 1.803 1 90.31 170 CYS B N 1
ATOM 3083 C CA . CYS B 1 170 ? 11.344 22.109 3.176 1 90.31 170 CYS B CA 1
ATOM 3084 C C . CYS B 1 170 ? 10.016 22.031 3.924 1 90.31 170 CYS B C 1
ATOM 3086 O O . CYS B 1 170 ? 9.211 22.969 3.863 1 90.31 170 CYS B O 1
ATOM 3088 N N . THR B 1 171 ? 9.789 20.906 4.441 1 89.75 171 THR B N 1
ATOM 3089 C CA . THR B 1 171 ? 8.562 20.703 5.203 1 89.75 171 THR B CA 1
ATOM 3090 C C . THR B 1 171 ? 8.875 20.234 6.617 1 89.75 171 THR B C 1
ATOM 3092 O O . THR B 1 171 ? 9.977 19.75 6.887 1 89.75 171 THR B O 1
ATOM 3095 N N . CYS B 1 172 ? 7.852 20.438 7.527 1 88 172 CYS B N 1
ATOM 3096 C CA . CYS B 1 172 ? 8 20.047 8.922 1 88 172 CYS B CA 1
ATOM 3097 C C . CYS B 1 172 ? 7.777 18.547 9.086 1 88 172 CYS B C 1
ATOM 3099 O O . CYS B 1 172 ? 6.754 18.016 8.656 1 88 172 CYS B O 1
ATOM 3101 N N . ASP B 1 173 ? 8.828 17.828 9.695 1 84.69 173 ASP B N 1
ATOM 3102 C CA . ASP B 1 173 ? 8.742 16.375 9.891 1 84.69 173 ASP B CA 1
ATOM 3103 C C . ASP B 1 173 ? 8.344 16.047 11.32 1 84.69 173 ASP B C 1
ATOM 3105 O O . ASP B 1 173 ? 8.25 14.867 11.688 1 84.69 173 ASP B O 1
ATOM 3109 N N . LYS B 1 174 ? 8.07 17.047 12.109 1 82.94 174 LYS B N 1
ATOM 3110 C CA . LYS B 1 174 ? 7.672 16.828 13.492 1 82.94 174 LYS B CA 1
ATOM 3111 C C . LYS B 1 174 ? 6.172 16.578 13.594 1 82.94 174 LYS B C 1
ATOM 3113 O O . LYS B 1 174 ? 5.383 17.156 12.852 1 82.94 174 LYS B O 1
ATOM 3118 N N . LYS B 1 175 ? 5.91 15.531 14.422 1 79.19 175 LYS B N 1
ATOM 3119 C CA . LYS B 1 175 ? 4.5 15.344 14.742 1 79.19 175 LYS B CA 1
ATOM 3120 C C . LYS B 1 175 ? 3.922 16.578 15.438 1 79.19 175 LYS B C 1
ATOM 3122 O O . LYS B 1 175 ? 4.629 17.266 16.172 1 79.19 175 LYS B O 1
ATOM 3127 N N . GLU B 1 176 ? 2.637 16.812 15.125 1 77.56 176 GLU B N 1
ATOM 3128 C CA . GLU B 1 176 ? 1.965 17.938 15.781 1 77.56 176 GLU B CA 1
ATOM 3129 C C . GLU B 1 176 ? 2.031 17.812 17.297 1 77.56 176 GLU B C 1
ATOM 3131 O O . GLU B 1 176 ? 1.733 16.75 17.859 1 77.56 176 GLU B O 1
ATOM 3136 N N . GLU B 1 177 ? 2.576 18.781 17.906 1 77.56 177 GLU B N 1
ATOM 3137 C CA . GLU B 1 177 ? 2.674 18.797 19.375 1 77.56 177 GLU B CA 1
ATOM 3138 C C . GLU B 1 177 ? 1.512 19.562 19.984 1 77.56 177 GLU B C 1
ATOM 3140 O O . GLU B 1 177 ? 0.925 20.438 19.359 1 77.56 177 GLU B O 1
ATOM 3145 N N . ILE B 1 178 ? 1.141 19 21.156 1 78.12 178 ILE B N 1
ATOM 3146 C CA . ILE B 1 178 ? 0.151 19.75 21.922 1 78.12 178 ILE B CA 1
ATOM 3147 C C . ILE B 1 178 ? 0.775 21.047 22.438 1 78.12 178 ILE B C 1
ATOM 3149 O O . ILE B 1 178 ? 1.802 21.016 23.125 1 78.12 178 ILE B O 1
ATOM 3153 N N . CYS B 1 179 ? 0.18 22.047 22.047 1 79.81 179 CYS B N 1
ATOM 3154 C CA . CYS B 1 179 ? 0.735 23.344 22.422 1 79.81 179 CYS B CA 1
ATOM 3155 C C . CYS B 1 179 ? 0.066 23.891 23.672 1 79.81 179 CYS B C 1
ATOM 3157 O O . CYS B 1 179 ? -1.057 23.516 24 1 79.81 179 CYS B O 1
ATOM 3159 N N . SER B 1 180 ? 0.915 24.641 24.469 1 80.69 180 SER B N 1
ATOM 3160 C CA . SER B 1 180 ? 0.383 25.297 25.656 1 80.69 180 SER B CA 1
ATOM 3161 C C . SER B 1 180 ? -0.784 26.219 25.312 1 80.69 180 SER B C 1
ATOM 3163 O O . SER B 1 180 ? -0.978 26.562 24.141 1 80.69 180 SER B O 1
ATOM 3165 N N . SER B 1 181 ? -1.518 26.5 26.344 1 75.81 181 SER B N 1
ATOM 3166 C CA . SER B 1 181 ? -2.695 27.328 26.141 1 75.81 181 SER B CA 1
ATOM 3167 C C . SER B 1 181 ? -2.352 28.594 25.359 1 75.81 181 SER B C 1
ATOM 3169 O O . SER B 1 181 ? -1.343 29.25 25.641 1 75.81 181 SER B O 1
ATOM 3171 N N . GLY B 1 182 ? -3.197 28.984 2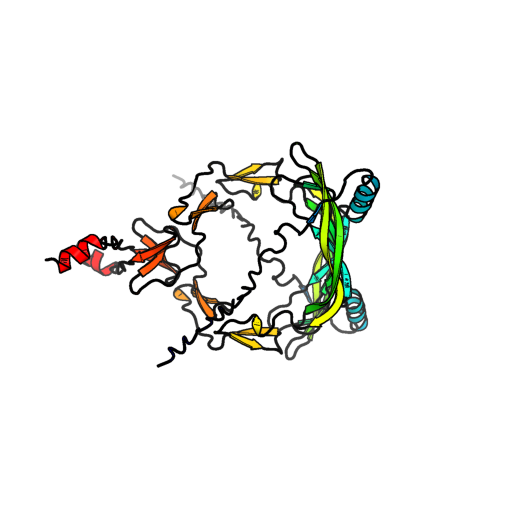4.391 1 73.75 182 GLY B N 1
ATOM 3172 C CA . GLY B 1 182 ? -3.014 30.188 23.609 1 73.75 182 GLY B CA 1
ATOM 3173 C C . GLY B 1 182 ? -2.125 29.984 22.391 1 73.75 182 GLY B C 1
ATOM 3174 O O . GLY B 1 182 ? -1.996 30.875 21.547 1 73.75 182 GLY B O 1
ATOM 3175 N N . LEU B 1 183 ? -1.466 28.859 22.406 1 78.25 183 LEU B N 1
ATOM 3176 C CA . LEU B 1 183 ? -0.585 28.562 21.297 1 78.25 183 LEU B CA 1
ATOM 3177 C C . LEU B 1 183 ? -1.181 27.469 20.406 1 78.25 183 LEU B C 1
ATOM 3179 O O . LEU B 1 183 ? -1.929 26.609 20.891 1 78.25 183 LEU B O 1
ATOM 3183 N N . GLU B 1 184 ? -0.873 27.656 19.141 1 78 184 GLU B N 1
ATOM 3184 C CA . GLU B 1 184 ? -1.316 26.625 18.203 1 78 184 GLU B CA 1
ATOM 3185 C C . GLU B 1 184 ? -0.156 26.109 17.359 1 78 184 GLU B C 1
ATOM 3187 O O . GLU B 1 184 ? 0.786 26.859 17.062 1 78 184 GLU B O 1
ATOM 3192 N N . TRP B 1 185 ? -0.326 24.875 16.953 1 80.12 185 TRP B N 1
ATOM 3193 C CA . TRP B 1 185 ? 0.707 24.281 16.125 1 80.12 185 TRP B CA 1
ATOM 3194 C C . TRP B 1 185 ? 0.689 24.875 14.719 1 80.12 185 TRP B C 1
ATOM 3196 O O . TRP B 1 185 ? -0.36 24.938 14.078 1 80.12 185 TRP B O 1
ATOM 3206 N N . VAL B 1 186 ? 1.913 25.328 14.297 1 77.5 186 VAL B N 1
ATOM 3207 C CA . VAL B 1 186 ? 2.062 25.922 12.969 1 77.5 186 VAL B CA 1
ATOM 3208 C C . VAL B 1 186 ? 3.066 25.094 12.156 1 77.5 186 VAL B C 1
ATOM 3210 O O . VAL B 1 186 ? 4.277 25.281 12.305 1 77.5 186 VAL B O 1
ATOM 3213 N N . PRO B 1 187 ? 2.578 24.359 11.203 1 78.12 187 PRO B N 1
ATOM 3214 C CA . PRO B 1 187 ? 3.455 23.453 10.453 1 78.12 187 PRO B CA 1
ATOM 3215 C C . PRO B 1 187 ? 4.566 24.188 9.711 1 78.12 187 PRO B C 1
ATOM 3217 O O . PRO B 1 187 ? 5.695 23.703 9.633 1 78.12 187 PRO B O 1
ATOM 3220 N N . SER B 1 188 ? 4.242 25.328 9.164 1 77.31 188 SER B N 1
ATOM 3221 C CA . SER B 1 188 ? 5.258 26.047 8.398 1 77.31 188 SER B CA 1
ATOM 3222 C C . SER B 1 188 ? 6.418 26.469 9.297 1 77.31 188 SER B C 1
ATOM 3224 O O . SER B 1 188 ? 7.527 26.719 8.805 1 77.31 188 SER B O 1
ATOM 3226 N N . ARG B 1 189 ? 6.172 26.5 10.555 1 78.19 189 ARG B N 1
ATOM 3227 C CA . ARG B 1 189 ? 7.207 26.906 11.508 1 78.19 189 ARG B CA 1
ATOM 3228 C C . ARG B 1 189 ? 7.73 25.688 12.273 1 78.19 189 ARG B C 1
ATOM 3230 O O . ARG B 1 189 ? 8.688 25.812 13.047 1 78.19 189 ARG B O 1
ATOM 3237 N N . CYS B 1 190 ? 7.074 24.625 12.047 1 86.19 190 CYS B N 1
ATOM 3238 C CA . CYS B 1 190 ? 7.387 23.375 12.734 1 86.19 190 CYS B CA 1
ATOM 3239 C C . CYS B 1 190 ? 7.387 23.578 14.25 1 86.19 190 CYS B C 1
ATOM 3241 O O . CYS B 1 190 ? 8.328 23.172 14.93 1 86.19 190 CYS B O 1
ATOM 3243 N N . GLY B 1 191 ? 6.406 24.344 14.727 1 81.81 191 GLY B N 1
ATOM 3244 C CA . GLY B 1 191 ? 6.312 24.641 16.141 1 81.81 191 GLY B CA 1
ATOM 3245 C C . GLY B 1 191 ? 5.043 25.391 16.5 1 81.81 191 GLY B C 1
ATOM 3246 O O . GLY B 1 191 ? 4.156 25.562 15.664 1 81.81 191 GLY B O 1
ATOM 3247 N N . CYS B 1 192 ? 4.918 25.625 17.859 1 81.5 192 CYS B N 1
ATOM 3248 C CA . CYS B 1 192 ? 3.746 26.312 18.375 1 81.5 192 CYS B CA 1
ATOM 3249 C C . CYS B 1 192 ? 3.918 27.828 18.266 1 81.5 192 CYS B C 1
ATOM 3251 O O . CYS B 1 192 ? 5.031 28.344 18.375 1 81.5 192 CYS B O 1
ATOM 3253 N N . ALA B 1 193 ? 2.852 28.516 17.844 1 79.12 193 ALA B N 1
ATOM 3254 C CA . ALA B 1 193 ? 2.883 29.969 17.734 1 79.12 193 ALA B CA 1
ATOM 3255 C C . ALA B 1 193 ? 1.584 30.594 18.234 1 79.12 193 ALA B C 1
ATOM 3257 O O . ALA B 1 193 ? 0.546 29.922 18.281 1 79.12 193 ALA B O 1
ATOM 3258 N N . GLN B 1 194 ? 1.577 31.703 18.938 1 76.5 194 GLN B N 1
ATOM 3259 C CA . GLN B 1 194 ? 0.422 32.406 19.469 1 76.5 194 GLN B CA 1
ATOM 3260 C C . GLN B 1 194 ? -0.46 32.938 18.328 1 76.5 194 GLN B C 1
ATOM 3262 O O . GLN B 1 194 ? 0.045 33.438 17.328 1 76.5 194 GLN B O 1
ATOM 3267 N N . MET B 1 195 ? -1.759 32.438 18.422 1 63.16 195 MET B N 1
ATOM 3268 C CA . MET B 1 195 ? -2.713 32.844 17.406 1 63.16 195 MET B CA 1
ATOM 3269 C C . MET B 1 195 ? -3.373 34.188 17.781 1 63.16 195 MET B C 1
ATOM 3271 O O . MET B 1 195 ? -3.621 34.438 18.953 1 63.16 195 MET B O 1
ATOM 3275 N N . MET B 1 196 ? -3.152 35.281 17.266 1 56.12 196 MET B N 1
ATOM 3276 C CA . MET B 1 196 ? -4.031 36.406 17.516 1 56.12 196 MET B CA 1
ATOM 3277 C C . MET B 1 196 ? -5.273 36.344 16.625 1 56.12 196 MET B C 1
ATOM 3279 O O . MET B 1 196 ? -5.164 36.125 15.414 1 56.12 196 MET B O 1
ATOM 3283 N N . GLU B 1 197 ? -6.258 35.781 17.156 1 47.53 197 GLU B N 1
ATOM 3284 C CA . GLU B 1 197 ? -7.562 35.719 16.5 1 47.53 197 GLU B CA 1
ATOM 3285 C C . GLU B 1 197 ? -7.891 37.062 15.797 1 47.53 197 GLU B C 1
ATOM 3287 O O . GLU B 1 197 ? -7.852 38.125 16.422 1 47.53 197 GLU B O 1
ATOM 3292 N N . ILE B 1 198 ? -7.434 37.281 14.695 1 43.75 198 ILE B N 1
ATOM 3293 C CA . ILE B 1 198 ? -8.07 38.469 14.125 1 43.75 198 ILE B CA 1
ATOM 3294 C C . ILE B 1 198 ? -9.586 38.25 14.047 1 43.75 198 ILE B C 1
ATOM 3296 O O . ILE B 1 198 ? -10.055 37.312 13.406 1 43.75 198 ILE B O 1
ATOM 3300 N N . TYR B 1 199 ? -10.352 38.438 15.117 1 38.44 199 TYR B N 1
ATOM 3301 C CA . TYR B 1 199 ? -11.773 38.656 14.875 1 38.44 199 TYR B CA 1
ATOM 3302 C C . TYR B 1 199 ? -12.008 39.25 13.492 1 38.44 199 TYR B C 1
ATOM 3304 O O . TYR B 1 199 ? -11.406 40.25 13.133 1 38.44 199 TYR B O 1
ATOM 3312 N N . GLN B 1 200 ? -12.016 38.438 12.492 1 36.41 200 GLN B N 1
ATOM 3313 C CA . GLN B 1 200 ? -12.703 39.031 11.352 1 36.41 200 GLN B CA 1
ATOM 3314 C C . GLN B 1 200 ? -13.664 40.125 11.805 1 36.41 200 GLN B C 1
ATOM 3316 O O . GLN B 1 200 ? -14.664 39.844 12.477 1 36.41 200 GLN B O 1
ATOM 3321 N N . LEU B 1 201 ? -13.219 41.188 12.266 1 35.38 201 LEU B N 1
ATOM 3322 C CA . LEU B 1 201 ? -14.07 42.375 12.242 1 35.38 201 LEU B CA 1
ATOM 3323 C C . LEU B 1 201 ? -15.016 42.344 11.047 1 35.38 201 LEU B C 1
ATOM 3325 O O . LEU B 1 201 ? -14.578 42.125 9.914 1 35.38 201 LEU B O 1
ATOM 3329 N N . ASP B 1 202 ? -16.188 41.719 11.219 1 35.75 202 ASP B N 1
ATOM 3330 C CA . ASP B 1 202 ? -17.328 41.812 10.312 1 35.75 202 ASP B CA 1
ATOM 3331 C C . ASP B 1 202 ? -17.188 43.031 9.406 1 35.75 202 ASP B C 1
ATOM 3333 O O . ASP B 1 202 ? -16.672 44.062 9.82 1 35.75 202 ASP B O 1
ATOM 3337 N N . LYS B 1 203 ? -17.172 42.844 8.047 1 39.53 203 LYS B N 1
ATOM 3338 C CA . LYS B 1 203 ? -17.516 43.875 7.074 1 39.53 203 LYS B CA 1
ATOM 3339 C C . LYS B 1 203 ? -18.375 44.969 7.703 1 39.53 203 LYS B C 1
ATOM 3341 O O . LYS B 1 203 ? -18.703 45.969 7.062 1 39.53 203 LYS B O 1
ATOM 3346 N N . SER B 1 204 ? -19.109 44.594 8.734 1 36.66 204 SER B N 1
ATOM 3347 C CA . SER B 1 204 ? -20 45.656 9.211 1 36.66 204 SER B CA 1
ATOM 3348 C C . SER B 1 204 ? -19.219 46.812 9.82 1 36.66 204 SER B C 1
ATOM 3350 O O . SER B 1 204 ? -19.594 47.969 9.68 1 36.66 204 SER B O 1
ATOM 3352 N N . ASN B 1 205 ? -18.078 46.562 10.5 1 36 205 ASN B N 1
ATOM 3353 C CA . ASN B 1 205 ? -17.516 47.781 11.062 1 36 205 ASN B CA 1
ATOM 3354 C C . ASN B 1 205 ? -16.578 48.469 10.078 1 36 205 ASN B C 1
ATOM 3356 O O . ASN B 1 205 ? -15.961 49.5 10.406 1 36 205 ASN B O 1
ATOM 3360 N N . ILE B 1 206 ? -16.047 47.844 9.055 1 34.81 206 ILE B N 1
ATOM 3361 C CA . ILE B 1 206 ? -15.391 48.625 8.023 1 34.81 206 ILE B CA 1
ATOM 3362 C C . ILE B 1 206 ? -16.406 49.562 7.367 1 34.81 206 ILE B C 1
ATOM 3364 O O . ILE B 1 206 ? -16.094 50.719 7.062 1 34.81 206 ILE B O 1
ATOM 3368 N N . ASP B 1 207 ? -17.594 49.062 7.102 1 34.06 207 ASP B N 1
ATOM 3369 C CA . ASP B 1 207 ? -18.594 50.031 6.645 1 34.06 207 ASP B CA 1
ATOM 3370 C C . ASP B 1 207 ? -18.906 51.062 7.73 1 34.06 207 ASP B C 1
ATOM 3372 O O . ASP B 1 207 ? -19.312 52.188 7.434 1 34.06 207 ASP B O 1
ATOM 3376 N N . TYR B 1 208 ? -18.734 50.656 8.992 1 33.94 208 TYR B N 1
ATOM 3377 C CA . TYR B 1 208 ? -18.984 51.656 10.023 1 33.94 208 TYR B CA 1
ATOM 3378 C C . TYR B 1 208 ? -17.844 52.656 10.086 1 33.94 208 TYR B C 1
ATOM 3380 O O . TYR B 1 208 ? -18.062 53.844 10.328 1 33.94 208 TYR B O 1
ATOM 3388 N N . ILE B 1 209 ? -16.641 52.281 9.82 1 35.75 209 ILE B N 1
ATOM 3389 C CA . ILE B 1 209 ? -15.617 53.312 9.828 1 35.75 209 ILE B CA 1
ATOM 3390 C C . ILE B 1 209 ? -15.703 54.125 8.547 1 35.75 209 ILE B C 1
ATOM 3392 O O . ILE B 1 209 ? -15.359 55.312 8.539 1 35.75 209 ILE B O 1
ATOM 3396 N N . ARG B 1 210 ? -16.125 53.562 7.48 1 34.41 210 ARG B N 1
ATOM 3397 C CA . ARG B 1 210 ? -16.359 54.469 6.352 1 34.41 210 ARG B CA 1
ATOM 3398 C C . ARG B 1 210 ? -17.516 55.406 6.625 1 34.41 210 ARG B C 1
ATOM 3400 O O . ARG B 1 210 ? -17.594 56.5 6.047 1 34.41 210 ARG B O 1
ATOM 3407 N N . ASN B 1 211 ? -18.516 54.844 7.34 1 35.28 211 ASN B N 1
ATOM 3408 C CA . ASN B 1 211 ? -19.609 55.781 7.566 1 35.28 211 ASN B CA 1
ATOM 3409 C C . ASN B 1 211 ? -19.328 56.688 8.773 1 35.28 211 ASN B C 1
ATOM 3411 O O . ASN B 1 211 ? -20.203 57.469 9.18 1 35.28 211 ASN B O 1
ATOM 3415 N N . LEU B 1 212 ? -18.188 56.406 9.461 1 32.72 212 LEU B N 1
ATOM 3416 C CA . LEU B 1 212 ? -17.891 57.562 10.312 1 32.72 212 LEU B CA 1
ATOM 3417 C C . LEU B 1 212 ? -17.047 58.562 9.562 1 32.72 212 LEU B C 1
ATOM 3419 O O . LEU B 1 212 ? -16.172 58.219 8.773 1 32.72 212 LEU B O 1
#

Radius of gyration: 28.74 Å; Cα contacts (8 Å, |Δi|>4): 794; chains: 2; bounding box: 64×82×98 Å

InterPro domains:
  IPR004153 CXCXC repeat [PF03128] (137-149)
  IPR029034 Cystine-knot cytokine [G3DSA:2.10.90.10] (37-139)
  IPR029034 Cystine-knot cytokine [SSF57501] (44-130)

Solvent-accessible surface area (backbone atoms only — not comparable to full-atom values): 24621 Å² total; per-residue (Å²): 135,83,80,78,76,76,77,76,75,76,73,75,70,74,72,73,71,72,66,78,63,81,56,68,65,77,72,47,61,59,57,69,42,83,48,78,57,80,87,38,62,66,61,35,50,53,50,34,66,73,22,44,48,36,53,35,75,37,80,40,75,54,48,55,58,90,80,44,43,48,40,44,33,32,43,76,38,30,38,42,40,42,35,37,70,86,61,32,33,33,34,64,76,36,74,45,79,42,73,40,69,27,37,38,38,44,93,89,46,76,46,23,29,29,38,55,38,78,22,32,69,35,44,43,70,36,56,83,48,57,63,86,75,39,54,91,67,35,44,67,35,78,85,60,29,36,60,38,53,76,72,84,66,89,43,54,61,90,57,43,27,38,71,30,71,86,78,52,43,67,39,51,71,65,74,89,57,90,48,60,90,72,33,36,54,26,55,96,68,46,39,66,41,28,55,35,75,60,69,74,68,52,75,63,55,58,54,45,54,66,72,93,136,82,82,78,76,77,76,76,74,77,73,74,71,75,72,72,71,70,67,76,63,81,55,65,66,79,72,48,62,59,55,69,43,83,47,79,56,80,88,38,63,65,59,34,51,53,52,33,65,74,22,45,48,36,53,35,76,37,81,41,74,55,46,57,58,91,81,43,43,48,39,44,32,32,43,77,39,29,38,41,38,40,35,38,71,86,58,30,33,32,33,64,76,37,73,46,80,42,76,40,71,27,36,38,38,43,94,88,46,76,46,24,30,30,38,55,39,77,23,32,70,35,44,43,70,36,57,83,48,54,63,86,74,39,54,91,65,36,44,65,35,78,85,59,30,36,59,38,54,76,72,85,67,88,42,54,62,92,59,44,27,37,70,31,72,87,76,53,44,65,38,52,73,67,74,90,59,89,46,60,92,72,34,38,53,28,57,95,68,48,40,65,40,28,56,34,74,59,68,75,69,52,72,62,55,58,54,46,54,68,72,90

Nearest PDB structures (foldseek):
  1wq8-assembly1_A  TM=8.739E-01  e=1.284E-05  Vipera aspis aspis
  2c7w-assembly1_B  TM=7.490E-01  e=7.015E-06  Homo sapiens
  2xac-assembly1_A  TM=7.222E-01  e=5.330E-06  Homo sapiens
  2xac-assembly1_B  TM=7.132E-01  e=1.992E-05  Homo sapiens
  8dc0-assembly1_B  TM=5.182E-01  e=2.022E-02  Homo sapiens